Protein AF-0000000072268172 (afdb_homodimer)

Organism: Cereibacter sphaeroides (strain ATCC 17023 / DSM 158 / JCM 6121 / CCUG 31486 / LMG 2827 / NBRC 12203 / NCIMB 8253 / ATH 2.4.1.) (NCBI:txid272943)

Radius of gyration: 27.71 Å; Cα contacts (8 Å, |Δi|>4): 1206; chains: 2; bounding box: 61×82×76 Å

InterPro domains:
  IPR016181 Acyl-CoA N-acyltransferase [SSF55729] (157-308)
  IPR038740 BioF2-like, acetyltransferase domain [PF13480] (163-285)

Nearest PDB structures (foldseek):
  3n7z-assembly1_B  TM=4.521E-01  e=1.105E-06  Bacillus anthracis str. Sterne
  2i00-assembly2_C  TM=3.795E-01  e=8.267E-07  Enterococcus faecalis V583
  6tdf-assembly1_A  TM=6.210E-01  e=2.474E-03  Aspergillus fumigatus Af293
  6tdh-assembly1_A-2  TM=6.020E-01  e=4.170E-03  Aspergillus fumigatus Af293
  6cx8-assembly1_E-2  TM=5.839E-01  e=9.954E-03  Vibrio cholerae O1 biovar El Tor str. N16961

Structure (mmCIF, N/CA/C/O backbone):
data_AF-0000000072268172-model_v1
#
loop_
_entity.id
_entity.type
_entity.pdbx_description
1 polymer 'BioF2-like acetyltransferase domain-containing protein'
#
loop_
_atom_site.group_PDB
_atom_site.id
_atom_site.type_symbol
_atom_site.label_atom_id
_atom_site.label_alt_id
_atom_site.label_comp_id
_atom_site.label_asym_id
_atom_site.label_entity_id
_atom_site.label_seq_id
_atom_site.pdbx_PDB_ins_code
_atom_site.Cartn_x
_atom_site.Cartn_y
_atom_site.Cartn_z
_atom_site.occupancy
_atom_site.B_iso_or_equiv
_atom_site.auth_seq_id
_atom_site.auth_comp_id
_atom_site.auth_asym_id
_atom_site.auth_atom_id
_atom_site.pdbx_PDB_model_num
ATOM 1 N N . MET A 1 1 ? -6.316 -7.504 -47.844 1 22.06 1 MET A N 1
ATOM 2 C CA . MET A 1 1 ? -5.105 -6.988 -47.219 1 22.06 1 MET A CA 1
ATOM 3 C C . MET A 1 1 ? -4.539 -7.996 -46.219 1 22.06 1 MET A C 1
ATOM 5 O O . MET A 1 1 ? -5.266 -8.5 -45.375 1 22.06 1 MET A O 1
ATOM 9 N N . ASP A 1 2 ? -3.51 -8.766 -46.688 1 24.97 2 ASP A N 1
ATOM 10 C CA . ASP A 1 2 ? -2.795 -9.836 -46 1 24.97 2 ASP A CA 1
ATOM 11 C C . ASP A 1 2 ? -2.262 -9.375 -44.656 1 24.97 2 ASP A C 1
ATOM 13 O O . ASP A 1 2 ? -1.401 -8.5 -44.594 1 24.97 2 ASP A O 1
ATOM 17 N N . LEU A 1 3 ? -3.18 -9.227 -43.625 1 25.5 3 LEU A N 1
ATOM 18 C CA . LEU A 1 3 ? -3.031 -8.82 -42.219 1 25.5 3 LEU A CA 1
ATOM 19 C C . LEU A 1 3 ? -1.96 -9.656 -41.531 1 25.5 3 LEU A C 1
ATOM 21 O O . LEU A 1 3 ? -1.869 -9.656 -40.312 1 25.5 3 LEU A O 1
ATOM 25 N N . SER A 1 4 ? -1.164 -10.594 -42.281 1 28.17 4 SER A N 1
ATOM 26 C CA . SER A 1 4 ? -0.068 -11.438 -41.812 1 28.17 4 SER A CA 1
ATOM 27 C C . SER A 1 4 ? 1.121 -10.609 -41.344 1 28.17 4 SER A C 1
ATOM 29 O O . SER A 1 4 ? 2.148 -11.156 -40.938 1 28.17 4 SER A O 1
ATOM 31 N N . ILE A 1 5 ? 1.187 -9.297 -41.625 1 30.98 5 ILE A N 1
ATOM 32 C CA . ILE A 1 5 ? 2.361 -8.445 -41.469 1 30.98 5 ILE A CA 1
ATOM 33 C C . ILE A 1 5 ? 2.623 -8.195 -40 1 30.98 5 ILE A C 1
ATOM 35 O O . ILE A 1 5 ? 3.66 -7.641 -39.625 1 30.98 5 ILE A O 1
ATOM 39 N N . PHE A 1 6 ? 1.619 -8.227 -39.25 1 28.47 6 PHE A N 1
ATOM 40 C CA . PHE A 1 6 ? 1.86 -7.773 -37.906 1 28.47 6 PHE A CA 1
ATOM 41 C C . PHE A 1 6 ? 2.58 -8.844 -37.094 1 28.47 6 PHE A C 1
ATOM 43 O O . PHE A 1 6 ? 2.037 -9.359 -36.094 1 28.47 6 PHE A O 1
ATOM 50 N N . LYS A 1 7 ? 3.373 -9.656 -37.75 1 30.7 7 LYS A N 1
ATOM 51 C CA . LYS A 1 7 ? 4.227 -10.539 -36.938 1 30.7 7 LYS A CA 1
ATOM 52 C C . LYS A 1 7 ? 5.148 -9.727 -36.031 1 30.7 7 LYS A C 1
ATOM 54 O O . LYS A 1 7 ? 5.777 -8.766 -36.469 1 30.7 7 LYS A O 1
ATOM 59 N N . ASN A 1 8 ? 5.059 -9.789 -34.781 1 30.91 8 ASN A N 1
ATOM 60 C CA . ASN A 1 8 ? 5.824 -9.234 -33.688 1 30.91 8 ASN A CA 1
ATOM 61 C C . ASN A 1 8 ? 7.324 -9.406 -33.875 1 30.91 8 ASN A C 1
ATOM 63 O O . ASN A 1 8 ? 7.828 -10.523 -33.938 1 30.91 8 ASN A O 1
ATOM 67 N N . ALA A 1 9 ? 7.848 -8.523 -34.719 1 33.81 9 ALA A N 1
ATOM 68 C CA . ALA A 1 9 ? 9.305 -8.578 -34.844 1 33.81 9 ALA A CA 1
ATOM 69 C C . ALA A 1 9 ? 9.969 -8.547 -33.469 1 33.81 9 ALA A C 1
ATOM 71 O O . ALA A 1 9 ? 9.859 -7.562 -32.75 1 33.81 9 ALA A O 1
ATOM 72 N N . ARG A 1 10 ? 10.344 -9.609 -33 1 32.44 10 ARG A N 1
ATOM 73 C CA . ARG A 1 10 ? 11.094 -9.812 -31.766 1 32.44 10 ARG A CA 1
ATOM 74 C C . ARG A 1 10 ? 12.422 -9.062 -31.797 1 32.44 10 ARG A C 1
ATOM 76 O O . ARG A 1 10 ? 13.203 -9.219 -32.75 1 32.44 10 ARG A O 1
ATOM 83 N N . ALA A 1 11 ? 12.602 -7.867 -31.266 1 34.75 11 ALA A N 1
ATOM 84 C CA . ALA A 1 11 ? 13.906 -7.23 -31.109 1 34.75 11 ALA A CA 1
ATOM 85 C C . ALA A 1 11 ? 14.969 -8.25 -30.703 1 34.75 11 ALA A C 1
ATOM 87 O O . ALA A 1 11 ? 14.672 -9.211 -29.984 1 34.75 11 ALA A O 1
ATOM 88 N N . LYS A 1 12 ? 16.172 -8.125 -31.328 1 32.34 12 LYS A N 1
ATOM 89 C CA . LYS A 1 12 ? 17.328 -8.984 -31.109 1 32.34 12 LYS A CA 1
ATOM 90 C C . LYS A 1 12 ? 17.672 -9.07 -29.625 1 32.34 12 LYS A C 1
ATOM 92 O O . LYS A 1 12 ? 17.719 -8.047 -28.938 1 32.34 12 LYS A O 1
ATOM 97 N N . PRO A 1 13 ? 17.703 -10.273 -29 1 33.88 13 PRO A N 1
ATOM 98 C CA . PRO A 1 13 ? 18.047 -10.406 -27.578 1 33.88 13 PRO A CA 1
ATOM 99 C C . PRO A 1 13 ? 19.406 -9.805 -27.25 1 33.88 13 PRO A C 1
ATOM 101 O O . PRO A 1 13 ? 20.359 -9.953 -28.016 1 33.88 13 PRO A O 1
ATOM 104 N N . VAL A 1 14 ? 19.547 -8.625 -26.656 1 35.47 14 VAL A N 1
ATOM 105 C CA . VAL A 1 14 ? 20.844 -8.258 -26.078 1 35.47 14 VAL A CA 1
ATOM 106 C C . VAL A 1 14 ? 21.438 -9.453 -25.328 1 35.47 14 VAL A C 1
ATOM 108 O O . VAL A 1 14 ? 20.703 -10.289 -24.797 1 35.47 14 VAL A 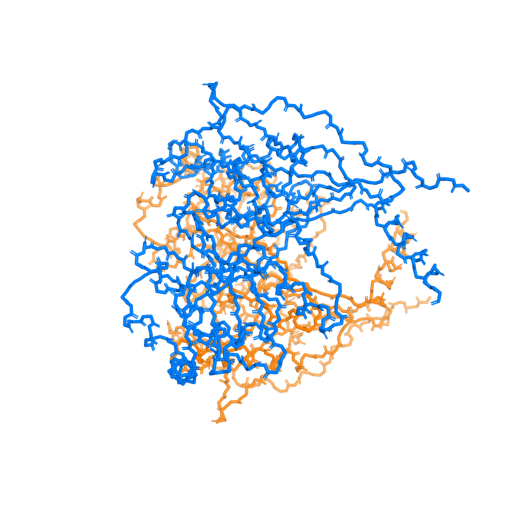O 1
ATOM 111 N N . PRO A 1 15 ? 22.719 -9.711 -25.547 1 33.53 15 PRO A N 1
ATOM 112 C CA . PRO A 1 15 ? 23.359 -10.867 -24.891 1 33.53 15 PRO A CA 1
ATOM 113 C C . PRO A 1 15 ? 23.062 -10.938 -23.406 1 33.53 15 PRO A C 1
ATOM 115 O O . PRO A 1 15 ? 23.062 -9.914 -22.719 1 33.53 15 PRO A O 1
ATOM 118 N N . ARG A 1 16 ? 22.438 -12.008 -22.953 1 39.06 16 ARG A N 1
ATOM 119 C CA . ARG A 1 16 ? 22.062 -12.32 -21.578 1 39.06 16 ARG A CA 1
ATOM 120 C C . ARG A 1 16 ? 23.312 -12.516 -20.719 1 39.06 16 ARG A C 1
ATOM 122 O O . ARG A 1 16 ? 24.219 -13.266 -21.078 1 39.06 16 ARG A O 1
ATOM 129 N N . PRO A 1 17 ? 23.641 -11.625 -19.766 1 36.72 17 PRO A N 1
ATOM 130 C CA . PRO A 1 17 ? 24.766 -12.055 -18.922 1 36.72 17 PRO A CA 1
ATOM 131 C C . PRO A 1 17 ? 24.547 -13.445 -18.328 1 36.72 17 PRO A C 1
ATOM 133 O O . PRO A 1 17 ? 23.422 -13.906 -18.219 1 36.72 17 PRO A O 1
ATOM 136 N N . ALA A 1 18 ? 25.609 -14.32 -18.078 1 32.03 18 ALA A N 1
ATOM 137 C CA . ALA A 1 18 ? 25.609 -15.664 -17.531 1 32.03 18 ALA A CA 1
ATOM 138 C C . ALA A 1 18 ? 24.766 -15.734 -16.25 1 32.03 18 ALA A C 1
ATOM 140 O O . ALA A 1 18 ? 24.812 -14.812 -15.43 1 32.03 18 ALA A O 1
ATOM 141 N N . PRO A 1 19 ? 23.781 -16.625 -16.188 1 33.78 19 PRO A N 1
ATOM 142 C CA . PRO A 1 19 ? 22.938 -16.734 -14.984 1 33.78 19 PRO A CA 1
ATOM 143 C C . PRO A 1 19 ? 23.75 -16.859 -13.703 1 33.78 19 PRO A C 1
ATOM 145 O O . PRO A 1 19 ? 24.797 -17.516 -13.688 1 33.78 19 PRO A O 1
ATOM 148 N N . ALA A 1 20 ? 23.75 -16.016 -12.859 1 36.84 20 ALA A N 1
ATOM 149 C CA . ALA A 1 20 ? 24.391 -16.203 -11.555 1 36.84 20 ALA A CA 1
ATOM 150 C C . ALA A 1 20 ? 24.016 -17.562 -10.953 1 36.84 20 ALA A C 1
ATOM 152 O O . ALA A 1 20 ? 22.906 -18.062 -11.172 1 36.84 20 ALA A O 1
ATOM 153 N N . GLY A 1 21 ? 24.859 -18.469 -10.547 1 31.66 21 GLY A N 1
ATOM 154 C CA . GLY A 1 21 ? 24.781 -19.828 -10.016 1 31.66 21 GLY A CA 1
ATOM 155 C C . GLY A 1 21 ? 23.562 -20.047 -9.133 1 31.66 21 GLY A C 1
ATOM 156 O O . GLY A 1 21 ? 23.219 -19.203 -8.32 1 31.66 21 GLY A O 1
ATOM 157 N N . ALA A 1 22 ? 22.578 -21.062 -9.445 1 37.19 22 ALA A N 1
ATOM 158 C CA . ALA A 1 22 ? 21.297 -21.609 -8.984 1 37.19 22 ALA A CA 1
ATOM 159 C C . ALA A 1 22 ? 21.312 -21.797 -7.469 1 37.19 22 ALA A C 1
ATOM 161 O O . ALA A 1 22 ? 20.281 -21.609 -6.809 1 37.19 22 ALA A O 1
ATOM 162 N N . ALA A 1 23 ? 22.109 -22.734 -6.875 1 34.75 23 ALA A N 1
ATOM 163 C CA . ALA A 1 23 ? 21.875 -23.688 -5.793 1 34.75 23 ALA A CA 1
ATOM 164 C C . ALA A 1 23 ? 21.859 -22.984 -4.438 1 34.75 23 ALA A C 1
ATOM 166 O O . ALA A 1 23 ? 21.641 -23.609 -3.404 1 34.75 23 ALA A O 1
ATOM 167 N N . SER A 1 24 ? 22.609 -21.859 -4.137 1 38.22 24 SER A N 1
ATOM 168 C CA . SER A 1 24 ? 22.828 -21.672 -2.705 1 38.22 24 SER A CA 1
ATOM 169 C C . SER A 1 24 ? 21.641 -20.984 -2.045 1 38.22 24 SER A C 1
ATOM 171 O O . SER A 1 24 ? 20.984 -20.141 -2.664 1 38.22 24 SER A O 1
ATOM 173 N N . GLY A 1 25 ? 20.781 -21.641 -1.108 1 46.78 25 GLY A N 1
ATOM 174 C CA . GLY A 1 25 ? 19.828 -21.234 -0.079 1 46.78 25 GLY A CA 1
ATOM 175 C C . GLY A 1 25 ? 19.906 -19.766 0.254 1 46.78 25 GLY A C 1
ATOM 176 O O . GLY A 1 25 ? 19.172 -19.266 1.104 1 46.78 25 GLY A O 1
ATOM 177 N N . LEU A 1 26 ? 20.906 -19.109 -0.208 1 56.47 26 LEU A N 1
ATOM 178 C CA . LEU A 1 26 ? 21.156 -17.766 0.302 1 56.47 26 LEU A CA 1
ATOM 179 C C . LEU A 1 26 ? 20.391 -16.719 -0.507 1 56.47 26 LEU A C 1
ATOM 181 O O . LEU A 1 26 ? 20.328 -16.812 -1.736 1 56.47 26 LEU A O 1
ATOM 185 N N . HIS A 1 27 ? 19.516 -15.922 0.132 1 75.56 27 HIS A N 1
ATOM 186 C CA . HIS A 1 27 ? 18.797 -14.766 -0.395 1 75.56 27 HIS A CA 1
ATOM 187 C C . HIS A 1 27 ? 19.703 -13.922 -1.29 1 75.56 27 HIS A C 1
ATOM 189 O O . HIS A 1 27 ? 20.766 -13.477 -0.863 1 75.56 27 HIS A O 1
ATOM 195 N N . ASP A 1 28 ? 19.484 -14.031 -2.703 1 87.69 28 ASP A N 1
ATOM 196 C CA . ASP A 1 28 ? 20.125 -13.148 -3.676 1 87.69 28 ASP A CA 1
ATOM 197 C C . ASP A 1 28 ? 19.312 -11.867 -3.867 1 87.69 28 ASP A C 1
ATOM 199 O O . ASP A 1 28 ? 18.219 -11.891 -4.422 1 87.69 28 ASP A O 1
ATOM 203 N N . PRO A 1 29 ? 19.906 -10.742 -3.441 1 90.88 29 PRO A N 1
ATOM 204 C CA . PRO A 1 29 ? 19.156 -9.492 -3.561 1 90.88 29 PRO A CA 1
ATOM 205 C C . PRO A 1 29 ? 18.844 -9.125 -5.012 1 90.88 29 PRO A C 1
ATOM 207 O O . PRO A 1 29 ? 17.938 -8.328 -5.27 1 90.88 29 PRO A O 1
ATOM 210 N N . LEU A 1 30 ? 19.562 -9.688 -5.969 1 95.62 30 LEU A N 1
ATOM 211 C CA . LEU A 1 30 ? 19.359 -9.367 -7.379 1 95.62 30 LEU A CA 1
ATOM 212 C C . LEU A 1 30 ? 18.391 -10.359 -8.016 1 95.62 30 LEU A C 1
ATOM 214 O O . LEU A 1 30 ? 18.078 -10.258 -9.211 1 95.62 30 LEU A O 1
ATOM 218 N N . ALA A 1 31 ? 17.906 -11.297 -7.316 1 95.94 31 ALA A N 1
ATOM 219 C CA . ALA A 1 31 ? 16.797 -12.195 -7.641 1 95.94 31 ALA A CA 1
ATOM 220 C C . ALA A 1 31 ? 15.891 -12.406 -6.434 1 95.94 31 ALA A C 1
ATOM 222 O O . ALA A 1 31 ? 15.773 -13.516 -5.918 1 95.94 31 ALA A O 1
ATOM 223 N N . PRO A 1 32 ? 15.25 -11.336 -6.086 1 96.25 32 PRO A N 1
ATOM 224 C CA . PRO A 1 32 ? 14.492 -11.367 -4.832 1 96.25 32 PRO A CA 1
ATOM 225 C C . PRO A 1 32 ? 13.359 -12.391 -4.848 1 96.25 32 PRO A C 1
ATOM 227 O O . PRO A 1 32 ? 12.898 -12.82 -3.789 1 96.25 32 PRO A O 1
ATOM 230 N N . THR A 1 33 ? 12.883 -12.742 -6.016 1 97.25 33 THR A N 1
ATOM 231 C CA . THR A 1 33 ? 11.836 -13.75 -6.125 1 97.25 33 THR A CA 1
ATOM 232 C C . THR A 1 33 ? 12.164 -14.758 -7.227 1 97.25 33 THR A C 1
ATOM 234 O O . THR A 1 33 ? 13.062 -14.523 -8.039 1 97.25 33 THR A O 1
ATOM 237 N N . ILE A 1 34 ? 11.422 -15.812 -7.199 1 97.44 34 ILE A N 1
ATOM 238 C CA . ILE A 1 34 ? 11.602 -16.844 -8.211 1 97.44 34 ILE A CA 1
ATOM 239 C C . ILE A 1 34 ? 11.344 -16.266 -9.594 1 97.44 34 ILE A C 1
ATOM 241 O O . ILE A 1 34 ? 11.961 -16.688 -10.578 1 97.44 34 ILE A O 1
ATOM 245 N N . PHE A 1 35 ? 10.547 -15.242 -9.695 1 98.06 35 PHE A N 1
ATOM 246 C CA . PHE A 1 35 ? 10.156 -14.656 -10.969 1 98.06 35 PHE A CA 1
ATOM 247 C C . PHE A 1 35 ? 11.312 -13.859 -11.578 1 98.06 35 PHE A C 1
ATOM 249 O O . PHE A 1 35 ? 11.289 -13.531 -12.766 1 98.06 35 PHE A O 1
ATOM 256 N N . HIS A 1 36 ? 12.281 -13.586 -10.742 1 97.81 36 HIS A N 1
ATOM 257 C CA . HIS A 1 36 ? 13.445 -12.844 -11.219 1 97.81 36 HIS A CA 1
ATOM 258 C C . HIS A 1 36 ? 14.523 -13.789 -11.758 1 97.81 36 HIS A C 1
ATOM 260 O O . HIS A 1 36 ? 15.484 -13.344 -12.383 1 97.81 36 HIS A O 1
ATOM 266 N N . GLU A 1 37 ? 14.344 -15.008 -11.453 1 97 37 GLU A N 1
ATOM 267 C CA . GLU A 1 37 ? 15.375 -15.961 -11.867 1 97 37 GLU A CA 1
ATOM 268 C C . GLU A 1 37 ? 15.328 -16.203 -13.375 1 97 37 GLU A C 1
ATOM 270 O O . GLU A 1 37 ? 14.25 -16.312 -13.961 1 97 37 GLU A O 1
ATOM 275 N N . ALA A 1 38 ? 16.5 -16.359 -13.945 1 95.94 38 ALA A N 1
ATOM 276 C CA . ALA A 1 38 ? 16.625 -16.438 -15.406 1 95.94 38 ALA A CA 1
ATOM 277 C C . ALA A 1 38 ? 15.828 -17.625 -15.961 1 95.94 38 ALA A C 1
ATOM 279 O O . ALA A 1 38 ? 15.164 -17.5 -16.984 1 95.94 38 ALA A O 1
ATOM 280 N N . TRP A 1 39 ? 15.93 -18.766 -15.328 1 97.06 39 TRP A N 1
ATOM 281 C CA . TRP A 1 39 ? 15.258 -19.938 -15.852 1 97.06 39 TRP A CA 1
ATOM 282 C C . TRP A 1 39 ? 13.742 -19.75 -15.867 1 97.06 39 TRP A C 1
ATOM 284 O O . TRP A 1 39 ? 13.062 -20.234 -16.781 1 97.06 39 TRP A O 1
ATOM 294 N N . TRP A 1 40 ? 13.188 -19.109 -14.859 1 98.25 40 TRP A N 1
ATOM 295 C CA . TRP A 1 40 ? 11.75 -18.859 -14.852 1 98.25 40 TRP A CA 1
ATOM 296 C C . TRP A 1 40 ? 11.359 -17.875 -15.953 1 98.25 40 TRP A C 1
ATOM 298 O O . TRP A 1 40 ? 10.367 -18.078 -16.641 1 98.25 40 TRP A O 1
ATOM 308 N N . LEU A 1 41 ? 12.141 -16.797 -16.031 1 97.75 41 LEU A N 1
ATOM 309 C CA . LEU A 1 41 ? 11.883 -15.812 -17.078 1 97.75 41 LEU A CA 1
ATOM 310 C C . LEU A 1 41 ? 11.945 -16.453 -18.453 1 97.75 41 LEU A C 1
ATOM 312 O O . LEU A 1 41 ? 11.102 -16.188 -19.312 1 97.75 41 LEU A O 1
ATOM 316 N N . ASP A 1 42 ? 12.891 -17.328 -18.656 1 97.31 42 ASP A N 1
ATOM 317 C CA . ASP A 1 42 ? 13.023 -18.047 -19.922 1 97.31 42 ASP A CA 1
ATOM 318 C C . ASP A 1 42 ? 11.812 -18.938 -20.172 1 97.31 42 ASP A C 1
ATOM 320 O O . ASP A 1 42 ? 11.32 -19.031 -21.297 1 97.31 42 ASP A O 1
ATOM 324 N N . ALA A 1 43 ? 11.391 -19.594 -19.156 1 97.25 43 ALA A N 1
ATOM 325 C CA . ALA A 1 43 ? 10.25 -20.5 -19.281 1 97.25 43 ALA A CA 1
ATOM 326 C C . ALA A 1 43 ? 8.961 -19.703 -19.516 1 97.25 43 ALA A C 1
ATOM 328 O O . ALA A 1 43 ? 8.094 -20.141 -20.281 1 97.25 43 ALA A O 1
ATOM 329 N N . SER A 1 44 ? 8.828 -18.578 -18.875 1 96.25 44 SER A N 1
ATOM 330 C CA . SER A 1 44 ? 7.613 -17.766 -18.922 1 96.25 44 SER A CA 1
ATOM 331 C C . SER A 1 44 ? 7.527 -16.984 -20.234 1 96.25 44 SER A C 1
ATOM 333 O O . SER A 1 44 ? 6.434 -16.703 -20.719 1 96.25 44 SER A O 1
ATOM 335 N N . ALA A 1 45 ? 8.617 -16.531 -20.672 1 94.62 45 ALA A N 1
ATOM 336 C CA . ALA A 1 45 ? 8.695 -15.75 -21.906 1 94.62 45 ALA A CA 1
ATOM 337 C C . ALA A 1 45 ? 9.93 -16.125 -22.719 1 94.62 45 ALA A C 1
ATOM 339 O O . ALA A 1 45 ? 10.867 -15.336 -22.844 1 94.62 45 ALA A O 1
ATOM 340 N N . PRO A 1 46 ? 9.812 -17.203 -23.391 1 93.12 46 PRO A N 1
ATOM 341 C CA . PRO A 1 46 ? 10.969 -17.641 -24.188 1 93.12 46 PRO A CA 1
ATOM 342 C C . PRO A 1 46 ? 11.383 -16.594 -25.234 1 93.12 46 PRO A C 1
ATOM 344 O O . PRO A 1 46 ? 10.594 -16.266 -26.109 1 93.12 46 PRO A O 1
ATOM 347 N N . ASP A 1 47 ? 12.602 -16.141 -25.078 1 88.31 47 ASP A N 1
ATOM 348 C CA . ASP A 1 47 ? 13.211 -15.141 -25.953 1 88.31 47 ASP A CA 1
ATOM 349 C C . ASP A 1 47 ? 12.375 -13.867 -25.984 1 88.31 47 ASP A C 1
ATOM 351 O O . ASP A 1 47 ? 12.367 -13.148 -26.984 1 88.31 47 ASP A O 1
ATOM 355 N N . GLY A 1 48 ? 11.672 -13.633 -24.938 1 93.69 48 GLY A N 1
ATOM 356 C CA . GLY A 1 48 ? 10.719 -12.539 -24.984 1 93.69 48 GLY A CA 1
ATOM 357 C C . GLY A 1 48 ? 10.938 -11.5 -23.906 1 93.69 48 GLY A C 1
ATOM 358 O O . GLY A 1 48 ? 10.211 -10.508 -23.828 1 93.69 48 GLY A O 1
ATOM 359 N N . TRP A 1 49 ? 11.906 -11.781 -23.062 1 96.75 49 TRP A N 1
ATOM 360 C CA . TRP A 1 49 ? 12.141 -10.812 -21.984 1 96.75 49 TRP A CA 1
ATOM 361 C C . TRP A 1 49 ? 13.523 -10.18 -22.125 1 96.75 49 TRP A C 1
ATOM 363 O O . TRP A 1 49 ? 14.398 -10.727 -22.797 1 96.75 49 TRP A O 1
ATOM 373 N N . SER A 1 50 ? 13.672 -9 -21.609 1 97.44 50 SER A N 1
ATOM 374 C CA . SER A 1 50 ? 14.914 -8.25 -21.484 1 97.44 50 SER A CA 1
ATOM 375 C C . SER A 1 50 ? 15.07 -7.66 -20.094 1 97.44 50 SER A C 1
ATOM 377 O O . SER A 1 50 ? 14.289 -7.973 -19.188 1 97.44 50 SER A O 1
ATOM 379 N N . GLU A 1 51 ? 16.203 -6.98 -19.828 1 97.81 51 GLU A N 1
ATOM 380 C CA . GLU A 1 51 ? 16.359 -6.355 -18.531 1 97.81 51 GLU A CA 1
ATOM 381 C C . GLU A 1 51 ? 17.234 -5.102 -18.625 1 97.81 51 GLU A C 1
ATOM 383 O O . GLU A 1 51 ? 18.031 -4.969 -19.547 1 97.81 51 GLU A O 1
ATOM 388 N N . THR A 1 52 ? 16.953 -4.18 -17.766 1 98.25 52 THR A N 1
ATOM 389 C CA . THR A 1 52 ? 17.875 -3.068 -17.531 1 98.25 52 THR A CA 1
ATOM 390 C C . THR A 1 52 ? 18.812 -3.381 -16.359 1 98.25 52 THR A C 1
ATOM 392 O O . THR A 1 52 ? 18.438 -4.113 -15.438 1 98.25 52 THR A O 1
ATOM 395 N N . LEU A 1 53 ? 20.031 -2.871 -16.438 1 98.12 53 LEU A N 1
ATOM 396 C CA . LEU A 1 53 ? 21.047 -3.148 -15.422 1 98.12 53 LEU A CA 1
ATOM 397 C C . LEU A 1 53 ? 21.719 -1.859 -14.953 1 98.12 53 LEU A C 1
ATOM 399 O O . LEU A 1 53 ? 21.922 -0.937 -15.75 1 98.12 53 LEU A O 1
ATOM 403 N N . VAL A 1 54 ? 21.953 -1.816 -13.711 1 98.06 54 VAL A N 1
ATOM 404 C CA . VAL A 1 54 ? 22.797 -0.772 -13.133 1 98.06 54 VAL A CA 1
ATOM 405 C C . VAL A 1 54 ? 24.031 -1.398 -12.484 1 98.06 54 VAL A C 1
ATOM 407 O O . VAL A 1 54 ? 23.922 -2.406 -11.781 1 98.06 54 VAL A O 1
ATOM 410 N N . ARG A 1 55 ? 25.188 -0.818 -12.742 1 97.06 55 ARG A N 1
ATOM 411 C CA . ARG A 1 55 ? 26.438 -1.328 -12.203 1 97.06 55 ARG A CA 1
ATOM 412 C C . ARG A 1 55 ? 27.125 -0.286 -11.328 1 97.06 55 ARG A C 1
ATOM 414 O O . ARG A 1 55 ? 26.984 0.917 -11.555 1 97.06 55 ARG A O 1
ATOM 421 N N . ALA A 1 56 ? 27.656 -0.742 -10.258 1 93.38 56 ALA A N 1
ATOM 422 C CA . ALA A 1 56 ? 28.578 0.022 -9.406 1 93.38 56 ALA A CA 1
ATOM 423 C C . ALA A 1 56 ? 29.875 -0.737 -9.18 1 93.38 56 ALA A C 1
ATOM 425 O O . ALA A 1 56 ? 29.859 -1.879 -8.711 1 93.38 56 ALA A O 1
ATOM 426 N N . ASP A 1 57 ? 31.031 -0.102 -9.43 1 90.75 57 ASP A N 1
ATOM 427 C CA . ASP A 1 57 ? 32.344 -0.719 -9.305 1 90.75 57 ASP A CA 1
ATOM 428 C C . ASP A 1 57 ? 32.375 -2.072 -10.008 1 90.75 57 ASP A C 1
ATOM 430 O O . ASP A 1 57 ? 32.812 -3.072 -9.422 1 90.75 57 ASP A O 1
ATOM 434 N N . ASN A 1 58 ? 31.797 -2.209 -11.148 1 90.12 58 ASN A N 1
ATOM 435 C CA . ASN A 1 58 ? 31.797 -3.35 -12.055 1 90.12 58 ASN A CA 1
ATOM 436 C C . ASN A 1 58 ? 30.938 -4.488 -11.531 1 90.12 58 ASN A C 1
ATOM 438 O O . ASN A 1 58 ? 31.078 -5.637 -11.961 1 90.12 58 ASN A O 1
ATOM 442 N N . ARG A 1 59 ? 30.219 -4.203 -10.625 1 94.31 59 ARG A N 1
ATOM 443 C CA . ARG A 1 59 ? 29.266 -5.18 -10.125 1 94.31 59 ARG A CA 1
ATOM 444 C C . ARG A 1 59 ? 27.828 -4.727 -10.391 1 94.31 59 ARG A C 1
ATOM 446 O O . ARG A 1 59 ? 27.516 -3.535 -10.305 1 94.31 59 ARG A O 1
ATOM 453 N N . ILE A 1 60 ? 27.016 -5.699 -10.734 1 96.62 60 ILE A N 1
ATOM 454 C CA . ILE A 1 60 ? 25.609 -5.387 -10.914 1 96.62 60 ILE A CA 1
ATOM 455 C C . ILE A 1 60 ? 24.969 -5.094 -9.562 1 96.62 60 ILE A C 1
ATOM 457 O O . ILE A 1 60 ? 25.078 -5.887 -8.625 1 96.62 60 ILE A O 1
ATOM 461 N N . VAL A 1 61 ? 24.328 -3.941 -9.445 1 97.38 61 VAL A N 1
ATOM 462 C CA . VAL A 1 61 ? 23.719 -3.572 -8.172 1 97.38 61 VAL A CA 1
ATOM 463 C C . VAL A 1 61 ? 22.203 -3.379 -8.367 1 97.38 61 VAL A C 1
ATOM 465 O O . VAL A 1 61 ? 21.469 -3.186 -7.398 1 97.38 61 VAL A O 1
ATOM 468 N N . GLY A 1 62 ? 21.766 -3.381 -9.555 1 98.06 62 GLY A N 1
ATOM 469 C CA . GLY A 1 62 ? 20.344 -3.27 -9.867 1 98.06 62 GLY A CA 1
ATOM 470 C C . GLY A 1 62 ? 19.953 -4 -11.141 1 98.06 62 GLY A C 1
ATOM 471 O O . GLY A 1 62 ? 20.719 -4.008 -12.109 1 98.06 62 GLY A O 1
ATOM 472 N N . ARG A 1 63 ? 18.844 -4.621 -11.125 1 98 63 ARG A N 1
ATOM 473 C CA . ARG A 1 63 ? 18.281 -5.352 -12.266 1 98 63 ARG A CA 1
ATOM 474 C C . ARG A 1 63 ? 16.766 -5.164 -12.344 1 98 63 ARG A C 1
ATOM 476 O O . ARG A 1 63 ? 16.078 -5.164 -11.32 1 98 63 ARG A O 1
ATOM 483 N N . LEU A 1 64 ? 16.25 -4.98 -13.523 1 98.31 64 LEU A N 1
ATOM 484 C CA . LEU A 1 64 ? 14.82 -4.895 -13.742 1 98.31 64 LEU A CA 1
ATOM 485 C C . LEU A 1 64 ? 14.414 -5.648 -15.008 1 98.31 64 LEU A C 1
ATOM 487 O O . LEU A 1 64 ? 14.555 -5.125 -16.125 1 98.31 64 LEU A O 1
ATOM 491 N N . PRO A 1 65 ? 13.953 -6.891 -14.875 1 98.25 65 PRO A N 1
ATOM 492 C CA . PRO A 1 65 ? 13.43 -7.617 -16.031 1 98.25 65 PRO A CA 1
ATOM 493 C C . PRO A 1 65 ? 12.102 -7.047 -16.531 1 98.25 65 PRO A C 1
ATOM 495 O O . PRO A 1 65 ? 11.297 -6.551 -15.742 1 98.25 65 PRO A O 1
ATOM 498 N N . TYR A 1 66 ? 11.953 -7.074 -17.812 1 98 66 TYR A N 1
ATOM 499 C CA . TYR A 1 66 ? 10.727 -6.59 -18.438 1 98 66 TYR A CA 1
ATOM 500 C C . TYR A 1 66 ? 10.469 -7.293 -19.766 1 98 66 TYR A C 1
ATOM 502 O O . TYR A 1 66 ? 11.336 -8.008 -20.266 1 98 66 TYR A O 1
ATOM 510 N N . MET A 1 67 ? 9.258 -7.184 -20.219 1 97.44 67 MET A N 1
ATOM 511 C CA . MET A 1 67 ? 8.859 -7.656 -21.531 1 97.44 67 MET A CA 1
ATOM 512 C C . MET A 1 67 ? 8.164 -6.547 -22.328 1 97.44 67 MET A C 1
ATOM 514 O O . MET A 1 67 ? 7.375 -5.785 -21.766 1 97.44 67 MET A O 1
ATOM 518 N N . ILE A 1 68 ? 8.492 -6.441 -23.578 1 96.94 68 ILE A N 1
ATOM 519 C CA . ILE A 1 68 ? 7.816 -5.5 -24.469 1 96.94 68 ILE A CA 1
ATOM 520 C C . ILE A 1 68 ? 6.816 -6.25 -25.344 1 96.94 68 ILE A C 1
ATOM 522 O O . ILE A 1 68 ? 7.188 -7.184 -26.062 1 96.94 68 ILE A O 1
ATOM 526 N N . LEU A 1 69 ? 5.613 -5.848 -25.25 1 95.12 69 LEU A N 1
AT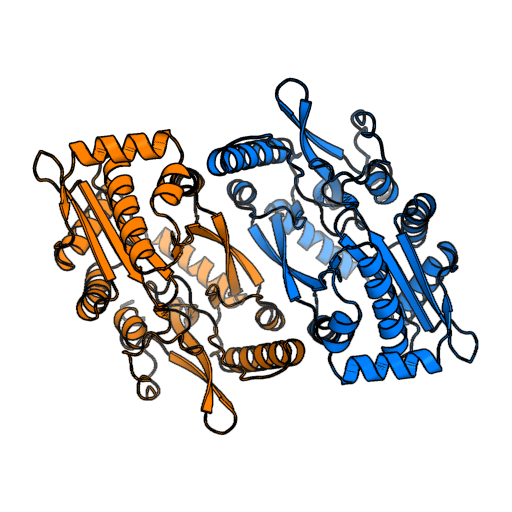OM 527 C CA . LEU A 1 69 ? 4.574 -6.414 -26.109 1 95.12 69 LEU A CA 1
ATOM 528 C C . LEU A 1 69 ? 4.199 -5.449 -27.219 1 95.12 69 LEU A C 1
ATOM 530 O O . LEU A 1 69 ? 4.109 -4.238 -27 1 95.12 69 LEU A O 1
ATOM 534 N N . ARG A 1 70 ? 4.035 -6.023 -28.375 1 93.44 70 ARG A N 1
ATOM 535 C CA . ARG A 1 70 ? 3.535 -5.23 -29.484 1 93.44 70 ARG A CA 1
ATOM 536 C C . ARG A 1 70 ? 2.012 -5.223 -29.516 1 93.44 70 ARG A C 1
ATOM 538 O O . ARG A 1 70 ? 1.376 -6.254 -29.281 1 93.44 70 ARG A O 1
ATOM 545 N N . LYS A 1 71 ? 1.5 -4.07 -29.688 1 91.19 71 LYS A N 1
ATOM 546 C CA . LYS A 1 71 ? 0.055 -3.865 -29.734 1 91.19 71 LYS A CA 1
ATOM 547 C C . LYS A 1 71 ? -0.388 -3.324 -31.094 1 91.19 71 LYS A C 1
ATOM 549 O O . LYS A 1 71 ? 0.447 -2.988 -31.938 1 91.19 71 LYS A O 1
ATOM 554 N N . PRO A 1 72 ? -1.71 -3.383 -31.281 1 87.62 72 PRO A N 1
ATOM 555 C CA . PRO A 1 72 ? -2.184 -2.855 -32.562 1 87.62 72 PRO A CA 1
ATOM 556 C C . PRO A 1 72 ? -1.722 -1.423 -32.812 1 87.62 72 PRO A C 1
ATOM 558 O O . PRO A 1 72 ? -1.45 -0.68 -31.875 1 87.62 72 PRO A O 1
ATOM 561 N N . PHE A 1 73 ? -1.635 -1.063 -34.094 1 91.5 73 PHE A N 1
ATOM 562 C CA . PHE A 1 73 ? -1.325 0.275 -34.594 1 91.5 73 PHE A CA 1
ATOM 563 C C . PHE A 1 73 ? 0.078 0.694 -34.156 1 91.5 73 PHE A C 1
ATOM 565 O O . PHE A 1 73 ? 0.31 1.857 -33.844 1 91.5 73 PHE A O 1
ATOM 572 N N . GLY A 1 74 ? 0.957 -0.257 -34 1 89.88 74 GLY A N 1
ATOM 573 C CA . GLY A 1 74 ? 2.363 0.012 -33.75 1 89.88 74 GLY A CA 1
ATOM 574 C C . GLY A 1 74 ? 2.658 0.384 -32.312 1 89.88 74 GLY A C 1
ATOM 575 O O . GLY A 1 74 ? 3.771 0.805 -31.969 1 89.88 74 GLY A O 1
ATOM 576 N N . GLN A 1 75 ? 1.706 0.242 -31.469 1 93.06 75 GLN A N 1
ATOM 577 C CA . GLN A 1 75 ? 1.908 0.567 -30.062 1 93.06 75 GLN A CA 1
ATOM 578 C C . GLN A 1 75 ? 2.646 -0.556 -29.328 1 93.06 75 GLN A C 1
ATOM 580 O O . GLN A 1 75 ? 2.66 -1.697 -29.797 1 93.06 75 GLN A O 1
ATOM 585 N N . THR A 1 76 ? 3.383 -0.109 -28.344 1 96.06 76 THR A N 1
ATOM 586 C CA . THR A 1 76 ? 4.098 -1.08 -27.516 1 96.06 76 THR A CA 1
ATOM 587 C C . THR A 1 76 ? 3.729 -0.917 -26.047 1 96.06 76 THR A C 1
ATOM 589 O O . THR A 1 76 ? 3.303 0.16 -25.625 1 96.06 76 THR A O 1
ATOM 592 N N . SER A 1 77 ? 3.814 -2.008 -25.344 1 96.62 77 SER A N 1
ATOM 593 C CA . SER A 1 77 ? 3.553 -2.025 -23.906 1 96.62 77 SER A CA 1
ATOM 594 C C . SER A 1 77 ? 4.684 -2.713 -23.141 1 96.62 77 SER A C 1
ATOM 596 O O . SER A 1 77 ? 5.152 -3.777 -23.547 1 96.62 77 SER A O 1
ATOM 598 N N . CYS A 1 78 ? 5.203 -2.047 -22.125 1 97.56 78 CYS A N 1
ATOM 599 C CA . CYS A 1 78 ? 6.176 -2.643 -21.219 1 97.56 78 CYS A CA 1
ATOM 600 C C . CYS A 1 78 ? 5.477 -3.354 -20.062 1 97.56 78 CYS A C 1
ATOM 602 O O . CYS A 1 78 ? 4.809 -2.715 -19.25 1 97.56 78 CYS A O 1
ATOM 604 N N . GLU A 1 79 ? 5.641 -4.664 -19.969 1 96.69 79 GLU A N 1
ATOM 605 C CA . GLU A 1 79 ? 4.906 -5.469 -19 1 96.69 79 GLU A CA 1
ATOM 606 C C . GLU A 1 79 ? 5.777 -6.59 -18.438 1 96.69 79 GLU A C 1
ATOM 608 O O . GLU A 1 79 ? 6.992 -6.609 -18.656 1 96.69 79 GLU A O 1
ATOM 613 N N . MET A 1 80 ? 5.188 -7.363 -17.609 1 96.75 80 MET A N 1
ATOM 614 C CA . MET A 1 80 ? 5.805 -8.578 -17.078 1 96.75 80 MET A CA 1
ATOM 615 C C . MET A 1 80 ? 5.328 -9.805 -17.859 1 96.75 80 MET A C 1
ATOM 617 O O . MET A 1 80 ? 4.246 -9.789 -18.453 1 96.75 80 MET A O 1
ATOM 621 N N . PRO A 1 81 ? 6.207 -10.844 -17.859 1 95.56 81 PRO A N 1
ATOM 622 C CA . PRO A 1 81 ? 5.668 -12.086 -18.406 1 95.56 81 PRO A CA 1
ATOM 623 C C . PRO A 1 81 ? 4.414 -12.57 -17.672 1 95.56 81 PRO A C 1
ATOM 625 O O . PRO A 1 81 ? 4.27 -12.328 -16.469 1 95.56 81 PRO A O 1
ATOM 628 N N . LYS A 1 82 ? 3.564 -13.289 -18.359 1 92.62 82 LYS A N 1
ATOM 629 C CA . LYS A 1 82 ? 2.27 -13.719 -17.844 1 92.62 82 LYS A CA 1
ATOM 630 C C . LYS A 1 82 ? 2.436 -14.531 -16.562 1 92.62 82 LYS A C 1
ATOM 632 O O . LYS A 1 82 ? 1.647 -14.383 -15.617 1 92.62 82 LYS A O 1
ATOM 637 N N . PHE A 1 83 ? 3.463 -15.359 -16.5 1 95.81 83 PHE A N 1
ATOM 638 C CA . PHE A 1 83 ? 3.635 -16.25 -15.367 1 95.81 83 PHE A CA 1
ATOM 639 C C . PHE A 1 83 ? 4.547 -15.625 -14.32 1 95.81 83 PHE A C 1
ATOM 641 O O . PHE A 1 83 ? 4.977 -16.297 -13.375 1 95.81 83 PHE A O 1
ATOM 648 N N . ALA A 1 84 ? 4.871 -14.367 -14.477 1 96.12 84 ALA A N 1
ATOM 649 C CA . ALA A 1 84 ? 5.5 -13.555 -13.438 1 96.12 84 ALA A CA 1
ATOM 650 C C . ALA A 1 84 ? 4.508 -12.562 -12.836 1 96.12 84 ALA A C 1
ATOM 652 O O . ALA A 1 84 ? 4.469 -11.398 -13.234 1 96.12 84 ALA A O 1
ATOM 653 N N . HIS A 1 85 ? 3.758 -13.109 -11.906 1 96.06 85 HIS A N 1
ATOM 654 C CA . HIS A 1 85 ? 2.609 -12.367 -11.391 1 96.06 85 HIS A CA 1
ATOM 655 C C . HIS A 1 85 ? 3.041 -11.055 -10.75 1 96.06 85 HIS A C 1
ATOM 657 O O . HIS A 1 85 ? 2.219 -10.156 -10.555 1 96.06 85 HIS A O 1
ATOM 663 N N . PHE A 1 86 ? 4.289 -10.938 -10.352 1 97.44 86 PHE A N 1
ATOM 664 C CA . PHE A 1 86 ? 4.938 -9.703 -9.938 1 97.44 86 PHE A CA 1
ATOM 665 C C . PHE A 1 86 ? 6.426 -9.734 -10.266 1 97.44 86 PHE A C 1
ATOM 667 O O . PHE A 1 86 ? 6.988 -10.805 -10.516 1 97.44 86 PHE A O 1
ATOM 674 N N . LEU A 1 87 ? 6.996 -8.688 -10.305 1 97.88 87 LEU A N 1
ATOM 675 C CA . LEU A 1 87 ? 8.414 -8.516 -10.609 1 97.88 87 LEU A CA 1
ATOM 676 C C . LEU A 1 87 ? 8.969 -7.281 -9.914 1 97.88 87 LEU A C 1
ATOM 678 O O . LEU A 1 87 ? 9.141 -7.273 -8.688 1 97.88 87 LEU A O 1
ATOM 682 N N . GLY A 1 88 ? 9.297 -6.238 -10.703 1 97.75 88 GLY A N 1
ATOM 683 C CA . GLY A 1 88 ? 9.836 -5.016 -10.117 1 97.75 88 GLY A CA 1
ATOM 684 C C . GLY A 1 88 ? 11.344 -5.02 -10.016 1 97.75 88 GLY A C 1
ATOM 685 O O . GLY A 1 88 ? 11.992 -6.023 -10.312 1 97.75 88 GLY A O 1
ATOM 686 N N . PRO A 1 89 ? 11.875 -3.91 -9.578 1 98.19 89 PRO A N 1
ATOM 687 C CA . PRO A 1 89 ? 13.336 -3.791 -9.484 1 98.19 89 PRO A CA 1
ATOM 688 C C . PRO A 1 89 ? 13.93 -4.652 -8.367 1 98.19 89 PRO A C 1
ATOM 690 O O . PRO A 1 89 ? 13.328 -4.781 -7.301 1 98.19 89 PRO A O 1
ATOM 693 N N . ALA A 1 90 ? 14.977 -5.324 -8.68 1 97.88 90 ALA A N 1
ATOM 694 C CA . ALA A 1 90 ? 15.852 -5.973 -7.711 1 97.88 90 ALA A CA 1
ATOM 695 C C . ALA A 1 90 ? 17.094 -5.129 -7.438 1 97.88 90 ALA A C 1
ATOM 697 O O . ALA A 1 90 ? 17.812 -4.762 -8.367 1 97.88 90 ALA A O 1
ATOM 698 N N . VAL A 1 91 ? 17.312 -4.797 -6.184 1 97.06 91 VAL A N 1
ATOM 699 C CA . VAL A 1 91 ? 18.375 -3.84 -5.863 1 97.06 91 VAL A CA 1
ATOM 700 C C . VAL A 1 91 ? 19.266 -4.406 -4.766 1 97.06 91 VAL A C 1
ATOM 702 O O . VAL A 1 91 ? 18.781 -4.992 -3.797 1 97.06 91 VAL A O 1
ATOM 705 N N . ALA A 1 92 ? 20.516 -4.316 -4.938 1 94 92 ALA A N 1
ATOM 706 C CA . ALA A 1 92 ? 21.531 -4.594 -3.928 1 94 92 ALA A CA 1
ATOM 707 C C . ALA A 1 92 ? 22.328 -3.338 -3.598 1 94 92 ALA A C 1
ATOM 709 O O . ALA A 1 92 ? 23.438 -3.141 -4.113 1 94 92 ALA A O 1
ATOM 710 N N . PRO A 1 93 ? 21.812 -2.514 -2.727 1 84.5 93 PRO A N 1
ATOM 711 C CA . PRO A 1 93 ? 22.438 -1.214 -2.498 1 84.5 93 PRO A CA 1
ATOM 712 C C . PRO A 1 93 ? 23.75 -1.324 -1.727 1 84.5 93 PRO A C 1
ATOM 714 O O . PRO A 1 93 ? 24.547 -0.377 -1.706 1 84.5 93 PRO A O 1
ATOM 717 N N . GLY A 1 94 ? 24.062 -2.512 -1.157 1 85.31 94 GLY A N 1
ATOM 718 C CA . GLY A 1 94 ? 25.281 -2.646 -0.382 1 85.31 94 GLY A CA 1
ATOM 719 C C . GLY A 1 94 ? 25.125 -2.219 1.064 1 85.31 94 GLY A C 1
ATOM 720 O O . GLY A 1 94 ? 24 -1.97 1.523 1 85.31 94 GLY A O 1
ATOM 721 N N . PRO A 1 95 ? 26.172 -2.262 1.8 1 86.69 95 PRO A N 1
ATOM 722 C CA . PRO A 1 95 ? 26.125 -1.903 3.219 1 86.69 95 PRO A CA 1
ATOM 723 C C . PRO A 1 95 ? 26.031 -0.395 3.441 1 86.69 95 PRO A C 1
ATOM 725 O O . PRO A 1 95 ? 26.219 0.384 2.506 1 86.69 95 PRO A O 1
ATOM 728 N N . GLY A 1 96 ? 25.641 -0.02 4.625 1 85.38 96 GLY A N 1
ATOM 729 C CA . GLY A 1 96 ? 25.547 1.382 4.996 1 85.38 96 GLY A CA 1
ATOM 730 C C . GLY A 1 96 ? 24.375 1.675 5.922 1 85.38 96 GLY A C 1
ATOM 731 O O . GLY A 1 96 ? 23.547 0.795 6.188 1 85.38 96 GLY A O 1
ATOM 732 N N . ALA A 1 97 ? 24.453 2.967 6.344 1 87.69 97 ALA A N 1
ATOM 733 C CA . ALA A 1 97 ? 23.344 3.408 7.199 1 87.69 97 ALA A CA 1
ATOM 734 C C . ALA A 1 97 ? 22.016 3.365 6.449 1 87.69 97 ALA A C 1
ATOM 736 O O . ALA A 1 97 ? 21.984 3.537 5.227 1 87.69 97 ALA A O 1
ATOM 737 N N . ARG A 1 98 ? 21.016 3.121 7.145 1 87.19 98 ARG A N 1
ATOM 738 C CA . ARG A 1 98 ? 19.688 2.92 6.582 1 87.19 98 ARG A CA 1
ATOM 739 C C . ARG A 1 98 ? 19.297 4.074 5.664 1 87.19 98 ARG A C 1
ATOM 741 O O . ARG A 1 98 ? 18.812 3.855 4.555 1 87.19 98 ARG A O 1
ATOM 748 N N . ALA A 1 99 ? 19.5 5.25 6.117 1 88.69 99 ALA A N 1
ATOM 749 C CA . ALA A 1 99 ? 19.109 6.426 5.352 1 88.69 99 ALA A CA 1
ATOM 750 C C . ALA A 1 99 ? 19.875 6.508 4.031 1 88.69 99 ALA A C 1
ATOM 752 O O . ALA A 1 99 ? 19.281 6.789 2.982 1 88.69 99 ALA A O 1
ATOM 753 N N . ASN A 1 100 ? 21.109 6.301 4.051 1 90 100 ASN A N 1
ATOM 754 C CA . ASN A 1 100 ? 21.938 6.332 2.85 1 90 100 ASN A CA 1
ATOM 755 C C . ASN A 1 100 ? 21.562 5.203 1.891 1 90 100 ASN A C 1
ATOM 757 O O . ASN A 1 100 ? 21.547 5.398 0.675 1 90 100 ASN A O 1
ATOM 761 N N . ARG A 1 101 ? 21.344 4.105 2.494 1 90.88 101 ARG A N 1
ATOM 762 C CA . ARG A 1 101 ? 20.938 2.963 1.682 1 90.88 101 ARG A CA 1
ATOM 763 C C . ARG A 1 101 ? 19.641 3.24 0.951 1 90.88 101 ARG A C 1
ATOM 765 O O . ARG A 1 101 ? 19.484 2.877 -0.217 1 90.88 101 ARG A O 1
ATOM 772 N N . ALA A 1 102 ? 18.734 3.861 1.637 1 90.62 102 ALA A N 1
ATOM 773 C CA . ALA A 1 102 ? 17.453 4.195 1.031 1 90.62 102 ALA A CA 1
ATOM 774 C C . ALA A 1 102 ? 17.625 5.129 -0.163 1 90.62 102 ALA A C 1
ATOM 776 O O . ALA A 1 102 ? 16.984 4.953 -1.201 1 90.62 102 ALA A O 1
ATOM 777 N N . LEU A 1 103 ? 18.406 6.141 -0.028 1 91 103 LEU A N 1
ATOM 778 C CA . LEU A 1 103 ? 18.672 7.086 -1.108 1 91 103 LEU A CA 1
ATOM 779 C C . LEU A 1 103 ? 19.391 6.398 -2.27 1 91 103 LEU A C 1
ATOM 781 O O . LEU A 1 103 ? 19.078 6.664 -3.436 1 91 103 LEU A O 1
ATOM 785 N N . LYS A 1 104 ? 20.297 5.551 -1.934 1 93.5 104 LYS A N 1
ATOM 786 C CA . LYS A 1 104 ? 21.016 4.801 -2.961 1 93.5 104 LYS A CA 1
ATOM 787 C C . LYS A 1 104 ? 20.078 3.877 -3.725 1 93.5 104 LYS A C 1
ATOM 789 O O . LYS A 1 104 ? 20.141 3.785 -4.953 1 93.5 104 LYS A O 1
ATOM 794 N N . GLU A 1 105 ? 19.266 3.184 -3.002 1 94.88 105 GLU A N 1
ATOM 795 C CA . GLU A 1 105 ? 18.266 2.318 -3.631 1 94.88 105 GLU A CA 1
ATOM 796 C C . GLU A 1 105 ? 17.391 3.104 -4.594 1 94.88 105 GLU A C 1
ATOM 798 O O . GLU A 1 105 ? 17.125 2.654 -5.715 1 94.88 105 GLU A O 1
ATOM 803 N N . ALA A 1 106 ? 16.938 4.254 -4.152 1 93.88 106 ALA A N 1
ATOM 804 C CA . ALA A 1 106 ? 16.094 5.094 -5.008 1 93.88 106 ALA A CA 1
ATOM 805 C C . ALA A 1 106 ? 16.844 5.492 -6.281 1 93.88 106 ALA A C 1
ATOM 807 O O . ALA A 1 106 ? 16.25 5.512 -7.367 1 93.88 106 ALA A O 1
ATOM 808 N N . GLN A 1 107 ? 18.047 5.832 -6.109 1 95.31 107 GLN A N 1
ATOM 809 C CA . GLN A 1 107 ? 18.844 6.227 -7.258 1 95.31 107 GLN A CA 1
ATOM 810 C C . GLN A 1 107 ? 19.016 5.066 -8.234 1 95.31 107 GLN A C 1
ATOM 812 O O . GLN A 1 107 ? 18.938 5.254 -9.453 1 95.31 107 GLN A O 1
ATOM 817 N N . ILE A 1 108 ? 19.312 3.881 -7.734 1 97.25 108 ILE A N 1
ATOM 818 C CA . ILE A 1 108 ? 19.453 2.693 -8.57 1 97.25 108 ILE A CA 1
ATOM 819 C C . ILE A 1 108 ? 18.141 2.432 -9.32 1 97.25 108 ILE A C 1
ATOM 821 O O . ILE A 1 108 ? 18.156 2.186 -10.531 1 97.25 108 ILE A O 1
ATOM 825 N N . VAL A 1 109 ? 17.031 2.514 -8.633 1 97.38 109 VAL A N 1
ATOM 826 C CA . VAL A 1 109 ? 15.734 2.283 -9.25 1 97.38 109 VAL A CA 1
ATOM 827 C C . VAL A 1 109 ? 15.484 3.328 -10.336 1 97.38 109 VAL A C 1
ATOM 829 O O . VAL A 1 109 ? 14.961 3.008 -11.398 1 97.38 109 VAL A O 1
ATOM 832 N N . ARG A 1 110 ? 15.82 4.547 -10.078 1 96.56 110 ARG A N 1
ATOM 833 C CA . ARG A 1 110 ? 15.672 5.621 -11.055 1 96.56 110 ARG A CA 1
ATOM 834 C C . ARG A 1 110 ? 16.453 5.309 -12.336 1 96.56 110 ARG A C 1
ATOM 836 O O . ARG A 1 110 ? 15.922 5.453 -13.438 1 96.56 110 ARG A O 1
ATOM 843 N N . GLU A 1 111 ? 17.641 4.898 -12.133 1 97.62 111 GLU A N 1
ATOM 844 C CA . GLU A 1 111 ? 18.484 4.57 -13.273 1 97.62 111 GLU A CA 1
ATOM 845 C C . GLU A 1 111 ? 17.938 3.385 -14.055 1 97.62 111 GLU A C 1
ATOM 847 O O . GLU A 1 111 ? 17.969 3.371 -15.289 1 97.62 111 GLU A O 1
ATOM 852 N N . LEU A 1 112 ? 17.469 2.377 -13.359 1 98.19 112 LEU A N 1
ATOM 853 C CA . LEU A 1 112 ? 16.828 1.241 -14.023 1 98.19 112 LEU A CA 1
ATOM 854 C C . LEU A 1 112 ? 15.648 1.695 -14.867 1 98.19 112 LEU A C 1
ATOM 856 O O . LEU A 1 112 ? 15.508 1.288 -16.016 1 98.19 112 LEU A O 1
ATOM 860 N N . HIS A 1 113 ? 14.844 2.527 -14.281 1 97.38 113 HIS A N 1
ATOM 861 C CA . HIS A 1 113 ? 13.641 3.006 -14.953 1 97.38 113 HIS A CA 1
ATOM 862 C C . HIS A 1 113 ? 13.984 3.795 -16.203 1 97.38 113 HIS A C 1
ATOM 864 O O . HIS A 1 113 ? 13.336 3.631 -17.25 1 97.38 113 HIS A O 1
ATOM 870 N N . GLU A 1 114 ? 14.938 4.617 -16.109 1 96.88 114 GLU A N 1
ATOM 871 C CA . GLU A 1 114 ? 15.328 5.496 -17.219 1 96.88 114 GLU A CA 1
ATOM 872 C C . GLU A 1 114 ? 15.828 4.695 -18.406 1 96.88 114 GLU A C 1
ATOM 874 O O . GLU A 1 114 ? 15.812 5.184 -19.547 1 96.88 114 GLU A O 1
ATOM 879 N N . GLN A 1 115 ? 16.281 3.49 -18.156 1 97.75 115 GLN A N 1
ATOM 880 C CA . GLN A 1 115 ? 16.828 2.646 -19.203 1 97.75 115 GLN A CA 1
ATOM 881 C C . GLN A 1 115 ? 15.727 1.874 -19.922 1 97.75 115 GLN A C 1
ATOM 883 O O . GLN A 1 115 ? 15.969 1.244 -20.953 1 97.75 115 GLN A O 1
ATOM 888 N N . LEU A 1 116 ? 14.492 1.877 -19.359 1 97.19 116 LEU A N 1
ATOM 889 C CA . LEU A 1 116 ? 13.398 1.178 -20.016 1 97.19 116 LEU A CA 1
ATOM 890 C C . LEU A 1 116 ? 13.109 1.799 -21.391 1 97.19 116 LEU A C 1
ATOM 892 O O . LEU A 1 116 ? 13.141 3.023 -21.531 1 97.19 116 LEU A O 1
ATOM 896 N N . PRO A 1 117 ? 12.852 0.975 -22.359 1 95.38 117 PRO A N 1
ATOM 897 C CA . PRO A 1 117 ? 12.461 1.554 -23.641 1 95.38 117 PRO A CA 1
ATOM 898 C C . PRO A 1 117 ? 11.164 2.357 -23.562 1 95.38 117 PRO A C 1
ATOM 900 O O . PRO A 1 117 ? 10.273 2.027 -22.766 1 95.38 117 PRO A O 1
ATOM 903 N N . PRO A 1 118 ? 11.086 3.391 -24.344 1 92.69 118 PRO A N 1
ATOM 904 C CA . PRO A 1 118 ? 9.828 4.137 -24.359 1 92.69 118 PRO A CA 1
ATOM 905 C C . PRO A 1 118 ? 8.664 3.314 -24.906 1 92.69 118 PRO A C 1
ATOM 907 O O . PRO A 1 118 ? 8.797 2.654 -25.938 1 92.69 118 PRO A O 1
ATOM 910 N N . THR A 1 119 ? 7.637 3.215 -24.219 1 95.69 119 THR A N 1
ATOM 911 C CA . THR A 1 119 ? 6.441 2.488 -24.625 1 95.69 119 THR A CA 1
ATOM 912 C C . THR A 1 119 ? 5.191 3.33 -24.375 1 95.69 119 THR A C 1
ATOM 914 O O . THR A 1 119 ? 5.227 4.305 -23.625 1 95.69 119 THR A O 1
ATOM 917 N N . GLY A 1 120 ? 4.125 3.029 -25.109 1 95.31 120 GLY A N 1
ATOM 918 C CA . GLY A 1 120 ? 2.861 3.727 -24.922 1 95.31 120 GLY A CA 1
ATOM 919 C C . GLY A 1 120 ? 2.154 3.348 -23.641 1 95.31 120 GLY A C 1
ATOM 920 O O . GLY A 1 120 ? 1.271 4.07 -23.172 1 95.31 120 GLY A O 1
ATOM 921 N N . ASN A 1 121 ? 2.527 2.217 -23.172 1 96.81 121 ASN A N 1
ATOM 922 C CA . ASN A 1 121 ? 1.93 1.713 -21.938 1 96.81 121 ASN A CA 1
ATOM 923 C C . ASN A 1 121 ? 2.959 1.003 -21.062 1 96.81 121 ASN A C 1
ATOM 925 O O . ASN A 1 121 ? 3.869 0.348 -21.578 1 96.81 121 ASN A O 1
ATOM 929 N N . LEU A 1 122 ? 2.869 1.23 -19.781 1 97.69 122 LEU A N 1
ATOM 930 C CA . LEU A 1 122 ? 3.686 0.516 -18.797 1 97.69 122 LEU A CA 1
ATOM 931 C C . LEU A 1 122 ? 2.824 -0.03 -17.672 1 97.69 122 LEU A C 1
ATOM 933 O O . LEU A 1 122 ? 1.957 0.675 -17.141 1 97.69 122 LEU A O 1
ATOM 937 N N . TYR A 1 123 ? 2.977 -1.265 -17.391 1 97.75 123 TYR A N 1
ATOM 938 C CA . TYR A 1 123 ? 2.303 -1.925 -16.281 1 97.75 123 TYR A CA 1
ATOM 939 C C . TYR A 1 123 ? 3.248 -2.885 -15.57 1 97.75 123 TYR A C 1
ATOM 941 O O . TYR A 1 123 ? 3.777 -3.814 -16.172 1 97.75 123 TYR A O 1
ATOM 949 N N . MET A 1 124 ? 3.449 -2.695 -14.266 1 97.69 124 MET A N 1
ATOM 950 C CA . MET A 1 124 ? 4.34 -3.568 -13.5 1 97.69 124 MET A CA 1
ATOM 951 C C . MET A 1 124 ? 3.844 -3.73 -12.07 1 97.69 124 MET A C 1
ATOM 953 O O . MET A 1 124 ? 3.592 -2.74 -11.375 1 97.69 124 MET A O 1
ATOM 957 N N . ARG A 1 125 ? 3.67 -4.914 -11.648 1 98.12 125 ARG A N 1
ATOM 958 C CA . ARG A 1 125 ? 3.371 -5.25 -10.266 1 98.12 125 ARG A CA 1
ATOM 959 C C . ARG A 1 125 ? 4.648 -5.574 -9.492 1 98.12 125 ARG A C 1
ATOM 961 O O . ARG A 1 125 ? 5.453 -6.395 -9.938 1 98.12 125 ARG A O 1
ATOM 968 N N . MET A 1 126 ? 4.801 -4.98 -8.328 1 98.25 126 MET A N 1
ATOM 969 C CA . MET A 1 126 ? 6.074 -5.035 -7.621 1 98.25 126 MET A CA 1
ATOM 970 C C . MET A 1 126 ? 6.117 -6.227 -6.668 1 98.25 126 MET A C 1
ATOM 972 O O . MET A 1 126 ? 5.102 -6.574 -6.059 1 98.25 126 MET A O 1
ATOM 976 N N . HIS A 1 127 ? 7.297 -6.793 -6.559 1 97.19 127 HIS A N 1
ATOM 977 C CA . HIS A 1 127 ? 7.496 -7.809 -5.535 1 97.19 127 HIS A CA 1
ATOM 978 C C . HIS A 1 127 ? 7.48 -7.195 -4.137 1 97.19 127 HIS A C 1
ATOM 980 O O . HIS A 1 127 ? 7.578 -5.977 -3.992 1 97.19 127 HIS A O 1
ATOM 986 N N . ARG A 1 128 ? 7.395 -8 -3.135 1 93.94 128 ARG A N 1
ATOM 987 C CA . ARG A 1 128 ? 7.148 -7.586 -1.757 1 93.94 128 ARG A CA 1
ATOM 988 C C . ARG A 1 128 ? 8.312 -6.77 -1.213 1 93.94 128 ARG A C 1
ATOM 990 O O . ARG A 1 128 ? 8.156 -6.008 -0.256 1 93.94 128 ARG A O 1
ATOM 997 N N . GLY A 1 129 ? 9.438 -6.945 -1.784 1 93.69 129 GLY A N 1
ATOM 998 C CA . GLY A 1 129 ? 10.609 -6.227 -1.307 1 93.69 129 GLY A CA 1
ATOM 999 C C . GLY A 1 129 ? 10.602 -4.754 -1.674 1 93.69 129 GLY A C 1
ATOM 1000 O O . GLY A 1 129 ? 11.367 -3.967 -1.123 1 93.69 129 GLY A O 1
ATOM 1001 N N . VAL A 1 130 ? 9.75 -4.379 -2.613 1 95.44 130 VAL A N 1
ATOM 1002 C CA . VAL A 1 130 ? 9.609 -2.975 -2.986 1 95.44 130 VAL A CA 1
ATOM 1003 C C . VAL A 1 130 ? 8.672 -2.271 -2.002 1 95.44 130 VAL A C 1
ATOM 1005 O O . VAL A 1 130 ? 7.469 -2.531 -1.986 1 95.44 130 VAL A O 1
ATOM 1008 N N . THR A 1 131 ? 9.258 -1.323 -1.318 1 89.38 131 THR A N 1
ATOM 1009 C CA . THR A 1 131 ? 8.523 -0.762 -0.192 1 89.38 131 THR A CA 1
ATOM 1010 C C . THR A 1 131 ? 7.816 0.529 -0.597 1 89.38 131 THR A C 1
ATOM 1012 O O . THR A 1 131 ? 6.945 1.02 0.126 1 89.38 131 THR A O 1
ATOM 1015 N N . ASP A 1 132 ? 8.148 1.048 -1.683 1 93.25 132 ASP A N 1
ATOM 1016 C CA . ASP A 1 132 ? 7.43 2.195 -2.227 1 93.25 132 ASP A CA 1
ATOM 1017 C C . ASP A 1 132 ? 7.664 2.328 -3.73 1 93.25 132 ASP A C 1
ATOM 1019 O O . ASP A 1 132 ? 8.562 1.685 -4.285 1 93.25 132 ASP A O 1
ATOM 1023 N N . THR A 1 133 ? 6.832 3.156 -4.367 1 96.38 133 THR A N 1
ATOM 1024 C CA . THR A 1 133 ? 6.922 3.287 -5.82 1 96.38 133 THR A CA 1
ATOM 1025 C C . THR A 1 133 ? 7.094 4.75 -6.219 1 96.38 133 THR A C 1
ATOM 1027 O O . THR A 1 133 ? 6.746 5.137 -7.336 1 96.38 133 THR A O 1
ATOM 1030 N N . MET A 1 134 ? 7.613 5.523 -5.324 1 93.62 134 MET A N 1
ATOM 1031 C CA . MET A 1 134 ? 7.664 6.969 -5.512 1 93.62 134 MET A CA 1
ATOM 1032 C C . MET A 1 134 ? 8.578 7.336 -6.676 1 93.62 134 MET A C 1
ATOM 1034 O O . MET A 1 134 ? 8.328 8.305 -7.391 1 93.62 134 MET A O 1
ATOM 1038 N N . VAL A 1 135 ? 9.633 6.605 -6.855 1 93.38 135 VAL A N 1
ATOM 1039 C CA . VAL A 1 135 ? 10.562 6.879 -7.945 1 93.38 135 VAL A CA 1
ATOM 1040 C C . VAL A 1 135 ? 9.836 6.766 -9.281 1 93.38 135 VAL A C 1
ATOM 1042 O O . VAL A 1 135 ? 10.055 7.582 -10.188 1 93.38 135 VAL A O 1
ATOM 1045 N N . HIS A 1 136 ? 9 5.746 -9.398 1 92.94 136 HIS A N 1
ATOM 1046 C CA . HIS A 1 136 ? 8.227 5.566 -10.625 1 92.94 136 HIS A CA 1
ATOM 1047 C C . HIS A 1 136 ? 7.223 6.699 -10.82 1 92.94 136 HIS A C 1
ATOM 1049 O O . HIS A 1 136 ? 6.945 7.102 -11.953 1 92.94 136 HIS A O 1
ATOM 1055 N N . ALA A 1 137 ? 6.738 7.141 -9.766 1 90.69 137 ALA A N 1
ATOM 1056 C CA . ALA A 1 137 ? 5.785 8.242 -9.82 1 90.69 137 ALA A CA 1
ATOM 1057 C C . ALA A 1 137 ? 6.441 9.508 -10.375 1 90.69 137 ALA A C 1
ATOM 1059 O O . ALA A 1 137 ? 5.789 10.312 -11.047 1 90.69 137 ALA A O 1
ATOM 1060 N N . GLU A 1 138 ? 7.66 9.727 -10.062 1 89.69 138 GLU A N 1
ATOM 1061 C CA . GLU A 1 138 ? 8.414 10.852 -10.594 1 89.69 138 GLU A CA 1
ATOM 1062 C C . GLU A 1 138 ? 8.383 10.867 -12.125 1 89.69 138 GLU A C 1
ATOM 1064 O O . GLU A 1 138 ? 8.523 11.922 -12.742 1 89.69 138 GLU A O 1
ATOM 1069 N N . ALA A 1 139 ? 8.195 9.742 -12.688 1 88.5 139 ALA A N 1
ATOM 1070 C CA . ALA A 1 139 ? 8.172 9.602 -14.141 1 88.5 139 ALA A CA 1
ATOM 1071 C C . ALA A 1 139 ? 6.75 9.727 -14.68 1 88.5 139 ALA A C 1
ATOM 1073 O O . ALA A 1 139 ? 6.496 9.438 -15.852 1 88.5 139 ALA A O 1
ATOM 1074 N N . GLY A 1 140 ? 5.848 10.086 -13.859 1 90.31 140 GLY A N 1
ATOM 1075 C CA . GLY A 1 140 ? 4.484 10.344 -14.289 1 90.31 140 GLY A CA 1
ATOM 1076 C C . GLY A 1 140 ? 3.598 9.117 -14.227 1 90.31 140 GLY A C 1
ATOM 1077 O O . GLY A 1 140 ? 2.477 9.125 -14.742 1 90.31 140 GLY A O 1
ATOM 1078 N N . LEU A 1 141 ? 4.055 8.078 -13.664 1 95.19 141 LEU A N 1
ATOM 1079 C CA . LEU A 1 141 ? 3.262 6.863 -13.555 1 95.19 141 LEU A CA 1
ATOM 1080 C C . LEU A 1 141 ? 2.34 6.922 -12.344 1 95.19 141 LEU A C 1
ATOM 1082 O O . LEU A 1 141 ? 2.623 7.633 -11.375 1 95.19 141 LEU A O 1
ATOM 1086 N N . HIS A 1 142 ? 1.252 6.184 -12.438 1 95.88 142 HIS A N 1
ATOM 1087 C CA . HIS A 1 142 ? 0.321 6.055 -11.32 1 95.88 142 HIS A CA 1
ATOM 1088 C C . HIS A 1 142 ? 0.779 4.98 -10.336 1 95.88 142 HIS A C 1
ATOM 1090 O O . HIS A 1 142 ? 1.325 3.953 -10.742 1 95.88 142 HIS A O 1
ATOM 1096 N N . MET A 1 143 ? 0.569 5.285 -9.125 1 97.25 143 MET A N 1
ATOM 1097 C CA . MET A 1 143 ? 0.875 4.336 -8.062 1 97.25 143 MET A CA 1
ATOM 1098 C C . MET A 1 143 ? -0.394 3.662 -7.551 1 97.25 143 MET A C 1
ATOM 1100 O O . MET A 1 143 ? -1.19 4.285 -6.844 1 97.25 143 MET A O 1
ATOM 1104 N N . LEU A 1 144 ? -0.575 2.457 -7.895 1 97.88 144 LEU A N 1
ATOM 1105 C CA . LEU A 1 144 ? -1.729 1.667 -7.477 1 97.88 144 LEU A CA 1
ATOM 1106 C C . LEU A 1 144 ? -1.325 0.613 -6.453 1 97.88 144 LEU A C 1
ATOM 1108 O O . LEU A 1 144 ? -0.135 0.417 -6.195 1 97.88 144 LEU A O 1
ATOM 1112 N N . VAL A 1 145 ? -2.34 -0.001 -5.863 1 97.19 145 VAL A N 1
ATOM 1113 C CA . VAL A 1 145 ? -2.066 -1.07 -4.91 1 97.19 145 VAL A CA 1
ATOM 1114 C C . VAL A 1 145 ? -3.064 -2.209 -5.109 1 97.19 145 VAL A C 1
ATOM 1116 O O . VAL A 1 145 ? -4.25 -1.969 -5.34 1 97.19 145 VAL A O 1
ATOM 1119 N N . ASN A 1 146 ? -2.557 -3.373 -5.203 1 96.06 146 ASN A N 1
ATOM 1120 C CA . ASN A 1 146 ? -3.291 -4.621 -5.012 1 96.06 146 ASN A CA 1
ATOM 1121 C C . ASN A 1 146 ? -2.951 -5.27 -3.674 1 96.06 146 ASN A C 1
ATOM 1123 O O . ASN A 1 146 ? -2.146 -4.738 -2.906 1 96.06 146 ASN A O 1
ATOM 1127 N N . PHE A 1 147 ? -3.637 -6.324 -3.41 1 96.19 147 PHE A N 1
ATOM 1128 C CA . PHE A 1 147 ? -3.375 -6.996 -2.145 1 96.19 147 PHE A CA 1
ATOM 1129 C C . PHE A 1 147 ? -3.258 -8.5 -2.346 1 96.19 147 PHE A C 1
ATOM 1131 O O . PHE A 1 147 ? -3.768 -9.047 -3.33 1 96.19 147 PHE A O 1
ATOM 1138 N N . THR A 1 148 ? -2.541 -9.117 -1.45 1 96.31 148 THR A N 1
ATOM 1139 C CA . THR A 1 148 ? -2.467 -10.578 -1.368 1 96.31 148 THR A CA 1
ATOM 1140 C C . THR A 1 148 ? -2.676 -11.047 0.067 1 96.31 148 THR A C 1
ATOM 1142 O O . THR A 1 148 ? -2.832 -10.234 0.979 1 96.31 148 THR A O 1
ATOM 1145 N N . PHE A 1 149 ? -2.855 -12.312 0.199 1 96.06 149 PHE A N 1
ATOM 1146 C CA . PHE A 1 149 ? -3.059 -12.969 1.485 1 96.06 149 PHE A CA 1
ATOM 1147 C C . PHE A 1 149 ? -1.918 -13.93 1.79 1 96.06 149 PHE A C 1
ATOM 1149 O O . PHE A 1 149 ? -1.504 -14.703 0.925 1 96.06 149 PHE A O 1
ATOM 1156 N N . GLU A 1 150 ? -1.362 -13.836 3.033 1 97.44 150 GLU A N 1
ATOM 1157 C CA . GLU A 1 150 ? -0.188 -14.641 3.352 1 97.44 150 GLU A CA 1
ATOM 1158 C C . GLU A 1 150 ? -0.351 -15.344 4.695 1 97.44 150 GLU A C 1
ATOM 1160 O O . GLU A 1 150 ? -1.028 -14.836 5.594 1 97.44 150 GLU A O 1
ATOM 1165 N N . ILE A 1 151 ? 0.234 -16.453 4.793 1 98.06 151 ILE A N 1
ATOM 1166 C CA . ILE A 1 151 ? 0.383 -17.172 6.051 1 98.06 151 ILE A CA 1
ATOM 1167 C C . ILE A 1 151 ? 1.863 -17.312 6.402 1 98.06 151 ILE A C 1
ATOM 1169 O O . ILE A 1 151 ? 2.637 -17.906 5.645 1 98.06 151 ILE A O 1
ATOM 1173 N N . ALA A 1 152 ? 2.252 -16.734 7.523 1 97.75 152 ALA A N 1
ATOM 1174 C CA . ALA A 1 152 ? 3.629 -16.844 7.996 1 97.75 152 ALA A CA 1
ATOM 1175 C C . ALA A 1 152 ? 3.93 -18.234 8.516 1 97.75 152 ALA A C 1
ATOM 1177 O O . ALA A 1 152 ? 3.047 -18.906 9.055 1 97.75 152 ALA A O 1
ATOM 1178 N N . PRO A 1 153 ? 5.176 -18.641 8.344 1 98.06 153 PRO A N 1
ATOM 1179 C CA . PRO A 1 153 ? 5.527 -19.938 8.906 1 98.06 153 PRO A CA 1
ATOM 1180 C C . PRO A 1 153 ? 5.508 -19.953 10.43 1 98.06 153 PRO A C 1
ATOM 1182 O O . PRO A 1 153 ? 5.645 -18.891 11.062 1 98.06 153 PRO A O 1
ATOM 1185 N N . GLY A 1 154 ? 5.312 -21.094 11 1 97.31 154 GLY A N 1
ATOM 1186 C CA . GLY A 1 154 ? 5.246 -21.25 12.438 1 97.31 154 GLY A CA 1
ATOM 1187 C C . GLY A 1 154 ? 4.832 -22.641 12.867 1 97.31 154 GLY A C 1
ATOM 1188 O O . GLY A 1 154 ? 5.102 -23.625 12.164 1 97.31 154 GLY A O 1
ATOM 1189 N N . CYS A 1 155 ? 4.273 -22.656 14.039 1 97.69 155 CYS A N 1
ATOM 1190 C CA . CYS A 1 155 ? 3.756 -23.922 14.531 1 97.69 155 CYS A CA 1
ATOM 1191 C C . CYS A 1 155 ? 2.553 -24.391 13.719 1 97.69 155 CYS A C 1
ATOM 1193 O O . CYS A 1 155 ? 1.556 -23.672 13.617 1 97.69 155 CYS A O 1
ATOM 1195 N N . GLU A 1 156 ? 2.686 -25.594 13.18 1 97.62 156 GLU A N 1
ATOM 1196 C CA . GLU A 1 156 ? 1.627 -26.094 12.312 1 97.62 156 GLU A CA 1
ATOM 1197 C C . GLU A 1 156 ? 0.28 -26.094 13.031 1 97.62 156 GLU A C 1
ATOM 1199 O O . GLU A 1 156 ? -0.746 -25.75 12.438 1 97.62 156 GLU A O 1
ATOM 1204 N N . GLN A 1 157 ? 0.271 -26.484 14.305 1 97.5 157 GLN A N 1
ATOM 1205 C CA . GLN A 1 157 ? -0.958 -26.516 15.086 1 97.5 157 GLN A CA 1
ATOM 1206 C C . GLN A 1 157 ? -1.563 -25.125 15.234 1 97.5 157 GLN A C 1
ATOM 1208 O O . GLN A 1 157 ? -2.787 -24.969 15.234 1 97.5 157 GLN A O 1
ATOM 1213 N N . ALA A 1 158 ? -0.673 -24.234 15.359 1 96.5 158 ALA A N 1
ATOM 1214 C CA . ALA A 1 158 ? -1.14 -22.844 15.5 1 96.5 158 ALA A CA 1
ATOM 1215 C C . ALA A 1 158 ? -1.755 -22.344 14.195 1 96.5 158 ALA A C 1
ATOM 1217 O O . ALA A 1 158 ? -2.75 -21.625 14.219 1 96.5 158 ALA A O 1
ATOM 1218 N N . ILE A 1 159 ? -1.126 -22.734 13.109 1 97.62 159 ILE A N 1
ATOM 1219 C CA . ILE A 1 159 ? -1.675 -22.359 11.805 1 97.62 159 ILE A CA 1
ATOM 1220 C C . ILE A 1 159 ? -3.051 -23 11.625 1 97.62 159 ILE A C 1
ATOM 1222 O O . ILE A 1 159 ? -4 -22.328 11.211 1 97.62 159 ILE A O 1
ATOM 1226 N N . TRP A 1 160 ? -3.164 -24.25 11.953 1 97.62 160 TRP A N 1
ATOM 1227 C CA . TRP A 1 160 ? -4.434 -24.969 11.867 1 97.62 160 TRP A CA 1
ATOM 1228 C C . TRP A 1 160 ? -5.488 -24.312 12.75 1 97.62 160 TRP A C 1
ATOM 1230 O O . TRP A 1 160 ? -6.602 -24.031 12.297 1 97.62 160 TRP A O 1
ATOM 1240 N N . ALA A 1 161 ? -5.125 -23.984 13.977 1 96 161 ALA A N 1
ATOM 1241 C CA . ALA A 1 161 ? -6.051 -23.406 14.945 1 96 161 ALA A CA 1
ATOM 1242 C C . ALA A 1 161 ? -6.461 -22 14.531 1 96 161 ALA A C 1
ATOM 1244 O O . ALA A 1 161 ? -7.504 -21.5 14.961 1 96 161 ALA A O 1
ATOM 1245 N N . GLY A 1 162 ? -5.594 -21.406 13.773 1 94.69 162 GLY A N 1
ATOM 1246 C CA . GLY A 1 162 ? -5.855 -20.047 13.344 1 94.69 162 GLY A CA 1
ATOM 1247 C C . GLY A 1 162 ? -6.867 -19.953 12.211 1 94.69 162 GLY A C 1
ATOM 1248 O O . GLY A 1 162 ? -7.371 -18.875 11.898 1 94.69 162 GLY A O 1
ATOM 1249 N N . MET A 1 163 ? -7.23 -21.078 11.609 1 96.44 163 MET A N 1
ATOM 1250 C CA . MET A 1 163 ? -8.25 -21.109 10.57 1 96.44 163 MET A CA 1
ATOM 1251 C C . MET A 1 163 ? -9.648 -21 11.164 1 96.44 163 MET A C 1
ATOM 1253 O O . MET A 1 163 ? -9.844 -21.266 12.352 1 96.44 163 MET A O 1
ATOM 1257 N N . ARG A 1 164 ? -10.492 -20.578 10.328 1 95.62 164 ARG A N 1
ATOM 1258 C CA . ARG A 1 164 ? -11.898 -20.609 10.734 1 95.62 164 ARG A CA 1
ATOM 1259 C C . ARG A 1 164 ? -12.375 -22.031 10.945 1 95.62 164 ARG A C 1
ATOM 1261 O O . ARG A 1 164 ? -11.961 -22.953 10.227 1 95.62 164 ARG A O 1
ATOM 1268 N N . ASP A 1 165 ? -13.359 -22.172 11.852 1 95.38 165 ASP A N 1
ATOM 1269 C CA . ASP A 1 165 ? -13.93 -23.484 12.141 1 95.38 165 ASP A CA 1
ATOM 1270 C C . ASP A 1 165 ? -14.508 -24.125 10.883 1 95.38 165 ASP A C 1
ATOM 1272 O O . ASP A 1 165 ? -14.273 -25.297 10.609 1 95.38 165 ASP A O 1
ATOM 1276 N N . LYS A 1 166 ? -15.211 -23.422 10.18 1 94.69 166 LYS A N 1
ATOM 1277 C CA . LYS A 1 166 ? -15.836 -23.906 8.953 1 94.69 166 LYS A CA 1
ATOM 1278 C C . LYS A 1 166 ? -14.789 -24.422 7.973 1 94.69 166 LYS A C 1
ATOM 1280 O O . LYS A 1 166 ? -14.984 -25.469 7.344 1 94.69 166 LYS A O 1
ATOM 1285 N N . THR A 1 167 ? -13.695 -23.734 7.84 1 96.38 167 THR A N 1
ATOM 1286 C CA . THR A 1 167 ? -12.617 -24.141 6.938 1 96.38 167 THR A CA 1
ATOM 1287 C C . THR A 1 167 ? -11.992 -25.453 7.391 1 96.38 167 THR A C 1
ATOM 1289 O O . THR A 1 167 ? -11.766 -26.359 6.582 1 96.38 167 THR A O 1
ATOM 1292 N N . ARG A 1 168 ? -11.727 -25.562 8.648 1 97.44 168 ARG A N 1
ATOM 1293 C CA . ARG A 1 168 ? -11.164 -26.797 9.18 1 97.44 168 ARG A CA 1
ATOM 1294 C C . ARG A 1 168 ? -12.086 -27.984 8.922 1 97.44 168 ARG A C 1
ATOM 1296 O O . ARG A 1 168 ? -11.633 -29.047 8.523 1 97.44 168 ARG A O 1
ATOM 1303 N N . ASN A 1 169 ? -13.367 -27.703 9.148 1 97.62 169 ASN A N 1
ATOM 1304 C CA . ASN A 1 169 ? -14.344 -28.781 8.93 1 97.62 169 ASN A CA 1
ATOM 1305 C C . ASN A 1 169 ? -14.398 -29.203 7.469 1 97.62 169 ASN A C 1
ATOM 1307 O O . ASN A 1 169 ? -14.477 -30.391 7.168 1 97.62 169 ASN A O 1
ATOM 1311 N N . ILE A 1 170 ? -14.344 -28.25 6.613 1 96.88 170 ILE A N 1
ATOM 1312 C CA . ILE A 1 170 ? -14.352 -28.531 5.18 1 96.88 170 ILE A CA 1
ATOM 1313 C C . ILE A 1 170 ? -13.141 -29.375 4.809 1 96.88 170 ILE A C 1
ATOM 1315 O O . ILE A 1 170 ? -13.25 -30.344 4.055 1 96.88 170 ILE A O 1
ATOM 1319 N N . ILE A 1 171 ? -11.992 -29.062 5.316 1 97.88 171 ILE A N 1
ATOM 1320 C CA . ILE A 1 171 ? -10.758 -29.766 5.023 1 97.88 171 ILE A CA 1
ATOM 1321 C C . ILE A 1 171 ? -10.852 -31.203 5.555 1 97.88 171 ILE A C 1
ATOM 1323 O O . ILE A 1 171 ? -10.492 -32.156 4.859 1 97.88 171 ILE A O 1
ATOM 1327 N N . ARG A 1 172 ? -11.344 -31.391 6.758 1 97.69 172 ARG A N 1
ATOM 1328 C CA . ARG A 1 172 ? -11.484 -32.719 7.355 1 97.69 172 ARG A CA 1
ATOM 1329 C C . ARG A 1 172 ? -12.398 -33.594 6.512 1 97.69 172 ARG A C 1
ATOM 1331 O O . ARG A 1 172 ? -12.07 -34.75 6.238 1 97.69 172 ARG A O 1
ATOM 1338 N N . ARG A 1 173 ? -13.492 -33.062 6.148 1 96.5 173 ARG A N 1
ATOM 1339 C CA . ARG A 1 173 ? -14.43 -33.812 5.328 1 96.5 173 ARG A CA 1
ATOM 1340 C C . ARG A 1 173 ? -13.82 -34.156 3.979 1 96.5 173 ARG A C 1
ATOM 1342 O O . ARG A 1 173 ? -14.031 -35.25 3.465 1 96.5 173 ARG A O 1
ATOM 1349 N N . ALA A 1 174 ? -13.125 -33.219 3.391 1 96.69 174 ALA A N 1
ATOM 1350 C CA . ALA A 1 174 ? -12.477 -33.438 2.102 1 96.69 174 ALA A CA 1
ATOM 1351 C C . ALA A 1 174 ? -11.414 -34.531 2.207 1 96.69 174 ALA A C 1
ATOM 1353 O O . ALA A 1 174 ? -11.211 -35.281 1.264 1 96.69 174 ALA A O 1
ATOM 1354 N N . GLN A 1 175 ? -10.75 -34.594 3.314 1 96.31 175 GLN A N 1
ATOM 1355 C CA . GLN A 1 175 ? -9.719 -35.594 3.549 1 96.31 175 GLN A CA 1
ATOM 1356 C C . GLN A 1 175 ? -10.305 -37 3.514 1 96.31 175 GLN A C 1
ATOM 1358 O O . GLN A 1 175 ? -9.633 -37.969 3.115 1 96.31 175 GLN A O 1
ATOM 1363 N N . GLU A 1 176 ? -11.492 -37.094 3.912 1 95.38 176 GLU A N 1
ATOM 1364 C CA . GLU A 1 176 ? -12.172 -38.375 3.926 1 95.38 176 GLU A CA 1
ATOM 1365 C C . GLU A 1 176 ? -12.617 -38.781 2.523 1 95.38 176 GLU A C 1
ATOM 1367 O O . GLU A 1 176 ? -12.703 -39.969 2.217 1 95.38 176 GLU A O 1
ATOM 1372 N N . LYS A 1 177 ? -12.82 -37.844 1.723 1 93.5 177 LYS A N 1
ATOM 1373 C CA . LYS A 1 177 ? -13.477 -38.094 0.439 1 93.5 177 LYS A CA 1
ATOM 1374 C C . LYS A 1 177 ? -12.461 -38.125 -0.698 1 93.5 177 LYS A C 1
ATOM 1376 O O . LYS A 1 177 ? -12.734 -38.688 -1.768 1 93.5 177 LYS A O 1
ATOM 1381 N N . HIS A 1 178 ? -11.297 -37.5 -0.529 1 95.81 178 HIS A N 1
ATOM 1382 C CA . HIS A 1 178 ? -10.367 -37.312 -1.638 1 95.81 178 HIS A CA 1
ATOM 1383 C C . HIS A 1 178 ? -8.992 -37.875 -1.308 1 95.81 178 HIS A C 1
ATOM 1385 O O . HIS A 1 178 ? -8.586 -37.906 -0.145 1 95.81 178 HIS A O 1
ATOM 1391 N N . CYS A 1 179 ? -8.328 -38.312 -2.33 1 96 179 CYS A N 1
ATOM 1392 C CA . CYS A 1 179 ? -6.93 -38.719 -2.229 1 96 179 CYS A CA 1
ATOM 1393 C C . CYS A 1 179 ? -6.012 -37.656 -2.824 1 96 179 CYS A C 1
ATOM 1395 O O . CYS A 1 179 ? -6.195 -37.25 -3.969 1 96 179 CYS A O 1
ATOM 1397 N N . VAL A 1 180 ? -5.031 -37.281 -2.008 1 97.38 180 VAL A N 1
ATOM 1398 C CA . VAL A 1 180 ? -4.102 -36.219 -2.445 1 97.38 180 VAL A CA 1
ATOM 1399 C C . VAL A 1 180 ? -2.852 -36.875 -3.039 1 97.38 180 VAL A C 1
ATOM 1401 O O . VAL A 1 180 ? -2.334 -37.844 -2.498 1 97.38 180 VAL A O 1
ATOM 1404 N N . SER A 1 181 ? -2.43 -36.344 -4.188 1 97.06 181 SER A N 1
ATOM 1405 C CA . SER A 1 181 ? -1.215 -36.812 -4.836 1 97.06 181 SER A CA 1
ATOM 1406 C C . SER A 1 181 ? -0.366 -35.656 -5.344 1 97.06 181 SER A C 1
ATOM 1408 O O . SER A 1 181 ? -0.887 -34.562 -5.621 1 97.06 181 SER A O 1
ATOM 1410 N N . ASP A 1 182 ? 0.919 -35.844 -5.434 1 96.75 182 ASP A N 1
ATOM 1411 C CA . ASP A 1 182 ? 1.83 -34.844 -5.996 1 96.75 182 ASP A CA 1
ATOM 1412 C C . ASP A 1 182 ? 2.523 -35.406 -7.246 1 96.75 182 ASP A C 1
ATOM 1414 O O . ASP A 1 182 ? 3.615 -34.938 -7.598 1 96.75 182 ASP A O 1
ATOM 1418 N N . THR A 1 183 ? 1.897 -36.344 -7.973 1 94.12 183 THR A N 1
ATOM 1419 C CA . THR A 1 183 ? 2.545 -37.031 -9.086 1 94.12 183 THR A CA 1
ATOM 1420 C C . THR A 1 183 ? 1.893 -36.656 -10.414 1 94.12 183 THR A C 1
ATOM 1422 O O . THR A 1 183 ? 2.23 -37.188 -11.461 1 94.12 183 THR A O 1
ATOM 1425 N N . LEU A 1 184 ? 0.94 -35.781 -10.352 1 95.94 184 LEU A N 1
ATOM 1426 C CA . LEU A 1 184 ? 0.272 -35.375 -11.586 1 95.94 184 LEU A CA 1
ATOM 1427 C C . LEU A 1 184 ? 1.261 -34.75 -12.562 1 95.94 184 LEU A C 1
ATOM 1429 O O . LEU A 1 184 ? 1.992 -33.812 -12.188 1 95.94 184 LEU A O 1
ATOM 1433 N N . ASP A 1 185 ? 1.207 -35.188 -13.789 1 96.44 185 ASP A N 1
ATOM 1434 C CA . ASP A 1 185 ? 2.092 -34.688 -14.836 1 96.44 185 ASP A CA 1
ATOM 1435 C C . ASP A 1 185 ? 1.67 -33.281 -15.289 1 96.44 185 ASP A C 1
ATOM 1437 O O . ASP A 1 185 ? 0.476 -33 -15.398 1 96.44 185 ASP A O 1
ATOM 1441 N N . PRO A 1 186 ? 2.709 -32.5 -15.625 1 98.31 186 PRO A N 1
ATOM 1442 C CA . PRO A 1 186 ? 2.4 -31.141 -16.094 1 98.31 186 PRO A CA 1
ATOM 1443 C C . PRO A 1 186 ? 1.434 -31.125 -17.281 1 98.31 186 PRO A C 1
ATOM 1445 O O . PRO A 1 186 ? 0.57 -30.25 -17.359 1 98.31 186 PRO A O 1
ATOM 1448 N N . ARG A 1 187 ? 1.55 -32.031 -18.156 1 98.12 187 ARG A N 1
ATOM 1449 C CA . ARG A 1 187 ? 0.668 -32.094 -19.328 1 98.12 187 ARG A CA 1
ATOM 1450 C C . ARG A 1 187 ? -0.769 -32.375 -18.906 1 98.12 187 ARG A C 1
ATOM 1452 O O . ARG A 1 187 ? -1.709 -31.781 -19.438 1 98.12 187 ARG A O 1
ATOM 1459 N N . ASP A 1 188 ? -0.896 -33.281 -17.984 1 96.94 188 ASP A N 1
ATOM 1460 C CA . ASP A 1 188 ? -2.229 -33.594 -17.484 1 96.94 188 ASP A CA 1
ATOM 1461 C C . ASP A 1 188 ? -2.832 -32.438 -16.734 1 96.94 188 ASP A C 1
ATOM 1463 O O . ASP A 1 188 ? -4.023 -32.125 -16.875 1 96.94 188 ASP A O 1
ATOM 1467 N N . PHE A 1 189 ? -2.053 -31.828 -15.984 1 97.94 189 PHE A N 1
ATOM 1468 C CA . PHE A 1 189 ? -2.5 -30.625 -15.281 1 97.94 189 PHE A CA 1
ATOM 1469 C C . PHE A 1 189 ? -2.996 -29.578 -16.266 1 97.94 189 PHE A C 1
ATOM 1471 O O . PHE A 1 189 ? -4.098 -29.047 -16.109 1 97.94 189 PHE A O 1
ATOM 1478 N N . ALA A 1 190 ? -2.16 -29.297 -17.266 1 98 190 ALA A N 1
ATOM 1479 C CA . ALA A 1 190 ? -2.5 -28.281 -18.266 1 98 190 ALA A CA 1
ATOM 1480 C C . ALA A 1 190 ? -3.785 -28.656 -19 1 98 190 ALA A C 1
ATOM 1482 O O . ALA A 1 190 ? -4.617 -27.781 -19.266 1 98 190 ALA A O 1
ATOM 1483 N N . ALA A 1 191 ? -3.908 -29.891 -19.281 1 95.69 191 ALA A N 1
ATOM 1484 C CA . ALA A 1 191 ? -5.105 -30.375 -19.969 1 95.69 191 ALA A CA 1
ATOM 1485 C C . ALA A 1 191 ? -6.348 -30.172 -19.109 1 95.69 191 ALA A C 1
ATOM 1487 O O . ALA A 1 191 ? -7.387 -29.719 -19.609 1 95.69 191 ALA A O 1
ATOM 1488 N N . CYS A 1 192 ? -6.219 -30.531 -17.891 1 94.5 192 CYS A N 1
ATOM 1489 C CA . CYS A 1 192 ? -7.32 -30.328 -16.953 1 94.5 192 CYS A CA 1
ATOM 1490 C C . CYS A 1 192 ? -7.668 -28.859 -16.812 1 94.5 192 CYS A C 1
ATOM 1492 O O . CYS A 1 192 ? -8.844 -28.484 -16.812 1 94.5 192 CYS A O 1
ATOM 1494 N N . TYR A 1 193 ? -6.66 -28.062 -16.672 1 95.81 193 TYR A N 1
ATOM 1495 C CA . TYR A 1 193 ? -6.84 -26.625 -16.578 1 95.81 193 TYR A CA 1
ATOM 1496 C C . TYR A 1 193 ? -7.621 -26.078 -17.766 1 95.81 193 TYR A C 1
ATOM 1498 O O . TYR A 1 193 ? -8.625 -25.375 -17.609 1 95.81 193 TYR A O 1
ATOM 1506 N N . ARG A 1 194 ? -7.219 -26.453 -18.922 1 95.06 194 ARG A N 1
ATOM 1507 C CA . ARG A 1 194 ? -7.852 -25.984 -20.141 1 95.06 194 ARG A CA 1
ATOM 1508 C C . ARG A 1 194 ? -9.297 -26.469 -20.234 1 95.06 194 ARG A C 1
ATOM 1510 O O . ARG A 1 194 ? -10.188 -25.703 -20.594 1 95.06 194 ARG A O 1
ATOM 1517 N N . ARG A 1 195 ? -9.484 -27.625 -19.984 1 93.25 195 ARG A N 1
ATOM 1518 C CA . ARG A 1 195 ? -10.82 -28.219 -20.031 1 93.25 195 ARG A CA 1
ATOM 1519 C C . ARG A 1 195 ? -11.781 -27.484 -19.109 1 93.25 195 ARG A C 1
ATOM 1521 O O . ARG A 1 195 ? -12.898 -27.141 -19.516 1 93.25 195 ARG A O 1
ATOM 1528 N N . ASN A 1 196 ? -11.305 -27.25 -17.938 1 91.69 196 ASN A N 1
ATOM 1529 C CA . ASN A 1 196 ? -12.164 -26.609 -16.953 1 91.69 196 ASN A CA 1
ATOM 1530 C C . ASN A 1 196 ? -12.469 -25.156 -17.344 1 91.69 196 ASN A C 1
ATOM 1532 O O . ASN A 1 196 ? -13.578 -24.672 -17.125 1 91.69 196 ASN A O 1
ATOM 1536 N N . VAL A 1 197 ? -11.531 -24.484 -17.891 1 91.69 197 VAL A N 1
ATOM 1537 C CA . VAL A 1 197 ? -11.742 -23.109 -18.375 1 91.69 197 VAL A CA 1
ATOM 1538 C C . VAL A 1 197 ? -12.758 -23.109 -19.516 1 91.69 197 VAL A C 1
ATOM 1540 O O . VAL A 1 197 ? -13.68 -22.297 -19.531 1 91.69 197 VAL A O 1
ATOM 1543 N N . ASP A 1 198 ? -12.625 -24.031 -20.375 1 91.19 198 ASP A N 1
ATOM 1544 C CA . ASP A 1 198 ? -13.539 -24.172 -21.5 1 91.19 198 ASP A CA 1
ATOM 1545 C C . ASP A 1 198 ? -14.961 -24.453 -21.031 1 91.19 198 ASP A C 1
ATOM 1547 O O . ASP A 1 198 ? -15.922 -23.859 -21.516 1 91.19 198 ASP A O 1
ATOM 1551 N N . GLU A 1 199 ? -15.031 -25.328 -20.156 1 89.94 199 GLU A N 1
ATOM 1552 C CA . GLU A 1 199 ? -16.344 -25.703 -19.625 1 89.94 199 GLU A CA 1
ATOM 1553 C C . GLU A 1 199 ? -17.016 -24.547 -18.906 1 89.94 199 GLU A C 1
ATOM 1555 O O . GLU A 1 199 ? -18.234 -24.453 -18.891 1 89.94 199 GLU A O 1
ATOM 1560 N N . ALA A 1 200 ? -16.25 -23.734 -18.344 1 86.88 200 ALA A N 1
ATOM 1561 C CA . ALA A 1 200 ? -16.781 -22.562 -17.656 1 86.88 200 ALA A CA 1
ATOM 1562 C C . ALA A 1 200 ? -17.156 -21.469 -18.656 1 86.88 200 ALA A C 1
ATOM 1564 O O . ALA A 1 200 ? -17.719 -20.438 -18.281 1 86.88 200 ALA A O 1
ATOM 1565 N N . GLY A 1 201 ? -16.859 -21.641 -19.922 1 85.44 201 GLY A N 1
ATOM 1566 C CA . GLY A 1 201 ? -17.234 -20.719 -20.969 1 85.44 201 GLY A CA 1
ATOM 1567 C C . GLY A 1 201 ? -16.297 -19.531 -21.062 1 85.44 201 GLY A C 1
ATOM 1568 O O . GLY A 1 201 ? -16.703 -18.453 -21.531 1 85.44 201 GLY A O 1
ATOM 1569 N N . HIS A 1 202 ? -15.148 -19.688 -20.531 1 84.69 202 HIS A N 1
ATOM 1570 C CA . HIS A 1 202 ? -14.188 -18.578 -20.562 1 84.69 202 HIS A CA 1
ATOM 1571 C C . HIS A 1 202 ? -13.047 -18.875 -21.531 1 84.69 202 HIS A C 1
ATOM 1573 O O . HIS A 1 202 ? -12.844 -20.031 -21.938 1 84.69 202 HIS A O 1
ATOM 1579 N N . GLU A 1 203 ? -12.43 -17.75 -22 1 83.19 203 GLU A N 1
ATOM 1580 C CA . GLU A 1 203 ? -11.164 -17.906 -22.719 1 83.19 203 GLU A CA 1
ATOM 1581 C C . GLU A 1 203 ? -9.992 -18.016 -21.75 1 83.19 203 GLU A C 1
ATOM 1583 O O . GLU A 1 203 ? -9.906 -17.25 -20.781 1 83.19 203 GLU A O 1
ATOM 1588 N N . SER A 1 204 ? -9.172 -19 -22.109 1 83 204 SER A N 1
ATOM 1589 C CA . SER A 1 204 ? -8.039 -19.203 -21.219 1 83 204 SER A CA 1
ATOM 1590 C C . SER A 1 204 ? -7.02 -18.078 -21.359 1 83 204 SER A C 1
ATOM 1592 O O . SER A 1 204 ? -6.641 -17.703 -22.469 1 83 204 SER A O 1
ATOM 1594 N N . TYR A 1 205 ? -6.633 -17.594 -20.266 1 83.75 205 TYR A N 1
ATOM 1595 C CA . TYR A 1 205 ? -5.574 -16.594 -20.203 1 83.75 205 TYR A CA 1
ATOM 1596 C C . TYR A 1 205 ? -4.219 -17.219 -20.5 1 83.75 205 TYR A C 1
ATOM 1598 O O . TYR A 1 205 ? -3.391 -16.625 -21.203 1 83.75 205 TYR A O 1
ATOM 1606 N N . TYR A 1 206 ? -4.062 -18.438 -20.078 1 91.06 206 TYR A N 1
ATOM 1607 C CA . TYR A 1 206 ? -2.809 -19.156 -20.266 1 91.06 206 TYR A CA 1
ATOM 1608 C C . TYR A 1 206 ? -2.951 -20.234 -21.344 1 91.06 206 TYR A C 1
ATOM 1610 O O . TYR A 1 206 ? -3.957 -20.938 -21.391 1 91.06 206 TYR A O 1
ATOM 1618 N N . GLU A 1 207 ? -1.898 -20.328 -22.125 1 92 207 GLU A N 1
ATOM 1619 C CA . GLU A 1 207 ? -1.861 -21.391 -23.109 1 92 207 GLU A CA 1
ATOM 1620 C C . GLU A 1 207 ? -1.326 -22.688 -22.5 1 92 207 GLU A C 1
ATOM 1622 O O . GLU A 1 207 ? -0.448 -22.656 -21.641 1 92 207 GLU A O 1
ATOM 1627 N N . THR A 1 208 ? -1.876 -23.75 -23.078 1 95.31 208 THR A N 1
ATOM 1628 C CA . THR A 1 208 ? -1.519 -25.062 -22.562 1 95.31 208 THR A CA 1
ATOM 1629 C C . THR A 1 208 ? -0.006 -25.266 -22.578 1 95.31 208 THR A C 1
ATOM 1631 O O . THR A 1 208 ? 0.58 -25.703 -21.594 1 95.31 208 THR A O 1
ATOM 1634 N N . ASP A 1 209 ? 0.558 -24.922 -23.656 1 96 209 ASP A N 1
ATOM 1635 C CA . ASP A 1 209 ? 1.996 -25.125 -23.812 1 96 209 ASP A CA 1
ATOM 1636 C C . ASP A 1 209 ? 2.777 -24.281 -22.812 1 96 209 ASP A C 1
ATOM 1638 O O . ASP A 1 209 ? 3.838 -24.688 -22.328 1 96 209 ASP A O 1
ATOM 1642 N N . GLU A 1 210 ? 2.307 -23.109 -22.516 1 96.06 210 GLU A N 1
ATOM 1643 C CA . GLU A 1 210 ? 2.951 -22.25 -21.531 1 96.06 210 GLU A CA 1
ATOM 1644 C C . GLU A 1 210 ? 2.889 -22.844 -20.141 1 96.06 210 GLU A C 1
ATOM 1646 O O . GLU A 1 210 ? 3.873 -22.812 -19.391 1 96.06 210 GLU A O 1
ATOM 1651 N N . ILE A 1 211 ? 1.739 -23.406 -19.844 1 98.06 211 ILE A N 1
ATOM 1652 C CA . ILE A 1 211 ? 1.558 -24.047 -18.531 1 98.06 211 ILE A CA 1
ATOM 1653 C C . ILE A 1 211 ? 2.531 -25.219 -18.391 1 98.06 211 ILE A C 1
ATOM 1655 O O . ILE A 1 211 ? 3.221 -25.328 -17.375 1 98.06 211 ILE A O 1
ATOM 1659 N N . VAL A 1 212 ? 2.568 -26 -19.438 1 98.38 212 VAL A N 1
ATOM 1660 C CA . VAL A 1 212 ? 3.443 -27.172 -19.406 1 98.38 212 VAL A CA 1
ATOM 1661 C C . VAL A 1 212 ? 4.895 -26.719 -19.234 1 98.38 212 VAL A C 1
ATOM 1663 O O . VAL A 1 212 ? 5.633 -27.297 -18.422 1 98.38 212 VAL A O 1
ATOM 1666 N N . ARG A 1 213 ? 5.277 -25.734 -19.891 1 97.94 213 ARG A N 1
ATOM 1667 C CA . ARG A 1 213 ? 6.656 -25.266 -19.875 1 97.94 213 ARG A CA 1
ATOM 1668 C C . ARG A 1 213 ? 7.062 -24.781 -18.484 1 97.94 213 ARG A C 1
ATOM 1670 O O . ARG A 1 213 ? 8.102 -25.188 -17.953 1 97.94 213 ARG A O 1
ATOM 1677 N N . VAL A 1 214 ? 6.258 -23.938 -17.891 1 98.19 214 VAL A N 1
ATOM 1678 C CA . VAL A 1 214 ? 6.641 -23.359 -16.594 1 98.19 214 VAL A CA 1
ATOM 1679 C C . VAL A 1 214 ? 6.555 -24.438 -15.516 1 98.19 214 VAL A C 1
ATOM 1681 O O . VAL A 1 214 ? 7.395 -24.484 -14.609 1 98.19 214 VAL A O 1
ATOM 1684 N N . CYS A 1 215 ? 5.566 -25.328 -15.578 1 98.62 215 CYS A N 1
ATOM 1685 C CA . CYS A 1 215 ? 5.449 -26.406 -14.602 1 98.62 215 CYS A CA 1
ATOM 1686 C C . CYS A 1 215 ? 6.645 -27.344 -14.68 1 98.62 215 CYS A C 1
ATOM 1688 O O . CYS A 1 215 ? 7.238 -27.688 -13.656 1 98.62 215 CYS A O 1
ATOM 1690 N N . THR A 1 216 ? 6.934 -27.688 -15.867 1 98.5 216 THR A N 1
ATOM 1691 C CA . THR A 1 216 ? 8.047 -28.625 -16.078 1 98.5 216 THR A CA 1
ATOM 1692 C C . THR A 1 216 ? 9.352 -28.016 -15.57 1 98.5 216 THR A C 1
ATOM 1694 O O . THR A 1 216 ? 10.109 -28.672 -14.859 1 98.5 216 THR A O 1
ATOM 1697 N N . ALA A 1 217 ? 9.602 -26.797 -15.906 1 98.38 217 ALA A N 1
ATOM 1698 C CA . ALA A 1 217 ? 10.828 -26.125 -15.492 1 98.38 217 ALA A CA 1
ATOM 1699 C C . ALA A 1 217 ? 10.938 -26.078 -13.969 1 98.38 217 ALA A C 1
ATOM 1701 O O . ALA A 1 217 ? 12.008 -26.312 -13.406 1 98.38 217 ALA A O 1
ATOM 1702 N N . ALA A 1 218 ? 9.883 -25.781 -13.297 1 98.38 218 ALA A N 1
ATOM 1703 C CA . ALA A 1 218 ? 9.867 -25.688 -11.844 1 98.38 218 ALA A CA 1
ATOM 1704 C C . ALA A 1 218 ? 10.062 -27.047 -11.188 1 98.38 218 ALA A C 1
ATOM 1706 O O . ALA A 1 218 ? 10.828 -27.188 -10.234 1 98.38 218 ALA A O 1
ATOM 1707 N N . LEU A 1 219 ? 9.367 -28.078 -11.695 1 98.06 219 LEU A N 1
ATOM 1708 C CA . LEU A 1 219 ? 9.438 -29.406 -11.133 1 98.06 219 LEU A CA 1
ATOM 1709 C C . LEU A 1 219 ? 10.836 -30 -11.289 1 98.06 219 LEU A C 1
ATOM 1711 O O . LEU A 1 219 ? 11.367 -30.609 -10.359 1 98.06 219 LEU A O 1
ATOM 1715 N N . GLU A 1 220 ? 11.398 -29.781 -12.422 1 97.31 220 GLU A N 1
ATOM 1716 C CA . GLU A 1 220 ? 12.734 -30.297 -12.703 1 97.31 220 GLU A CA 1
ATOM 1717 C C . GLU A 1 220 ? 13.766 -29.719 -11.75 1 97.31 220 GLU A C 1
ATOM 1719 O O . GLU A 1 220 ? 14.773 -30.359 -11.438 1 97.31 220 GLU A O 1
ATOM 1724 N N . ARG A 1 221 ? 13.5 -28.594 -11.219 1 97.12 221 ARG A N 1
ATOM 1725 C CA . ARG A 1 221 ? 14.453 -27.891 -10.367 1 97.12 221 ARG A CA 1
ATOM 1726 C C . ARG A 1 221 ? 14.086 -28.031 -8.898 1 97.12 221 ARG A C 1
ATOM 1728 O O . ARG A 1 221 ? 14.734 -27.438 -8.031 1 97.12 221 ARG A O 1
ATOM 1735 N N . GLY A 1 222 ? 13.047 -28.719 -8.648 1 96.69 222 GLY A N 1
ATOM 1736 C CA . GLY A 1 222 ? 12.586 -28.891 -7.281 1 96.69 222 GLY A CA 1
ATOM 1737 C C . GLY A 1 222 ? 12.07 -27.609 -6.664 1 96.69 222 GLY A C 1
ATOM 1738 O O . GLY A 1 222 ? 12.227 -27.391 -5.461 1 96.69 222 GLY A O 1
ATOM 1739 N N . ARG A 1 223 ? 11.578 -26.719 -7.5 1 97.69 223 ARG A N 1
ATOM 1740 C CA . ARG A 1 223 ? 11.117 -25.422 -7.047 1 97.69 223 ARG A CA 1
ATOM 1741 C C . ARG A 1 223 ? 9.609 -25.281 -7.227 1 97.69 223 ARG A C 1
ATOM 1743 O O . ARG A 1 223 ? 9.07 -24.172 -7.125 1 97.69 223 ARG A O 1
ATOM 1750 N N . GLY A 1 224 ? 8.953 -26.328 -7.562 1 98.19 224 GLY A N 1
ATOM 1751 C CA . GLY A 1 224 ? 7.516 -26.328 -7.746 1 98.19 224 GLY A CA 1
ATOM 1752 C C . GLY A 1 224 ? 6.887 -27.688 -7.5 1 98.19 224 GLY A C 1
ATOM 1753 O O . GLY A 1 224 ? 7.594 -28.703 -7.387 1 98.19 224 GLY A O 1
ATOM 1754 N N . ARG A 1 225 ? 5.613 -27.609 -7.363 1 97.62 225 ARG A N 1
ATOM 1755 C CA . ARG A 1 225 ? 4.863 -28.828 -7.082 1 97.62 225 ARG A CA 1
ATOM 1756 C C . ARG A 1 225 ? 3.438 -28.719 -7.617 1 97.62 225 ARG A C 1
ATOM 1758 O O . ARG A 1 225 ? 2.807 -27.672 -7.527 1 97.62 225 ARG A O 1
ATOM 1765 N N . ILE A 1 226 ? 3.006 -29.859 -8.219 1 98.69 226 ILE A N 1
ATOM 1766 C CA . ILE A 1 226 ? 1.6 -29.984 -8.578 1 98.69 226 ILE A CA 1
ATOM 1767 C C . ILE A 1 226 ? 0.906 -30.938 -7.605 1 98.69 226 ILE A C 1
ATOM 1769 O O . ILE A 1 226 ? 1.314 -32.094 -7.457 1 98.69 226 ILE A O 1
ATOM 1773 N N . LEU A 1 227 ? -0.105 -30.406 -6.898 1 98.44 227 LEU A N 1
ATOM 1774 C CA . LEU A 1 227 ? -0.94 -31.234 -6.031 1 98.44 227 LEU A CA 1
ATOM 1775 C C . LEU A 1 227 ? -2.303 -31.484 -6.668 1 98.44 227 LEU A C 1
ATOM 1777 O O . LEU A 1 227 ? -2.891 -30.578 -7.266 1 98.44 227 LEU A O 1
ATOM 1781 N N . SER A 1 228 ? -2.738 -32.719 -6.559 1 97.88 228 SER A N 1
ATOM 1782 C CA . SER A 1 228 ? -4.047 -33.062 -7.105 1 97.88 228 SER A CA 1
ATOM 1783 C C . SER A 1 228 ? -4.887 -33.812 -6.086 1 97.88 228 SER A C 1
ATOM 1785 O O . SER A 1 228 ? -4.34 -34.5 -5.203 1 97.88 228 SER A O 1
ATOM 1787 N N . ALA A 1 229 ? -6.129 -33.625 -6.16 1 97.38 229 ALA A N 1
ATOM 1788 C CA . ALA A 1 229 ? -7.105 -34.344 -5.367 1 97.38 229 ALA A CA 1
ATOM 1789 C C . ALA A 1 229 ? -8.039 -35.156 -6.262 1 97.38 229 ALA A C 1
ATOM 1791 O O . ALA A 1 229 ? -8.68 -34.594 -7.156 1 97.38 229 ALA A O 1
ATOM 1792 N N . THR A 1 230 ? -8.117 -36.438 -5.969 1 95.62 230 THR A N 1
ATOM 1793 C CA . THR A 1 230 ? -9 -37.312 -6.719 1 95.62 230 THR A CA 1
ATOM 1794 C C . THR A 1 230 ? -10.164 -37.781 -5.848 1 95.62 230 THR A C 1
ATOM 1796 O O . THR A 1 230 ? -9.984 -38.094 -4.668 1 95.62 230 THR A O 1
ATOM 1799 N N . GLY A 1 231 ? -11.32 -37.844 -6.484 1 92.62 231 GLY A N 1
ATOM 1800 C CA . GLY A 1 231 ? -12.516 -38.281 -5.773 1 92.62 231 GLY A CA 1
ATOM 1801 C C . GLY A 1 231 ? -12.68 -39.781 -5.723 1 92.62 231 GLY A C 1
ATOM 1802 O O . GLY A 1 231 ? -11.812 -40.531 -6.207 1 92.62 231 GLY A O 1
ATOM 1803 N N . PRO A 1 232 ? -13.828 -40.156 -5.059 1 88.62 232 PRO A N 1
ATOM 1804 C CA . PRO A 1 232 ? -14.109 -41.594 -4.93 1 88.62 232 PRO A CA 1
ATOM 1805 C C . PRO A 1 232 ? -14.289 -42.281 -6.277 1 88.62 232 PRO A C 1
ATOM 1807 O O . PRO A 1 232 ? -13.992 -43.469 -6.414 1 88.62 232 PRO A O 1
ATOM 1810 N N . ASP A 1 233 ? -14.719 -41.562 -7.27 1 89.38 233 ASP A N 1
ATOM 1811 C CA . ASP A 1 233 ? -14.93 -42.125 -8.594 1 89.38 233 ASP A CA 1
ATOM 1812 C C . ASP A 1 233 ? -13.633 -42.188 -9.391 1 89.38 233 ASP A C 1
ATOM 1814 O O . ASP A 1 233 ? -13.617 -42.625 -10.547 1 89.38 233 ASP A O 1
ATOM 1818 N N . GLY A 1 234 ? -12.578 -41.688 -8.781 1 88.44 234 GLY A N 1
ATOM 1819 C CA . GLY A 1 234 ? -11.281 -41.688 -9.445 1 88.44 234 GLY A CA 1
ATOM 1820 C C . GLY A 1 234 ? -11.055 -40.469 -10.305 1 88.44 234 GLY A C 1
ATOM 1821 O O . GLY A 1 234 ? -9.961 -40.281 -10.844 1 88.44 234 GLY A O 1
ATOM 1822 N N . GLY A 1 235 ? -12.047 -39.656 -10.438 1 91.88 235 GLY A N 1
ATOM 1823 C CA . GLY A 1 235 ? -11.922 -38.438 -11.242 1 91.88 235 GLY A CA 1
ATOM 1824 C C . GLY A 1 235 ? -11.156 -37.344 -10.531 1 91.88 235 GLY A C 1
ATOM 1825 O O . GLY A 1 235 ? -11.195 -37.25 -9.305 1 91.88 235 GLY A O 1
ATOM 1826 N N . LEU A 1 236 ? -10.43 -36.562 -11.32 1 94.25 236 LEU A N 1
ATOM 1827 C CA . LEU A 1 236 ? -9.703 -35.406 -10.781 1 94.25 236 LEU A CA 1
ATOM 1828 C C . LEU A 1 236 ? -10.664 -34.312 -10.336 1 94.25 236 LEU A C 1
ATOM 1830 O O . LEU A 1 236 ? -11.367 -33.75 -11.164 1 94.25 236 LEU A O 1
ATOM 1834 N N . ALA A 1 237 ? -10.695 -34.062 -9.078 1 95.38 237 ALA A N 1
ATOM 1835 C CA . ALA A 1 237 ? -11.594 -33.031 -8.523 1 95.38 237 ALA A CA 1
ATOM 1836 C C . ALA A 1 237 ? -10.969 -31.656 -8.602 1 95.38 237 ALA A C 1
ATOM 1838 O O . ALA A 1 237 ? -11.641 -30.688 -8.977 1 95.38 237 ALA A O 1
ATOM 1839 N N . ALA A 1 238 ? -9.711 -31.578 -8.258 1 97.06 238 ALA A N 1
ATOM 1840 C CA . ALA A 1 238 ? -8.992 -30.312 -8.273 1 97.06 238 ALA A CA 1
ATOM 1841 C C . ALA A 1 238 ? -7.488 -30.531 -8.375 1 97.06 238 ALA A C 1
ATOM 1843 O O . ALA A 1 238 ? -6.988 -31.609 -8.055 1 97.06 238 ALA A O 1
ATOM 1844 N N . ALA A 1 239 ? -6.809 -29.547 -8.812 1 98 239 ALA A N 1
ATOM 1845 C CA . ALA A 1 239 ? -5.352 -29.547 -8.844 1 98 239 ALA A CA 1
ATOM 1846 C C . ALA A 1 239 ? -4.812 -28.125 -8.695 1 98 239 ALA A C 1
ATOM 1848 O O . ALA A 1 239 ? -5.434 -27.156 -9.164 1 98 239 ALA A O 1
ATOM 1849 N N . ILE A 1 240 ? -3.656 -27.969 -7.988 1 98.38 240 ILE A N 1
ATOM 1850 C CA . ILE A 1 240 ? -3.033 -26.656 -7.828 1 98.38 240 ILE A CA 1
ATOM 1851 C C . ILE A 1 240 ? -1.542 -26.75 -8.141 1 98.38 240 ILE A C 1
ATOM 1853 O O . ILE A 1 240 ? -0.941 -27.828 -8.008 1 98.38 240 ILE A O 1
ATOM 1857 N N . PHE A 1 241 ? -1.017 -25.703 -8.664 1 98.75 241 PHE A N 1
ATOM 1858 C CA . PHE A 1 241 ? 0.407 -25.547 -8.938 1 98.75 241 PHE A CA 1
ATOM 1859 C C . PHE A 1 241 ? 1.016 -24.453 -8.055 1 98.75 241 PHE A C 1
ATOM 1861 O O . PHE A 1 241 ? 0.531 -23.328 -8.031 1 98.75 241 PHE A O 1
ATOM 1868 N N . THR A 1 242 ? 2.043 -24.844 -7.191 1 98.75 242 THR A N 1
ATOM 1869 C CA . THR A 1 242 ? 2.764 -23.906 -6.34 1 98.75 242 THR A CA 1
ATOM 1870 C C . THR A 1 242 ? 4.246 -23.875 -6.699 1 98.75 242 THR A C 1
ATOM 1872 O O . THR A 1 242 ? 4.797 -24.875 -7.16 1 98.75 242 THR A O 1
ATOM 1875 N N . ILE A 1 243 ? 4.836 -22.719 -6.559 1 98.69 243 ILE A N 1
ATOM 1876 C CA . ILE A 1 243 ? 6.27 -22.516 -6.742 1 98.69 243 ILE A CA 1
ATOM 1877 C C . ILE A 1 243 ? 6.84 -21.75 -5.547 1 98.69 243 ILE A C 1
ATOM 1879 O O . ILE A 1 243 ? 6.094 -21.125 -4.789 1 98.69 243 ILE A O 1
ATOM 1883 N N . TRP A 1 244 ? 8.141 -21.875 -5.316 1 98.06 244 TRP A N 1
ATOM 1884 C CA . TRP A 1 244 ? 8.672 -21.172 -4.152 1 98.06 244 TRP A CA 1
ATOM 1885 C C . TRP A 1 244 ? 10.102 -20.703 -4.41 1 98.06 244 TRP A C 1
ATOM 1887 O O . TRP A 1 244 ? 10.781 -21.219 -5.297 1 98.06 244 TRP A O 1
ATOM 1897 N N . ASP A 1 245 ? 10.445 -19.656 -3.801 1 96.94 245 ASP A N 1
ATOM 1898 C CA . ASP A 1 245 ? 11.812 -19.156 -3.709 1 96.94 245 ASP A CA 1
ATOM 1899 C C . ASP A 1 245 ? 12.344 -19.266 -2.283 1 96.94 245 ASP A C 1
ATOM 1901 O O . ASP A 1 245 ? 11.906 -20.125 -1.515 1 96.94 245 ASP A O 1
ATOM 1905 N N . ALA A 1 246 ? 13.312 -18.484 -1.928 1 94.88 246 ALA A N 1
ATOM 1906 C CA . ALA A 1 246 ? 13.984 -18.641 -0.639 1 94.88 246 ALA A CA 1
ATOM 1907 C C . ALA A 1 246 ? 13.102 -18.125 0.499 1 94.88 246 ALA A C 1
ATOM 1909 O O . ALA A 1 246 ? 13.336 -18.453 1.666 1 94.88 246 ALA A O 1
ATOM 1910 N N . THR A 1 247 ? 12.039 -17.422 0.175 1 95.75 247 THR A N 1
ATOM 1911 C CA . THR A 1 247 ? 11.312 -16.75 1.25 1 95.75 247 THR A CA 1
ATOM 1912 C C . THR A 1 247 ? 9.844 -17.156 1.245 1 95.75 247 THR A C 1
ATOM 1914 O O . THR A 1 247 ? 9.188 -17.141 2.289 1 95.75 247 THR A O 1
ATOM 1917 N N . SER A 1 248 ? 9.398 -17.547 0.07 1 97.75 248 SER A N 1
ATOM 1918 C CA . SER A 1 248 ? 7.945 -17.688 -0.026 1 97.75 248 SER A CA 1
ATOM 1919 C C . SER A 1 248 ? 7.57 -18.812 -0.983 1 97.75 248 SER A C 1
ATOM 1921 O O . SER A 1 248 ? 8.32 -19.141 -1.904 1 97.75 248 SER A O 1
ATOM 1923 N N . CYS A 1 249 ? 6.445 -19.422 -0.742 1 98.56 249 CYS A N 1
ATOM 1924 C CA . CYS A 1 249 ? 5.738 -20.344 -1.636 1 98.56 249 CYS A CA 1
ATOM 1925 C C . CYS A 1 249 ? 4.484 -19.688 -2.199 1 98.56 249 CYS A C 1
ATOM 1927 O O . CYS A 1 249 ? 3.672 -19.141 -1.449 1 98.56 249 CYS A O 1
ATOM 1929 N N . TYR A 1 250 ? 4.348 -19.734 -3.5 1 98.56 250 TYR A N 1
ATOM 1930 C CA . TYR A 1 250 ? 3.264 -19.016 -4.148 1 98.56 250 TYR A CA 1
ATOM 1931 C C . TYR A 1 250 ? 2.23 -19.969 -4.73 1 98.56 250 TYR A C 1
ATOM 1933 O O . TYR A 1 250 ? 2.584 -20.938 -5.414 1 98.56 250 TYR A O 1
ATOM 1941 N N . TYR A 1 251 ? 0.912 -19.703 -4.438 1 97.94 251 TYR A N 1
ATOM 1942 C CA . TYR A 1 251 ? -0.243 -20.375 -5.023 1 97.94 251 TYR A CA 1
ATOM 1943 C C . TYR A 1 251 ? -0.526 -19.859 -6.426 1 97.94 251 TYR A C 1
ATOM 1945 O O . TYR A 1 251 ? -1.353 -18.953 -6.605 1 97.94 251 TYR A O 1
ATOM 1953 N N . LEU A 1 252 ? 0.041 -20.438 -7.449 1 96.88 252 LEU A N 1
ATOM 1954 C CA . LEU A 1 252 ? 0.168 -19.797 -8.75 1 96.88 252 LEU A CA 1
ATOM 1955 C C . LEU A 1 252 ? -1.014 -20.141 -9.648 1 96.88 252 LEU A C 1
ATOM 1957 O O . LEU A 1 252 ? -1.598 -19.266 -10.281 1 96.88 252 LEU A O 1
ATOM 1961 N N . LEU A 1 253 ? -1.321 -21.391 -9.797 1 95.81 253 LEU A N 1
ATOM 1962 C CA . LEU A 1 253 ? -2.424 -21.859 -10.633 1 95.81 253 LEU A CA 1
ATOM 1963 C C . LEU A 1 253 ? -3.311 -22.828 -9.875 1 95.81 253 LEU A C 1
ATOM 1965 O O . LEU A 1 253 ? -2.836 -23.547 -8.992 1 95.81 253 LEU A O 1
ATOM 1969 N N . ALA A 1 254 ? -4.516 -22.812 -10.266 1 95.12 254 ALA A N 1
ATOM 1970 C CA . ALA A 1 254 ? -5.48 -23.75 -9.695 1 95.12 254 ALA A CA 1
ATOM 1971 C C . ALA A 1 254 ? -6.57 -24.094 -10.711 1 95.12 254 ALA A C 1
ATOM 1973 O O . ALA A 1 254 ? -6.906 -23.281 -11.578 1 95.12 254 ALA A O 1
ATOM 1974 N N . THR A 1 255 ? -7.008 -25.234 -10.633 1 93.88 255 THR A N 1
ATOM 1975 C CA . THR A 1 255 ? -8.133 -25.688 -11.445 1 93.88 255 THR A CA 1
ATOM 1976 C C . THR A 1 255 ? -9.016 -26.641 -10.656 1 93.88 255 THR A C 1
ATOM 1978 O O . THR A 1 255 ? -8.523 -27.391 -9.805 1 93.88 255 THR A O 1
ATOM 1981 N N . ARG A 1 256 ? -10.234 -26.562 -10.922 1 92.94 256 ARG A N 1
ATOM 1982 C CA . ARG A 1 256 ? -11.219 -27.406 -10.258 1 92.94 256 ARG A CA 1
ATOM 1983 C C . ARG A 1 256 ? -12.305 -27.844 -11.234 1 92.94 256 ARG A C 1
ATOM 1985 O O . ARG A 1 256 ? -12.75 -27.047 -12.07 1 92.94 256 ARG A O 1
ATOM 1992 N N . SER A 1 257 ? -12.68 -29.109 -11.062 1 90.62 257 SER A N 1
ATOM 1993 C CA . SER A 1 257 ? -13.719 -29.656 -11.938 1 90.62 257 SER A CA 1
ATOM 1994 C C . SER A 1 257 ? -15.078 -29.031 -11.617 1 90.62 257 SER A C 1
ATOM 1996 O O . SER A 1 257 ? -15.359 -28.703 -10.469 1 90.62 257 SER A O 1
ATOM 1998 N N . ARG A 1 258 ? -15.852 -28.969 -12.648 1 83.62 258 ARG A N 1
ATOM 1999 C CA . ARG A 1 258 ? -17.203 -28.422 -12.492 1 83.62 258 ARG A CA 1
ATOM 2000 C C . ARG A 1 258 ? -18.016 -29.25 -11.508 1 83.62 258 ARG A C 1
ATOM 2002 O O . ARG A 1 258 ? -17.953 -30.484 -11.516 1 83.62 258 ARG A O 1
ATOM 2009 N N . GLY A 1 259 ? -18.719 -28.656 -10.711 1 78.81 259 GLY A N 1
ATOM 2010 C CA . GLY A 1 259 ? -19.609 -29.344 -9.773 1 78.81 259 GLY A CA 1
ATOM 2011 C C . GLY A 1 259 ? -18.938 -29.672 -8.453 1 78.81 259 GLY A C 1
ATOM 2012 O O . GLY A 1 259 ? -19.609 -30.062 -7.496 1 78.81 259 GLY A O 1
ATOM 2013 N N . GLU A 1 260 ? -17.656 -29.609 -8.508 1 77.25 260 GLU A N 1
ATOM 2014 C CA . GLU A 1 260 ? -16.953 -29.875 -7.262 1 77.25 260 GLU A CA 1
ATOM 2015 C C . GLU A 1 260 ? -16.984 -28.656 -6.34 1 77.25 260 GLU A C 1
ATOM 2017 O O . GLU A 1 260 ? -16.984 -27.516 -6.809 1 77.25 260 GLU A O 1
ATOM 2022 N N . ASP A 1 261 ? -17.219 -28.969 -5.098 1 74.94 261 ASP A N 1
ATOM 2023 C CA . ASP A 1 261 ? -17.188 -27.875 -4.129 1 74.94 261 ASP A CA 1
ATOM 2024 C C . ASP A 1 261 ? -15.75 -27.469 -3.801 1 74.94 261 ASP A C 1
ATOM 2026 O O . ASP A 1 261 ? -14.805 -27.953 -4.426 1 74.94 261 ASP A O 1
ATOM 2030 N N . HIS A 1 262 ? -15.633 -26.484 -2.863 1 84.94 262 HIS A N 1
ATOM 2031 C CA . HIS A 1 262 ? -14.328 -25.906 -2.553 1 84.94 262 HIS A CA 1
ATOM 2032 C C . HIS A 1 262 ? -13.547 -26.797 -1.595 1 84.94 262 HIS A C 1
ATOM 2034 O O . HIS A 1 262 ? -12.422 -26.484 -1.213 1 84.94 262 HIS A O 1
ATOM 2040 N N . GLY A 1 263 ? -14.125 -27.953 -1.328 1 93.44 263 GLY A N 1
ATOM 2041 C CA . GLY A 1 263 ? -13.461 -28.828 -0.375 1 93.44 263 GLY A CA 1
ATOM 2042 C C . GLY A 1 263 ? -12.141 -29.375 -0.883 1 93.44 263 GLY A C 1
ATOM 2043 O O . GLY A 1 263 ? -11.133 -29.328 -0.173 1 93.44 263 GLY A O 1
ATOM 2044 N N . ALA A 1 264 ? -12.172 -29.891 -2.086 1 95.69 264 ALA A N 1
ATOM 2045 C CA . ALA A 1 264 ? -10.953 -30.438 -2.672 1 95.69 264 ALA A CA 1
ATOM 2046 C C . ALA A 1 264 ? -9.852 -29.391 -2.736 1 95.69 264 ALA A C 1
ATOM 2048 O O . ALA A 1 264 ? -8.703 -29.656 -2.367 1 95.69 264 ALA A O 1
ATOM 2049 N N . THR A 1 265 ? -10.211 -28.234 -3.186 1 96.56 265 THR A N 1
ATOM 2050 C CA . THR A 1 265 ? -9.242 -27.141 -3.273 1 96.56 265 THR A CA 1
ATOM 2051 C C . THR A 1 265 ? -8.734 -26.766 -1.887 1 96.56 265 THR A C 1
ATOM 2053 O O . THR A 1 265 ? -7.535 -26.531 -1.701 1 96.56 265 THR A O 1
ATOM 2056 N N . SER A 1 266 ? -9.609 -26.719 -0.917 1 97.75 266 SER A N 1
ATOM 2057 C CA . SER A 1 266 ? -9.211 -26.406 0.452 1 97.75 266 SER A CA 1
ATOM 2058 C C . SER A 1 266 ? -8.211 -27.422 0.993 1 97.75 266 SER A C 1
ATOM 2060 O O . SER A 1 266 ? -7.25 -27.047 1.67 1 97.75 266 SER A O 1
ATOM 2062 N N . LEU A 1 267 ? -8.508 -28.625 0.723 1 98 267 LEU A N 1
ATOM 2063 C CA . LEU A 1 267 ? -7.613 -29.688 1.142 1 98 267 LEU A CA 1
ATOM 2064 C C . LEU A 1 267 ? -6.23 -29.531 0.516 1 98 267 LEU A C 1
ATOM 2066 O O . LEU A 1 267 ? -5.215 -29.641 1.205 1 98 267 LEU A O 1
ATOM 2070 N N . LEU A 1 268 ? -6.199 -29.25 -0.771 1 98.38 268 LEU A N 1
ATOM 2071 C CA . LEU A 1 268 ? -4.93 -29.078 -1.473 1 98.38 268 LEU A CA 1
ATOM 2072 C C . LEU A 1 268 ? -4.176 -27.859 -0.931 1 98.38 268 LEU A C 1
ATOM 2074 O O . LEU A 1 268 ? -2.953 -27.906 -0.779 1 98.38 268 LEU A O 1
ATOM 2078 N N . LEU A 1 269 ? -4.879 -26.812 -0.669 1 98.38 269 LEU A N 1
ATOM 2079 C CA . LEU A 1 269 ? -4.266 -25.625 -0.11 1 98.38 269 LEU A CA 1
ATOM 2080 C C . LEU A 1 269 ? -3.66 -25.906 1.259 1 98.38 269 LEU A C 1
ATOM 2082 O O . LEU A 1 269 ? -2.553 -25.453 1.558 1 98.38 269 LEU A O 1
ATOM 2086 N N . TRP A 1 270 ? -4.379 -26.609 2.053 1 98.56 270 TRP A N 1
ATOM 2087 C CA . TRP A 1 270 ? -3.846 -26.969 3.365 1 98.56 270 TRP A CA 1
ATOM 2088 C C . TRP A 1 270 ? -2.559 -27.766 3.23 1 98.56 270 TRP A C 1
ATOM 2090 O O . TRP A 1 270 ? -1.583 -27.516 3.943 1 98.56 270 TRP A O 1
ATOM 2100 N N . GLU A 1 271 ? -2.555 -28.703 2.338 1 98.38 271 GLU A N 1
ATOM 2101 C CA . GLU A 1 271 ? -1.346 -29.484 2.08 1 98.38 271 GLU A CA 1
ATOM 2102 C C . GLU A 1 271 ? -0.198 -28.578 1.627 1 98.38 271 GLU A C 1
ATOM 2104 O O . GLU A 1 271 ? 0.945 -28.766 2.051 1 98.38 271 GLU A O 1
ATOM 2109 N N . ALA A 1 272 ? -0.516 -27.672 0.766 1 98.69 272 ALA A N 1
ATOM 2110 C CA . ALA A 1 272 ? 0.496 -26.75 0.261 1 98.69 272 ALA A CA 1
ATOM 2111 C C . ALA A 1 272 ? 1.029 -25.859 1.379 1 98.69 272 ALA A C 1
ATOM 2113 O O . ALA A 1 272 ? 2.23 -25.594 1.448 1 98.69 272 ALA A O 1
ATOM 2114 N N . ILE A 1 273 ? 0.162 -25.375 2.238 1 98.69 273 ILE A N 1
ATOM 2115 C CA . ILE A 1 273 ? 0.537 -24.531 3.377 1 98.69 273 ILE A CA 1
ATOM 2116 C C . ILE A 1 273 ? 1.464 -25.312 4.305 1 98.69 273 ILE A C 1
ATOM 2118 O O . ILE A 1 273 ? 2.488 -24.797 4.754 1 98.69 273 ILE A O 1
ATOM 2122 N N . ARG A 1 274 ? 1.103 -26.562 4.559 1 98.44 274 ARG A N 1
ATOM 2123 C CA . ARG A 1 274 ? 1.932 -27.422 5.402 1 98.44 274 ARG A CA 1
ATOM 2124 C C . ARG A 1 274 ? 3.318 -27.609 4.801 1 98.44 274 ARG A C 1
ATOM 2126 O O . ARG A 1 274 ? 4.324 -27.562 5.512 1 98.44 274 ARG A O 1
ATOM 2133 N N . HIS A 1 275 ? 3.309 -27.875 3.545 1 98 275 HIS A N 1
ATOM 2134 C CA . HIS A 1 275 ? 4.578 -28.047 2.844 1 98 275 HIS A CA 1
ATOM 2135 C C . HIS A 1 275 ? 5.445 -26.797 2.955 1 98 275 HIS A C 1
ATOM 2137 O O . HIS A 1 275 ? 6.625 -26.875 3.303 1 98 275 HIS A O 1
ATOM 2143 N N . ALA A 1 276 ? 4.906 -25.609 2.633 1 98.44 276 ALA A N 1
ATOM 2144 C CA . ALA A 1 276 ? 5.617 -24.344 2.75 1 98.44 276 ALA A CA 1
ATOM 2145 C C . ALA A 1 276 ? 6.125 -24.125 4.172 1 98.44 276 ALA A C 1
ATOM 2147 O O . ALA A 1 276 ? 7.262 -23.703 4.371 1 98.44 276 ALA A O 1
ATOM 2148 N N . ASN A 1 277 ? 5.277 -24.469 5.098 1 98.44 277 ASN A N 1
ATOM 2149 C CA . ASN A 1 277 ? 5.609 -24.312 6.508 1 98.44 277 ASN A CA 1
ATOM 2150 C C . ASN A 1 277 ? 6.809 -25.156 6.902 1 98.44 277 ASN A C 1
ATOM 2152 O O . ASN A 1 277 ? 7.691 -24.703 7.629 1 98.44 277 ASN A O 1
ATOM 2156 N N . ARG A 1 278 ? 6.852 -26.359 6.465 1 97.5 278 ARG A N 1
ATOM 2157 C CA . ARG A 1 278 ? 7.961 -27.25 6.773 1 97.5 278 ARG A CA 1
ATOM 2158 C C . ARG A 1 278 ? 9.281 -26.703 6.234 1 97.5 278 ARG A C 1
ATOM 2160 O O . ARG A 1 278 ? 10.344 -26.953 6.809 1 97.5 278 ARG A O 1
ATOM 2167 N N . MET A 1 279 ? 9.18 -25.938 5.191 1 97 279 MET A N 1
ATOM 2168 C CA . MET A 1 279 ? 10.375 -25.344 4.598 1 97 279 MET A CA 1
ATOM 2169 C C . MET A 1 279 ? 10.656 -23.984 5.219 1 97 279 MET A C 1
ATOM 2171 O O . MET A 1 279 ? 11.609 -23.297 4.824 1 97 279 MET A O 1
ATOM 2175 N N . GLY A 1 280 ? 9.812 -23.531 6.141 1 97.62 280 GLY A N 1
ATOM 2176 C CA . GLY A 1 280 ? 9.992 -22.25 6.797 1 97.62 280 GLY A CA 1
ATOM 2177 C C . GLY A 1 280 ? 9.625 -21.078 5.914 1 97.62 280 GLY A C 1
ATOM 2178 O O . GLY A 1 280 ? 10.164 -19.984 6.082 1 97.62 280 GLY A O 1
ATOM 2179 N N . LEU A 1 281 ? 8.75 -21.312 4.926 1 98.06 281 LEU A N 1
ATOM 2180 C CA . LEU A 1 281 ? 8.43 -20.281 3.938 1 98.06 281 LEU A CA 1
ATOM 2181 C C . LEU A 1 281 ? 7.082 -19.641 4.234 1 98.06 281 LEU A C 1
ATOM 2183 O O . LEU A 1 281 ? 6.188 -20.297 4.777 1 98.06 281 LEU A O 1
ATOM 2187 N N . ILE A 1 282 ? 6.941 -18.391 3.879 1 98.38 282 ILE A N 1
ATOM 2188 C CA . ILE A 1 282 ? 5.641 -17.734 3.83 1 98.38 282 ILE A CA 1
ATOM 2189 C C . ILE A 1 282 ? 4.785 -18.359 2.732 1 98.38 282 ILE A C 1
ATOM 2191 O O . ILE A 1 282 ? 5.266 -18.609 1.625 1 98.38 282 ILE A O 1
ATOM 2195 N N . PHE A 1 283 ? 3.592 -18.766 3.033 1 98.62 283 PHE A N 1
ATOM 2196 C CA . PHE A 1 283 ? 2.66 -19.156 1.984 1 98.62 283 PHE A CA 1
ATOM 2197 C C . PHE A 1 283 ? 1.878 -17.953 1.474 1 98.62 283 PHE A C 1
ATOM 2199 O O . PHE A 1 283 ? 1.097 -17.359 2.215 1 98.62 283 PHE A O 1
ATOM 2206 N N . ASP A 1 284 ? 2.064 -17.578 0.267 1 98.44 284 ASP A N 1
ATOM 2207 C CA . ASP A 1 284 ? 1.419 -16.453 -0.391 1 98.44 284 ASP A CA 1
ATOM 2208 C C . ASP A 1 284 ? 0.331 -16.922 -1.354 1 98.44 284 ASP A C 1
ATOM 2210 O O . ASP A 1 284 ? 0.617 -17.625 -2.326 1 98.44 284 ASP A O 1
ATOM 2214 N N . PHE A 1 285 ? -0.882 -16.469 -1.196 1 97.75 285 PHE A N 1
ATOM 2215 C CA . PHE A 1 285 ? -2.014 -16.891 -2.012 1 97.75 285 PHE A CA 1
ATOM 2216 C C . PHE A 1 285 ? -1.988 -16.203 -3.373 1 97.75 285 PHE A C 1
ATOM 2218 O O . PHE A 1 285 ? -2.795 -16.516 -4.25 1 97.75 285 PHE A O 1
ATOM 2225 N N . ASP A 1 286 ? -1.135 -15.273 -3.572 1 95.19 286 ASP A N 1
ATOM 2226 C CA . ASP A 1 286 ? -0.775 -14.656 -4.848 1 95.19 286 ASP A CA 1
ATOM 2227 C C . ASP A 1 286 ? -1.938 -13.844 -5.414 1 95.19 286 ASP A C 1
ATOM 2229 O O . ASP A 1 286 ? -2.316 -14.023 -6.574 1 95.19 286 ASP A O 1
ATOM 2233 N N . GLY A 1 287 ? -2.549 -13.023 -4.559 1 91.25 287 GLY A N 1
ATOM 2234 C CA . GLY A 1 287 ? -3.494 -12.023 -5.031 1 91.25 287 GLY A CA 1
ATOM 2235 C C . GLY A 1 287 ? -4.891 -12.203 -4.461 1 91.25 287 GLY A C 1
ATOM 2236 O O . GLY A 1 287 ? -5.34 -13.328 -4.258 1 91.25 287 GLY A O 1
ATOM 2237 N N . LEU A 1 288 ? -5.535 -11.133 -4.156 1 88.19 288 LEU A N 1
ATOM 2238 C CA . LEU A 1 288 ? -6.941 -11 -3.791 1 88.19 288 LEU A CA 1
ATOM 2239 C C . LEU A 1 288 ? -7.695 -10.172 -4.828 1 88.19 288 LEU A C 1
ATOM 2241 O O . LEU A 1 288 ? -7.441 -8.969 -4.973 1 88.19 288 LEU A O 1
ATOM 2245 N N . TYR A 1 289 ? -8.641 -10.758 -5.5 1 79.38 289 TYR A N 1
ATOM 2246 C CA . TYR A 1 289 ? -9.18 -10.07 -6.664 1 79.38 289 TYR A CA 1
ATOM 2247 C C . TYR A 1 289 ? -10.688 -9.891 -6.543 1 79.38 289 TYR A C 1
ATOM 2249 O O . TYR A 1 289 ? -11.266 -8.969 -7.125 1 79.38 289 TYR A O 1
ATOM 2257 N N . THR A 1 290 ? -11.297 -10.781 -5.824 1 84.31 290 THR A N 1
ATOM 2258 C CA . THR A 1 290 ? -12.75 -10.727 -5.684 1 84.31 290 THR A CA 1
ATOM 2259 C C . THR A 1 290 ? -13.156 -10.898 -4.223 1 84.31 290 THR A C 1
ATOM 2261 O O . THR A 1 290 ? -12.352 -11.336 -3.396 1 84.31 290 THR A O 1
ATOM 2264 N N . ARG A 1 291 ? -14.367 -10.461 -3.961 1 86.5 291 ARG A N 1
ATOM 2265 C CA . ARG A 1 291 ? -14.906 -10.688 -2.623 1 86.5 291 ARG A CA 1
ATOM 2266 C C . ARG A 1 291 ? -14.875 -12.164 -2.26 1 86.5 291 ARG A C 1
ATOM 2268 O O . ARG A 1 291 ? -14.523 -12.531 -1.136 1 86.5 291 ARG A O 1
ATOM 2275 N N . GLY A 1 292 ? -15.211 -12.969 -3.209 1 86 292 GLY A N 1
ATOM 2276 C CA . GLY A 1 292 ? -15.211 -14.406 -2.98 1 86 292 GLY A CA 1
ATOM 2277 C C . GLY A 1 292 ? -13.844 -14.953 -2.615 1 86 292 GLY A C 1
ATOM 2278 O O . GLY A 1 292 ? -13.703 -15.711 -1.654 1 86 292 GLY A O 1
ATOM 2279 N N . ASN A 1 293 ? -12.859 -14.586 -3.379 1 88.19 293 ASN A N 1
ATOM 2280 C CA . ASN A 1 293 ? -11.492 -15.008 -3.088 1 88.19 293 ASN A CA 1
ATOM 2281 C C . ASN A 1 293 ? -11.039 -14.531 -1.711 1 88.19 293 ASN A C 1
ATOM 2283 O O . ASN A 1 293 ? -10.359 -15.266 -0.987 1 88.19 293 ASN A O 1
ATOM 2287 N N . ARG A 1 294 ? -11.438 -13.359 -1.41 1 88.62 294 ARG A N 1
ATOM 2288 C CA . ARG A 1 294 ? -11.039 -12.797 -0.126 1 88.62 294 ARG A CA 1
ATOM 2289 C C . ARG A 1 294 ? -11.648 -13.578 1.031 1 88.62 294 ARG A C 1
ATOM 2291 O O . ARG A 1 294 ? -10.945 -13.938 1.981 1 88.62 294 ARG A O 1
ATOM 2298 N N . VAL A 1 295 ? -12.938 -13.844 0.951 1 90.44 295 VAL A N 1
ATOM 2299 C CA . VAL A 1 295 ? -13.617 -14.602 1.999 1 90.44 295 VAL A CA 1
ATOM 2300 C C . VAL A 1 295 ? -13 -15.992 2.117 1 90.44 295 VAL A C 1
ATOM 2302 O O . VAL A 1 295 ? -12.727 -16.469 3.223 1 90.44 295 VAL A O 1
ATOM 2305 N N . PHE A 1 296 ? -12.789 -16.594 0.989 1 93.62 296 PHE A N 1
ATOM 2306 C CA . PHE A 1 296 ? -12.227 -17.938 0.942 1 93.62 296 PHE A CA 1
ATOM 2307 C C . PHE A 1 296 ? -10.844 -17.969 1.581 1 93.62 296 PHE A C 1
ATOM 2309 O O . PHE A 1 296 ? -10.586 -18.781 2.473 1 93.62 296 PHE A O 1
ATOM 2316 N N . PHE A 1 297 ? -9.898 -17.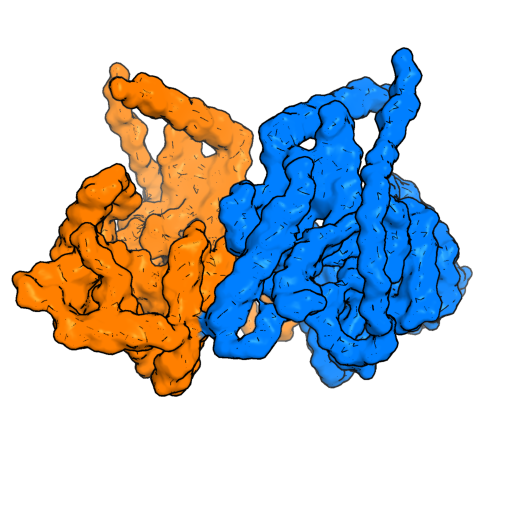062 1.202 1 95.19 297 PHE A N 1
ATOM 2317 C CA . PHE A 1 297 ? -8.523 -17.062 1.689 1 95.19 297 PHE A CA 1
ATOM 2318 C C . PHE A 1 297 ? -8.469 -16.672 3.158 1 95.19 297 PHE A C 1
ATOM 2320 O O . PHE A 1 297 ? -7.645 -17.188 3.916 1 95.19 297 PHE A O 1
ATOM 2327 N N . THR A 1 298 ? -9.367 -15.781 3.551 1 92.81 298 THR A N 1
ATOM 2328 C CA . THR A 1 298 ? -9.406 -15.352 4.941 1 92.81 298 THR A CA 1
ATOM 2329 C C . THR A 1 298 ? -9.695 -16.531 5.867 1 92.81 298 THR A C 1
ATOM 2331 O O . THR A 1 298 ? -9.25 -16.547 7.016 1 92.81 298 THR A O 1
ATOM 2334 N N . GLY A 1 299 ? -10.414 -17.5 5.352 1 95.19 299 GLY A N 1
ATOM 2335 C CA . GLY A 1 299 ? -10.75 -18.688 6.125 1 95.19 299 GLY A CA 1
ATOM 2336 C C . GLY A 1 299 ? -9.539 -19.469 6.574 1 95.19 299 GLY A C 1
ATOM 2337 O O . GLY A 1 299 ? -9.602 -20.234 7.543 1 95.19 299 GLY A O 1
ATOM 2338 N N . PHE A 1 300 ? -8.445 -19.266 5.969 1 97.19 300 PHE A N 1
ATOM 2339 C CA . PHE A 1 300 ? -7.238 -20.031 6.277 1 97.19 300 PHE A CA 1
ATOM 2340 C C . PHE A 1 300 ? -6.41 -19.328 7.348 1 97.19 300 PHE A C 1
ATOM 2342 O O . PHE A 1 300 ? -5.383 -19.859 7.785 1 97.19 300 PHE A O 1
ATOM 2349 N N . GLY A 1 301 ? -6.723 -18.109 7.875 1 92.94 301 GLY A N 1
ATOM 2350 C CA . GLY A 1 301 ? -6.137 -17.484 9.047 1 92.94 301 GLY A CA 1
ATOM 2351 C C . GLY A 1 301 ? -4.914 -16.641 8.727 1 92.94 301 GLY A C 1
ATOM 2352 O O . GLY A 1 301 ? -4.094 -16.375 9.602 1 92.94 301 GLY A O 1
ATOM 2353 N N . GLY A 1 302 ? -4.645 -16.172 7.691 1 93.56 302 GLY A N 1
ATOM 2354 C CA . GLY A 1 302 ? -3.492 -15.383 7.289 1 93.56 302 GLY A CA 1
ATOM 2355 C C . GLY A 1 302 ? -3.729 -13.891 7.395 1 93.56 302 GLY A C 1
ATOM 2356 O O . GLY A 1 302 ? -4.555 -13.438 8.195 1 93.56 302 GLY A O 1
ATOM 2357 N N . THR A 1 303 ? -2.818 -13.102 6.828 1 94 303 THR A N 1
ATOM 2358 C CA . THR A 1 303 ? -2.881 -11.648 6.887 1 94 303 THR A CA 1
ATOM 2359 C C . THR A 1 303 ? -2.779 -11.047 5.488 1 94 303 THR A C 1
ATOM 2361 O O . THR A 1 303 ? -2.184 -11.648 4.59 1 94 303 THR A O 1
ATOM 2364 N N . VAL A 1 304 ? -3.389 -9.906 5.32 1 94.56 304 VAL A N 1
ATOM 2365 C CA . VAL A 1 304 ? -3.393 -9.203 4.043 1 94.56 304 VAL A CA 1
ATOM 2366 C C . VAL A 1 304 ? -2.115 -8.375 3.904 1 94.56 304 VAL A C 1
ATOM 2368 O O . VAL A 1 304 ? -1.676 -7.738 4.863 1 94.56 304 VAL A O 1
ATOM 2371 N N . HIS A 1 305 ? -1.527 -8.375 2.723 1 95.94 305 HIS A N 1
ATOM 2372 C CA . HIS A 1 305 ? -0.333 -7.598 2.422 1 95.94 305 HIS A CA 1
ATOM 2373 C C . HIS A 1 305 ? -0.468 -6.879 1.082 1 95.94 305 HIS A C 1
ATOM 2375 O O . HIS A 1 305 ? -1.095 -7.398 0.156 1 95.94 305 HIS A O 1
ATOM 2381 N N . PRO A 1 306 ? 0.165 -5.742 0.943 1 96.31 306 PRO A N 1
ATOM 2382 C CA . PRO A 1 306 ? 0.053 -4.992 -0.309 1 96.31 306 PRO A CA 1
ATOM 2383 C C . PRO A 1 306 ? 1 -5.504 -1.392 1 96.31 306 PRO A C 1
ATOM 2385 O O . PRO A 1 306 ? 2.051 -6.07 -1.08 1 96.31 306 PRO A O 1
ATOM 2388 N N . ARG A 1 307 ? 0.561 -5.344 -2.604 1 96.62 307 ARG A N 1
ATOM 2389 C CA . ARG A 1 307 ? 1.362 -5.402 -3.822 1 96.62 307 ARG A CA 1
ATOM 2390 C C . ARG A 1 307 ? 1.231 -4.109 -4.625 1 96.62 307 ARG A C 1
ATOM 2392 O O . ARG A 1 307 ? 0.19 -3.854 -5.23 1 96.62 307 ARG A O 1
ATOM 2399 N N . TYR A 1 308 ? 2.342 -3.402 -4.637 1 97.94 308 TYR A N 1
ATOM 2400 C CA . TYR A 1 308 ? 2.268 -2.115 -5.316 1 97.94 308 TYR A CA 1
ATOM 2401 C C . TYR A 1 308 ? 2.352 -2.291 -6.828 1 97.94 308 TYR A C 1
ATOM 2403 O O . TYR A 1 308 ? 3.066 -3.168 -7.32 1 97.94 308 TYR A O 1
ATOM 2411 N N . VAL A 1 309 ? 1.603 -1.479 -7.547 1 97.94 309 VAL A N 1
ATOM 2412 C CA . VAL A 1 309 ? 1.543 -1.521 -9 1 97.94 309 VAL A CA 1
ATOM 2413 C C . VAL A 1 309 ? 1.833 -0.134 -9.57 1 97.94 309 VAL A C 1
ATOM 2415 O O . VAL A 1 309 ? 1.342 0.872 -9.055 1 97.94 309 VAL A O 1
ATOM 2418 N N . VAL A 1 310 ? 2.664 -0.065 -10.523 1 97.88 310 VAL A N 1
ATOM 2419 C CA . VAL A 1 310 ? 2.85 1.181 -11.266 1 97.88 310 VAL A CA 1
ATOM 2420 C C . VAL A 1 310 ? 2.328 1.018 -12.688 1 97.88 310 VAL A C 1
ATOM 2422 O O . VAL A 1 310 ? 2.494 -0.041 -13.305 1 97.88 310 VAL A O 1
ATOM 2425 N N . CYS A 1 311 ? 1.625 2.051 -13.172 1 97.62 311 CYS A N 1
ATOM 2426 C CA . CYS A 1 311 ? 1.107 1.972 -14.539 1 97.62 311 CYS A CA 1
ATOM 2427 C C . CYS A 1 311 ? 0.947 3.361 -15.141 1 97.62 311 CYS A C 1
ATOM 2429 O O . CYS A 1 311 ? 0.916 4.359 -14.414 1 97.62 311 CYS A O 1
ATOM 2431 N N . GLY A 1 312 ? 0.965 3.396 -16.359 1 96 312 GLY A N 1
ATOM 2432 C CA . GLY A 1 312 ? 0.75 4.609 -17.125 1 96 312 GLY A CA 1
ATOM 2433 C C . GLY A 1 312 ? 0.615 4.355 -18.625 1 96 312 GLY A C 1
ATOM 2434 O O . GLY A 1 312 ? 1.16 3.377 -19.141 1 96 312 GLY A O 1
ATOM 2435 N N . SER A 1 313 ? -0.178 5.188 -19.281 1 95.31 313 SER A N 1
ATOM 2436 C CA . SER A 1 313 ? -0.367 5.094 -20.734 1 95.31 313 SER A CA 1
ATOM 2437 C C . SER A 1 313 ? -0.36 6.477 -21.375 1 95.31 313 SER A C 1
ATOM 2439 O O . SER A 1 313 ? -0.879 7.438 -20.812 1 95.31 313 SER A O 1
ATOM 2441 N N . THR A 1 314 ? 0.224 6.508 -22.516 1 93 314 THR A N 1
ATOM 2442 C CA . THR A 1 314 ? 0.156 7.742 -23.281 1 93 314 THR A CA 1
ATOM 2443 C C . THR A 1 314 ? -1.236 7.93 -23.875 1 93 314 THR A C 1
ATOM 2445 O O . THR A 1 314 ? -2.01 6.977 -23.984 1 93 314 THR A O 1
ATOM 2448 N N . ARG A 1 315 ? -1.513 9.141 -24.281 1 89 315 ARG A N 1
ATOM 2449 C CA . ARG A 1 315 ? -2.789 9.438 -24.922 1 89 315 ARG A CA 1
ATOM 2450 C C . ARG A 1 315 ? -2.955 8.641 -26.219 1 89 315 ARG A C 1
ATOM 2452 O O . ARG A 1 315 ? -4.043 8.148 -26.516 1 89 315 ARG A O 1
ATOM 2459 N N . THR A 1 316 ? -1.886 8.547 -26.906 1 90.06 316 THR A N 1
ATOM 2460 C CA . THR A 1 316 ? -1.924 7.836 -28.188 1 90.06 316 THR A CA 1
ATOM 2461 C C . THR A 1 316 ? -2.217 6.352 -27.969 1 90.06 316 THR A C 1
ATOM 2463 O O . THR A 1 316 ? -2.996 5.754 -28.703 1 90.06 316 THR A O 1
ATOM 2466 N N . TYR A 1 317 ? -1.638 5.855 -26.984 1 90.81 317 TYR A N 1
ATOM 2467 C CA . TYR A 1 317 ? -1.884 4.453 -26.672 1 90.81 317 TYR A CA 1
ATOM 2468 C C . TYR A 1 317 ? -3.342 4.227 -26.297 1 90.81 317 TYR A C 1
ATOM 2470 O O . TYR A 1 317 ? -3.969 3.27 -26.766 1 90.81 317 TYR A O 1
ATOM 2478 N N . ARG A 1 318 ? -3.861 5.086 -25.516 1 87.44 318 ARG A N 1
ATOM 2479 C CA . ARG A 1 318 ? -5.246 4.953 -25.078 1 87.44 318 ARG A CA 1
ATOM 2480 C C . ARG A 1 318 ? -6.207 5.055 -26.25 1 87.44 318 ARG A C 1
ATOM 2482 O O . ARG A 1 318 ? -7.184 4.305 -26.328 1 87.44 318 ARG A O 1
ATOM 2489 N N . ALA A 1 319 ? -5.902 5.945 -27.078 1 87.19 319 ALA A N 1
ATOM 2490 C CA . ALA A 1 319 ? -6.746 6.148 -28.25 1 87.19 319 ALA A CA 1
ATOM 2491 C C . ALA A 1 319 ? -6.719 4.93 -29.156 1 87.19 319 ALA A C 1
ATOM 2493 O O . ALA A 1 319 ? -7.766 4.477 -29.641 1 87.19 319 ALA A O 1
ATOM 2494 N N . THR A 1 320 ? -5.555 4.469 -29.359 1 85.75 320 THR A N 1
ATOM 2495 C CA . THR A 1 320 ? -5.414 3.334 -30.25 1 85.75 320 THR A CA 1
ATOM 2496 C C . THR A 1 320 ? -6.012 2.074 -29.641 1 85.75 320 THR A C 1
ATOM 2498 O O . THR A 1 320 ? -6.578 1.237 -30.344 1 85.75 320 THR A O 1
ATOM 2501 N N . ALA A 1 321 ? -5.855 1.971 -28.359 1 82.94 321 ALA A N 1
ATOM 2502 C CA . ALA A 1 321 ? -6.445 0.828 -27.656 1 82.94 321 ALA A CA 1
ATOM 2503 C C . ALA A 1 321 ? -7.969 0.855 -27.75 1 82.94 321 ALA A C 1
ATOM 2505 O O . ALA A 1 321 ? -8.602 -0.184 -27.953 1 82.94 321 ALA A O 1
ATOM 2506 N N . ALA A 1 322 ? -8.523 2.014 -27.594 1 82.25 322 ALA A N 1
ATOM 2507 C CA . ALA A 1 322 ? -9.969 2.178 -27.719 1 82.25 322 ALA A CA 1
ATOM 2508 C C . ALA A 1 322 ? -10.438 1.84 -29.125 1 82.25 322 ALA A C 1
ATOM 2510 O O . ALA A 1 322 ? -11.469 1.188 -29.312 1 82.25 322 ALA A O 1
ATOM 2511 N N . LEU A 1 323 ? -9.688 2.279 -30.062 1 80.19 323 LEU A N 1
ATOM 2512 C CA . LEU A 1 323 ? -10.016 2.02 -31.453 1 80.19 323 LEU A CA 1
ATOM 2513 C C . LEU A 1 323 ? -9.945 0.527 -31.766 1 80.19 323 LEU A C 1
ATOM 2515 O O . LEU A 1 323 ? -10.82 -0.012 -32.438 1 80.19 323 LEU A O 1
ATOM 2519 N N . SER A 1 324 ? -8.938 -0.067 -31.328 1 80.62 324 SER A N 1
ATOM 2520 C CA . SER A 1 324 ? -8.758 -1.498 -31.547 1 80.62 324 SER A CA 1
ATOM 2521 C C . SER A 1 324 ? -9.891 -2.301 -30.922 1 80.62 324 SER A C 1
ATOM 2523 O O . SER A 1 324 ? -10.391 -3.252 -31.531 1 80.62 324 SER A O 1
ATOM 2525 N N . LYS A 1 325 ? -10.312 -1.941 -29.719 1 80 325 LYS A N 1
ATOM 2526 C CA . LYS A 1 325 ? -11.422 -2.607 -29.047 1 80 325 LYS A CA 1
ATOM 2527 C C . LYS A 1 325 ? -12.727 -2.41 -29.812 1 80 325 LYS A C 1
ATOM 2529 O O . LYS A 1 325 ? -13.523 -3.342 -29.938 1 80 325 LYS A O 1
ATOM 2534 N N . ALA A 1 326 ? -12.93 -1.255 -30.328 1 79.88 326 ALA A N 1
ATOM 2535 C CA . ALA A 1 326 ? -14.125 -0.944 -31.109 1 79.88 326 ALA A CA 1
ATOM 2536 C C . ALA A 1 326 ? -14.164 -1.769 -32.406 1 79.88 326 ALA A C 1
ATOM 2538 O O . ALA A 1 326 ? -15.219 -2.289 -32.781 1 79.88 326 ALA A O 1
ATOM 2539 N N . LEU A 1 327 ? -13.086 -1.89 -33.031 1 79.81 327 LEU A N 1
ATOM 2540 C CA . LEU A 1 327 ? -13 -2.625 -34.281 1 79.81 327 LEU A CA 1
ATOM 2541 C C . LEU A 1 327 ? -13.203 -4.121 -34.062 1 79.81 327 LEU A C 1
ATOM 2543 O O . LEU A 1 327 ? -13.805 -4.801 -34.875 1 79.81 327 LEU A O 1
ATOM 2547 N N . SER A 1 328 ? -12.68 -4.559 -32.938 1 75.56 328 SER A N 1
ATOM 2548 C CA . SER A 1 328 ? -12.852 -5.969 -32.594 1 75.56 328 SER A CA 1
ATOM 2549 C C . SER A 1 328 ? -14.305 -6.301 -32.312 1 75.56 328 SER A C 1
ATOM 2551 O O . SER A 1 328 ? -14.766 -7.406 -32.594 1 75.56 328 SER A O 1
ATOM 2553 N N . ARG A 1 329 ? -15.016 -5.414 -31.75 1 71.81 329 ARG A N 1
ATOM 2554 C CA . ARG A 1 329 ? -16.438 -5.594 -31.484 1 71.81 329 ARG A CA 1
ATOM 2555 C C . ARG A 1 329 ? -17.25 -5.613 -32.781 1 71.81 329 ARG A C 1
ATOM 2557 O O . ARG A 1 329 ? -18.266 -6.309 -32.875 1 71.81 329 ARG A O 1
ATOM 2564 N N . LEU A 1 330 ? -16.812 -4.859 -33.688 1 67.81 330 LEU A N 1
ATOM 2565 C CA . LEU A 1 330 ? -17.5 -4.809 -34.969 1 67.81 330 LEU A CA 1
ATOM 2566 C C . LEU A 1 330 ? -17.219 -6.062 -35.781 1 67.81 330 LEU A C 1
ATOM 2568 O O . LEU A 1 330 ? -18.047 -6.484 -36.594 1 67.81 330 LEU A O 1
ATOM 2572 N N . ARG A 1 331 ? -16.109 -6.645 -35.688 1 53.62 331 ARG A N 1
ATOM 2573 C CA . ARG A 1 331 ? -15.727 -7.852 -36.438 1 53.62 331 ARG A CA 1
ATOM 2574 C C . ARG A 1 331 ? -16.391 -9.086 -35.812 1 53.62 331 ARG A C 1
ATOM 2576 O O . ARG A 1 331 ? -16.375 -10.164 -36.406 1 53.62 331 ARG A O 1
ATOM 2583 N N . ARG A 1 332 ? -16.75 -8.953 -34.562 1 53.66 332 ARG A N 1
ATOM 2584 C CA . ARG A 1 332 ? -17.531 -10.078 -34.062 1 53.66 332 ARG A CA 1
ATOM 2585 C C . ARG A 1 332 ? -18.859 -10.188 -34.781 1 53.66 332 ARG A C 1
ATOM 2587 O O . ARG A 1 332 ? -19.656 -9.234 -34.781 1 53.66 332 ARG A O 1
ATOM 2594 N N . PRO A 1 333 ? -18.984 -11.25 -35.594 1 46.94 333 PRO A N 1
ATOM 2595 C CA . PRO A 1 333 ? -20.234 -11.438 -36.312 1 46.94 333 PRO A CA 1
ATOM 2596 C C . PRO A 1 333 ? -21.453 -11.531 -35.406 1 46.94 333 PRO A C 1
ATOM 2598 O O . PRO A 1 333 ? -21.312 -11.93 -34.219 1 46.94 333 PRO A O 1
ATOM 2601 N N . MET B 1 1 ? -25.125 37.75 -15.938 1 21.64 1 MET B N 1
ATOM 2602 C CA . MET B 1 1 ? -25.703 36.656 -15.172 1 21.64 1 MET B CA 1
ATOM 2603 C C . MET B 1 1 ? -25.016 36.5 -13.82 1 21.64 1 MET B C 1
ATOM 2605 O O . MET B 1 1 ? -23.797 36.5 -13.734 1 21.64 1 MET B O 1
ATOM 2609 N N . ASP B 1 2 ? -25.703 37.031 -12.75 1 24.61 2 ASP B N 1
ATOM 2610 C CA . ASP B 1 2 ? -25.312 37.094 -11.344 1 24.61 2 ASP B CA 1
ATOM 2611 C C . ASP B 1 2 ? -24.938 35.719 -10.812 1 24.61 2 ASP B C 1
ATOM 2613 O O . ASP B 1 2 ? -25.797 34.812 -10.727 1 24.61 2 ASP B O 1
ATOM 2617 N N . LEU B 1 3 ? -23.75 35.188 -11.219 1 24.95 3 LEU B N 1
ATOM 2618 C CA . LEU B 1 3 ? -23.094 33.938 -10.906 1 24.95 3 LEU B CA 1
ATOM 2619 C C . LEU B 1 3 ? -22.984 33.719 -9.398 1 24.95 3 LEU B C 1
ATOM 2621 O O . LEU B 1 3 ? -22.219 32.875 -8.938 1 24.95 3 LEU B O 1
ATOM 2625 N N . SER B 1 4 ? -23.609 34.625 -8.5 1 28.28 4 SER B N 1
ATOM 2626 C CA . SER B 1 4 ? -23.688 34.594 -7.043 1 28.28 4 SER B CA 1
ATOM 2627 C C . SER B 1 4 ? -24.453 33.344 -6.57 1 28.28 4 SER B C 1
ATOM 2629 O O . SER B 1 4 ? -24.625 33.156 -5.367 1 28.28 4 SER B O 1
ATOM 2631 N N . ILE B 1 5 ? -25.188 32.625 -7.441 1 31.33 5 ILE B N 1
ATOM 2632 C CA . ILE B 1 5 ? -26.172 31.609 -7.086 1 31.33 5 ILE B CA 1
ATOM 2633 C C . ILE B 1 5 ? -25.438 30.359 -6.574 1 31.33 5 ILE B C 1
ATOM 2635 O O . ILE B 1 5 ? -26.078 29.438 -6.059 1 31.33 5 ILE B O 1
ATOM 2639 N N . PHE B 1 6 ? -24.328 30.156 -7.055 1 28.25 6 PHE B N 1
ATOM 2640 C CA . PHE B 1 6 ? -23.781 28.844 -6.738 1 28.25 6 PHE B CA 1
ATOM 2641 C C . PHE B 1 6 ? -23.25 28.812 -5.309 1 28.25 6 PHE B C 1
ATOM 2643 O O . PHE B 1 6 ? -22.047 28.656 -5.09 1 28.25 6 PHE B O 1
ATOM 2650 N N . LYS B 1 7 ? -23.844 29.578 -4.438 1 31.33 7 LYS B N 1
ATOM 2651 C CA . LYS B 1 7 ? -23.516 29.391 -3.027 1 31.33 7 LYS B CA 1
ATOM 2652 C C . LYS B 1 7 ? -23.812 27.953 -2.582 1 31.33 7 LYS B C 1
ATOM 2654 O O . LYS B 1 7 ? -24.875 27.422 -2.879 1 31.33 7 LYS B O 1
ATOM 2659 N N . ASN B 1 8 ? -22.891 27.188 -2.242 1 31.03 8 ASN B N 1
ATOM 2660 C CA . ASN B 1 8 ? -22.875 25.828 -1.69 1 31.03 8 ASN B CA 1
ATOM 2661 C C . ASN B 1 8 ? -23.922 25.656 -0.591 1 31.03 8 ASN B C 1
ATOM 2663 O O . ASN B 1 8 ? -23.828 26.297 0.458 1 31.03 8 ASN B O 1
ATOM 2667 N N . ALA B 1 9 ? -25.141 25.469 -1.046 1 34.16 9 ALA B N 1
ATOM 2668 C CA . ALA B 1 9 ? -26.156 25.188 -0.037 1 34.16 9 ALA B CA 1
ATOM 2669 C C . ALA B 1 9 ? -25.734 24.031 0.867 1 34.16 9 ALA B C 1
ATOM 2671 O O . ALA B 1 9 ? -25.516 22.906 0.397 1 34.16 9 ALA B O 1
ATOM 2672 N N . ARG B 1 10 ? -25.312 24.297 1.987 1 32.12 10 ARG B N 1
ATOM 2673 C CA . ARG B 1 10 ? -24.938 23.391 3.062 1 32.12 10 ARG B CA 1
ATOM 2674 C C . ARG B 1 10 ? -26.094 22.5 3.461 1 32.12 10 ARG B C 1
ATOM 2676 O O . ARG B 1 10 ? -27.203 22.984 3.746 1 32.12 10 ARG B O 1
ATOM 2683 N N . ALA B 1 11 ? -26.25 21.266 3.033 1 35.78 11 ALA B N 1
ATOM 2684 C CA . ALA B 1 11 ? -27.234 20.328 3.561 1 35.78 11 ALA B CA 1
ATOM 2685 C C . ALA B 1 11 ? -27.344 20.438 5.078 1 35.78 11 ALA B C 1
ATOM 2687 O O . ALA B 1 11 ? -26.344 20.688 5.758 1 35.78 11 ALA B O 1
ATOM 2688 N N . LYS B 1 12 ? -28.625 20.375 5.586 1 32.19 12 LYS B N 1
ATOM 2689 C CA . LYS B 1 12 ? -28.969 20.469 7 1 32.19 12 LYS B CA 1
ATOM 2690 C C . LYS B 1 12 ? -28.188 19.453 7.828 1 32.19 12 LYS B C 1
ATOM 2692 O O . LYS B 1 12 ? -28.109 18.281 7.457 1 32.19 12 LYS B O 1
ATOM 2697 N N . PRO B 1 13 ? -27.453 19.859 8.898 1 33.66 13 PRO B N 1
ATOM 2698 C CA . PRO B 1 13 ? -26.688 18.922 9.727 1 33.66 13 PRO B CA 1
ATOM 2699 C C . PRO B 1 13 ? -27.562 17.844 10.359 1 33.66 13 PRO B C 1
ATOM 2701 O O . PRO B 1 13 ? -28.688 18.141 10.805 1 33.66 13 PRO B O 1
ATOM 2704 N N . VAL B 1 14 ? -27.656 16.609 9.914 1 35.25 14 VAL B N 1
ATOM 2705 C CA . VAL B 1 14 ? -28.219 15.562 10.75 1 35.25 14 VAL B CA 1
ATOM 2706 C C . VAL B 1 14 ? -27.719 15.703 12.188 1 35.25 14 VAL B C 1
ATOM 2708 O O . VAL B 1 14 ? -26.594 16.156 12.406 1 35.25 14 VAL B O 1
ATOM 2711 N N . PRO B 1 15 ? -28.609 15.609 13.172 1 33.34 15 PRO B N 1
ATOM 2712 C CA . PRO B 1 15 ? -28.172 15.766 14.562 1 33.34 15 PRO B CA 1
ATOM 2713 C C . PRO B 1 15 ? -26.953 14.914 14.906 1 33.34 15 PRO B C 1
ATOM 2715 O O . PRO B 1 15 ? -26.875 13.758 14.492 1 33.34 15 PRO B O 1
ATOM 2718 N N . ARG B 1 16 ? -25.875 15.531 15.289 1 38.53 16 ARG B N 1
ATOM 2719 C CA . ARG B 1 16 ? -24.609 14.938 15.664 1 38.53 16 ARG B CA 1
ATOM 2720 C C . ARG B 1 16 ? -24.734 14.125 16.953 1 38.53 16 ARG B C 1
ATOM 2722 O O . ARG B 1 16 ? -25.297 14.602 17.938 1 38.53 16 ARG B O 1
ATOM 2729 N N . PRO B 1 17 ? -24.641 12.781 16.938 1 36.34 17 PRO B N 1
ATOM 2730 C CA . PRO B 1 17 ? -24.609 12.172 18.266 1 36.34 17 PRO B CA 1
ATOM 2731 C C . PRO B 1 17 ? -23.578 12.797 19.188 1 36.34 17 PRO B C 1
ATOM 2733 O O . PRO B 1 17 ? -22.625 13.414 18.719 1 36.34 17 PRO B O 1
ATOM 2736 N N . ALA B 1 18 ? -23.797 12.914 20.578 1 32.09 18 ALA B N 1
ATOM 2737 C CA . ALA B 1 18 ? -22.922 13.477 21.609 1 32.09 18 ALA B CA 1
ATOM 2738 C C . ALA B 1 18 ? -21.5 12.953 21.469 1 32.09 18 ALA B C 1
ATOM 2740 O O . ALA B 1 18 ? -21.297 11.773 21.188 1 32.09 18 ALA B O 1
ATOM 2741 N N . PRO B 1 19 ? -20.516 13.836 21.344 1 33.84 19 PRO B N 1
ATOM 2742 C CA . PRO B 1 19 ? -19.125 13.391 21.203 1 33.84 19 PRO B CA 1
ATOM 2743 C C . PRO B 1 19 ? -18.703 12.406 22.281 1 33.84 19 PRO B C 1
ATOM 2745 O O . PRO B 1 19 ? -19.125 12.531 23.438 1 33.84 19 PRO B O 1
ATOM 2748 N N . ALA B 1 20 ? -18.422 11.266 22.047 1 36.28 20 ALA B N 1
ATOM 2749 C CA . ALA B 1 20 ? -17.859 10.367 23.047 1 36.28 20 ALA B CA 1
ATOM 2750 C C . ALA B 1 20 ? -16.75 11.047 23.844 1 36.28 20 ALA B C 1
ATOM 2752 O O . ALA B 1 20 ? -16.031 11.898 23.312 1 36.28 20 ALA B O 1
ATOM 2753 N N . GLY B 1 21 ? -16.719 11.172 25.156 1 31.97 21 GLY B N 1
ATOM 2754 C CA . GLY B 1 21 ? -15.836 11.805 26.125 1 31.97 21 GLY B CA 1
ATOM 2755 C C . GLY B 1 21 ? -14.375 11.789 25.719 1 31.97 21 GLY B C 1
ATOM 2756 O O . GLY B 1 21 ? -13.867 10.766 25.25 1 31.97 21 GLY B O 1
ATOM 2757 N N . ALA B 1 22 ? -13.633 12.992 25.469 1 37.03 22 ALA B N 1
ATOM 2758 C CA . ALA B 1 22 ? -12.312 13.469 25.062 1 37.03 22 ALA B CA 1
ATOM 2759 C C . ALA B 1 22 ? -11.211 12.711 25.797 1 37.03 22 ALA B C 1
ATOM 2761 O O . ALA B 1 22 ? -10.117 12.531 25.25 1 37.03 22 ALA B O 1
ATOM 2762 N N . ALA B 1 23 ? -11.094 12.742 27.141 1 34.53 23 ALA B N 1
ATOM 2763 C CA . ALA B 1 23 ? -9.898 12.836 27.969 1 34.53 23 ALA B CA 1
ATOM 2764 C C . ALA B 1 23 ? -9.109 11.523 27.953 1 34.53 23 ALA B C 1
ATOM 2766 O O . ALA B 1 23 ? -8.039 11.43 28.547 1 34.53 23 ALA B O 1
ATOM 2767 N N . SER B 1 24 ? -9.711 10.258 27.875 1 38 24 SER B N 1
ATOM 2768 C CA . SER B 1 24 ? -8.898 9.172 28.406 1 38 24 SER B CA 1
ATOM 2769 C C . SER B 1 24 ? -7.895 8.672 27.375 1 38 24 SER B C 1
ATOM 2771 O O . SER B 1 24 ? -8.18 8.688 26.172 1 38 24 SER B O 1
ATOM 2773 N N . GLY B 1 25 ? -6.469 8.836 27.5 1 46.97 25 GLY B N 1
ATOM 2774 C CA . GLY B 1 25 ? -5.273 8.211 26.953 1 46.97 25 GLY B CA 1
ATOM 2775 C C . GLY B 1 25 ? -5.566 6.93 26.203 1 46.97 25 GLY B C 1
ATOM 2776 O O . GLY B 1 25 ? -4.652 6.285 25.688 1 46.97 25 GLY B O 1
ATOM 2777 N N . LEU B 1 26 ? -6.75 6.434 26.297 1 57 26 LEU B N 1
ATOM 2778 C CA . LEU B 1 26 ? -6.984 5.078 25.797 1 57 26 LEU B CA 1
ATOM 2779 C C . LEU B 1 26 ? -7.402 5.098 24.328 1 57 26 LEU B C 1
ATOM 2781 O O . LEU B 1 26 ? -8.195 5.945 23.922 1 57 26 LEU B O 1
ATOM 2785 N N . HIS B 1 27 ? -6.668 4.406 23.453 1 75.62 27 HIS B N 1
ATOM 2786 C CA . HIS B 1 27 ? -6.961 4.152 22.047 1 75.62 27 HIS B CA 1
ATOM 2787 C C . HIS B 1 27 ? -8.438 3.828 21.844 1 75.62 27 HIS B C 1
ATOM 2789 O O . HIS B 1 27 ? -8.969 2.91 22.469 1 75.62 27 HIS B O 1
ATOM 2795 N N . ASP B 1 28 ? -9.242 4.863 21.266 1 87.56 28 ASP B N 1
ATOM 2796 C CA . ASP B 1 28 ? -10.617 4.648 20.828 1 87.56 28 ASP B CA 1
ATOM 2797 C C . ASP B 1 28 ? -10.664 4.145 19.391 1 87.56 28 ASP B C 1
ATOM 2799 O O . ASP B 1 28 ? -10.344 4.883 18.453 1 87.56 28 ASP B O 1
ATOM 2803 N N . PRO B 1 29 ? -11.117 2.885 19.219 1 90.75 29 PRO B N 1
ATOM 2804 C CA . PRO B 1 29 ? -11.141 2.336 17.875 1 90.75 29 PRO B CA 1
ATOM 2805 C C . PRO B 1 29 ? -12.07 3.109 16.938 1 90.75 29 PRO B C 1
ATOM 2807 O O . PRO B 1 29 ? -11.938 3.02 15.711 1 90.75 29 PRO B O 1
ATOM 2810 N N . LEU B 1 30 ? -13.016 3.867 17.469 1 95.56 30 LEU B N 1
ATOM 2811 C CA . LEU B 1 30 ? -13.969 4.609 16.656 1 95.56 30 LEU B CA 1
ATOM 2812 C C . LEU B 1 30 ? -13.477 6.031 16.406 1 95.56 30 LEU B C 1
ATOM 2814 O O . LEU B 1 30 ? -14.148 6.816 15.727 1 95.56 30 LEU B O 1
ATOM 2818 N N . ALA B 1 31 ? -12.367 6.398 16.891 1 95.81 31 ALA B N 1
ATOM 2819 C CA . ALA B 1 31 ? -11.586 7.598 16.594 1 95.81 31 ALA B CA 1
ATOM 2820 C C . ALA B 1 31 ? -10.102 7.281 16.484 1 95.81 31 ALA B C 1
ATOM 2822 O O . ALA B 1 31 ? -9.297 7.766 17.297 1 95.81 31 ALA B O 1
ATOM 2823 N N . PRO B 1 32 ? -9.805 6.535 15.484 1 96.19 32 PRO B N 1
ATOM 2824 C CA . PRO B 1 32 ? -8.438 6.008 15.398 1 96.19 32 PRO B CA 1
ATOM 2825 C C . PRO B 1 32 ? -7.391 7.113 15.258 1 96.19 32 PRO B C 1
ATOM 2827 O O . PRO B 1 32 ? -6.215 6.891 15.562 1 96.19 32 PRO B O 1
ATOM 2830 N N . THR B 1 33 ? -7.781 8.25 14.758 1 97.25 33 THR B N 1
ATOM 2831 C CA . THR B 1 33 ? -6.852 9.375 14.633 1 97.25 33 THR B CA 1
ATOM 2832 C C . THR B 1 33 ? -7.496 10.664 15.133 1 97.25 33 THR B C 1
ATOM 2834 O O . THR B 1 33 ? -8.711 10.727 15.328 1 97.25 33 THR B O 1
ATOM 2837 N N . ILE B 1 34 ? -6.652 11.625 15.297 1 97.44 34 ILE B N 1
ATOM 2838 C CA . ILE B 1 34 ? -7.125 12.93 15.742 1 97.44 34 ILE B CA 1
ATOM 2839 C C . ILE B 1 34 ? -8.117 13.492 14.727 1 97.44 34 ILE B C 1
ATOM 2841 O O . ILE B 1 34 ? -9.055 14.203 15.094 1 97.44 34 ILE B O 1
ATOM 2845 N N . PHE B 1 35 ? -8.031 13.109 13.484 1 98.06 35 PHE B N 1
ATOM 2846 C CA . PHE B 1 35 ? -8.859 13.641 12.414 1 98.06 35 PHE B CA 1
ATOM 2847 C C . PHE B 1 35 ? -10.281 13.094 12.508 1 98.06 35 PHE B C 1
ATOM 2849 O O . PHE B 1 35 ? -11.203 13.625 11.891 1 98.06 35 PHE B O 1
ATOM 2856 N N . HIS B 1 36 ? -10.406 12.047 13.289 1 97.81 36 HIS B N 1
ATOM 2857 C CA . HIS B 1 36 ? -11.719 11.445 13.469 1 97.81 36 HIS B CA 1
ATOM 2858 C C . HIS B 1 36 ? -12.469 12.086 14.633 1 97.81 36 HIS B C 1
ATOM 2860 O O . HIS B 1 36 ? -13.664 11.859 14.812 1 97.81 36 HIS B O 1
ATOM 2866 N N . GLU B 1 37 ? -11.75 12.797 15.391 1 96.94 37 GLU B N 1
ATOM 2867 C CA . GLU B 1 37 ? -12.375 13.383 16.578 1 96.94 37 GLU B CA 1
ATOM 2868 C C . GLU B 1 37 ? -13.32 14.523 16.188 1 96.94 37 GLU B C 1
ATOM 2870 O O . GLU B 1 37 ? -13 15.336 15.32 1 96.94 37 GLU B O 1
ATOM 2875 N N . ALA B 1 38 ? -14.406 14.609 16.922 1 95.94 38 ALA B N 1
ATOM 2876 C CA . ALA B 1 38 ? -15.469 15.547 16.562 1 95.94 38 ALA B CA 1
ATOM 2877 C C . ALA B 1 38 ? -14.961 16.984 16.578 1 95.94 38 ALA B C 1
ATOM 2879 O O . ALA B 1 38 ? -15.297 17.781 15.695 1 95.94 38 ALA B O 1
ATOM 2880 N N . TRP B 1 39 ? -14.211 17.359 17.578 1 97 39 TRP B N 1
ATOM 2881 C CA . TRP B 1 39 ? -13.758 18.734 17.703 1 97 39 TRP B CA 1
ATOM 2882 C C . TRP B 1 39 ? -12.867 19.109 16.516 1 97 39 TRP B C 1
ATOM 2884 O O . TRP B 1 39 ? -12.906 20.25 16.047 1 97 39 TRP B O 1
ATOM 2894 N N . TRP B 1 40 ? -12.023 18.203 16.062 1 98.19 40 TRP B N 1
ATOM 2895 C CA . TRP B 1 40 ? -11.188 18.5 14.898 1 98.19 40 TRP B CA 1
ATOM 2896 C C . TRP B 1 40 ? -12.031 18.641 13.641 1 98.19 40 TRP B C 1
ATOM 2898 O O . TRP B 1 40 ? -11.812 19.562 12.836 1 98.19 40 TRP B O 1
ATOM 2908 N N . LEU B 1 41 ? -12.93 17.688 13.469 1 97.69 41 LEU B N 1
ATOM 2909 C CA . LEU B 1 41 ? -13.82 17.75 12.312 1 97.69 41 LEU B CA 1
ATOM 2910 C C . LEU B 1 41 ? -14.609 19.047 12.305 1 97.69 41 LEU B C 1
ATOM 2912 O O . LEU B 1 41 ? -14.758 19.688 11.258 1 97.69 41 LEU B O 1
ATOM 2916 N N . ASP B 1 42 ? -15.07 19.484 13.438 1 97.31 42 ASP B N 1
ATOM 2917 C CA . ASP B 1 42 ? -15.797 20.75 13.57 1 97.31 42 ASP B CA 1
ATOM 2918 C C . ASP B 1 42 ? -14.898 21.922 13.219 1 97.31 42 ASP B C 1
ATOM 2920 O O . ASP B 1 42 ? -15.344 22.875 12.555 1 97.31 42 ASP B O 1
ATOM 2924 N N . ALA B 1 43 ? -13.703 21.875 13.688 1 97.25 43 ALA B N 1
ATOM 2925 C CA . ALA B 1 43 ? -12.766 22.969 13.414 1 97.25 43 ALA B CA 1
ATOM 2926 C C . ALA B 1 43 ? -12.375 22.984 11.938 1 97.25 43 ALA B C 1
ATOM 2928 O O . ALA B 1 43 ? -12.195 24.062 11.359 1 97.25 43 ALA B O 1
ATOM 2929 N N . SER B 1 44 ? -12.211 21.828 11.344 1 96.25 44 SER B N 1
ATOM 2930 C CA . SER B 1 44 ? -11.742 21.703 9.969 1 96.25 44 SER B CA 1
ATOM 2931 C C . SER B 1 44 ? -12.852 22.016 8.977 1 96.25 44 SER B C 1
ATOM 2933 O O . SER B 1 44 ? -12.586 22.5 7.875 1 96.25 44 SER B O 1
ATOM 2935 N N . ALA B 1 45 ? -14.008 21.625 9.289 1 94.56 45 ALA B N 1
ATOM 2936 C CA . ALA B 1 45 ? -15.172 21.844 8.438 1 94.56 45 ALA B CA 1
ATOM 2937 C C . ALA B 1 45 ? -16.406 22.203 9.266 1 94.56 45 ALA B C 1
ATOM 2939 O O . ALA B 1 45 ? -17.344 21.422 9.367 1 94.56 45 ALA B O 1
ATOM 2940 N N . PRO B 1 46 ? -16.438 23.438 9.648 1 93.06 46 PRO B N 1
ATOM 2941 C CA . PRO B 1 46 ? -17.578 23.859 10.461 1 93.06 46 PRO B CA 1
ATOM 2942 C C . PRO B 1 46 ? -18.906 23.656 9.742 1 93.06 46 PRO B C 1
ATOM 2944 O O . PRO B 1 46 ? -19.141 24.234 8.68 1 93.06 46 PRO B O 1
ATOM 2947 N N . ASP B 1 47 ? -19.734 22.844 10.359 1 88.19 47 ASP B N 1
ATOM 2948 C CA . ASP B 1 47 ? -21.062 22.5 9.859 1 88.19 47 ASP B CA 1
ATOM 2949 C C . ASP B 1 47 ? -20.984 21.906 8.453 1 88.19 47 ASP B C 1
ATOM 2951 O O . ASP B 1 47 ? -21.906 22.047 7.66 1 88.19 47 ASP B O 1
ATOM 2955 N N . GLY B 1 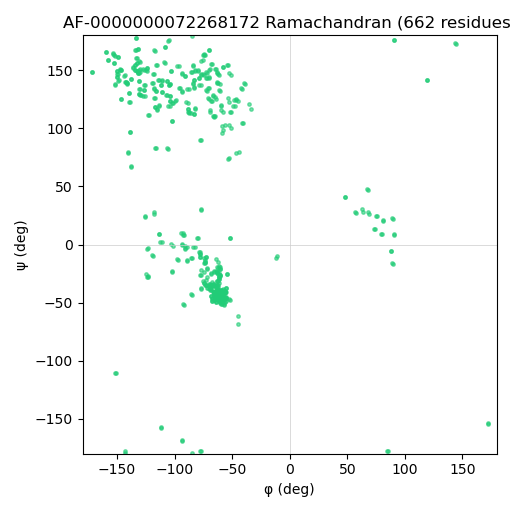48 ? -19.891 21.297 8.164 1 93.56 48 GLY B N 1
ATOM 2956 C CA . GLY B 1 48 ? -19.672 20.891 6.785 1 93.56 48 GLY B CA 1
ATOM 2957 C C . GLY B 1 48 ? -19.406 19.406 6.637 1 93.56 48 GLY B C 1
ATOM 2958 O O . GLY B 1 48 ? -19.234 18.906 5.523 1 93.56 48 GLY B O 1
ATOM 2959 N N . TRP B 1 49 ? -19.344 18.734 7.777 1 96.75 49 TRP B N 1
ATOM 2960 C CA . TRP B 1 49 ? -19.062 17.297 7.68 1 96.75 49 TRP B CA 1
ATOM 2961 C C . TRP B 1 49 ? -20.25 16.484 8.195 1 96.75 49 TRP B C 1
ATOM 2963 O O . TRP B 1 49 ? -21.094 17 8.922 1 96.75 49 TRP B O 1
ATOM 2973 N N . SER B 1 50 ? -20.375 15.297 7.73 1 97.38 50 SER B N 1
ATOM 2974 C CA . SER B 1 50 ? -21.328 14.281 8.148 1 97.38 50 SER B CA 1
ATOM 2975 C C . SER B 1 50 ? -20.656 12.93 8.352 1 97.38 50 SER B C 1
ATOM 2977 O O . SER B 1 50 ? -19.422 12.828 8.305 1 97.38 50 SER B O 1
ATOM 2979 N N . GLU B 1 51 ? -21.422 11.922 8.781 1 97.75 51 GLU B N 1
ATOM 2980 C CA . GLU B 1 51 ? -20.828 10.594 8.938 1 97.75 51 GLU B CA 1
ATOM 2981 C C . GLU B 1 51 ? -21.875 9.5 8.711 1 97.75 51 GLU B C 1
ATOM 2983 O O . GLU B 1 51 ? -23.062 9.727 8.875 1 97.75 51 GLU B O 1
ATOM 2988 N N . THR B 1 52 ? -21.406 8.398 8.219 1 98.19 52 THR B N 1
ATOM 2989 C CA . THR B 1 52 ? -22.188 7.168 8.227 1 98.19 52 THR B CA 1
ATOM 2990 C C . THR B 1 52 ? -21.859 6.332 9.461 1 98.19 52 THR B C 1
ATOM 2992 O O . THR B 1 52 ? -20.75 6.387 9.984 1 98.19 52 THR B O 1
ATOM 2995 N N . LEU B 1 53 ? -22.875 5.621 9.969 1 98.06 53 LEU B N 1
ATOM 2996 C CA . LEU B 1 53 ? -22.719 4.836 11.188 1 98.06 53 LEU B CA 1
ATOM 2997 C C . LEU B 1 53 ? -23.25 3.418 10.992 1 98.06 53 LEU B C 1
ATOM 2999 O O . LEU B 1 53 ? -24.234 3.213 10.289 1 98.06 53 LEU B O 1
ATOM 3003 N N . VAL B 1 54 ? -22.547 2.51 11.539 1 98.06 54 VAL B N 1
ATOM 3004 C CA . VAL B 1 54 ? -23.016 1.134 11.656 1 98.06 54 VAL B CA 1
ATOM 3005 C C . VAL B 1 54 ? -23.141 0.75 13.125 1 98.06 54 VAL B C 1
ATOM 3007 O O . VAL B 1 54 ? -22.25 1.042 13.93 1 98.06 54 VAL B O 1
ATOM 3010 N N . ARG B 1 55 ? -24.25 0.125 13.492 1 97 55 ARG B N 1
ATOM 3011 C CA . ARG B 1 55 ? -24.516 -0.275 14.867 1 97 55 ARG B CA 1
ATOM 3012 C C . ARG B 1 55 ? -24.672 -1.787 14.977 1 97 55 ARG B C 1
ATOM 3014 O O . ARG B 1 55 ? -25.141 -2.436 14.031 1 97 55 ARG B O 1
ATOM 3021 N N . ALA B 1 56 ? -24.125 -2.328 15.992 1 93.38 56 ALA B N 1
ATOM 3022 C CA . ALA B 1 56 ? -24.359 -3.703 16.422 1 93.38 56 ALA B CA 1
ATOM 3023 C C . ALA B 1 56 ? -24.766 -3.752 17.891 1 93.38 56 ALA B C 1
ATOM 3025 O O . ALA B 1 56 ? -24.062 -3.244 18.766 1 93.38 56 ALA B O 1
ATOM 3026 N N . ASP B 1 57 ? -25.891 -4.434 18.203 1 90.69 57 ASP B N 1
ATOM 3027 C CA . ASP B 1 57 ? -26.438 -4.52 19.562 1 90.69 57 ASP B CA 1
ATOM 3028 C C . ASP B 1 57 ? -26.5 -3.141 20.203 1 90.69 57 ASP B C 1
ATOM 3030 O O . ASP B 1 57 ? -26.016 -2.949 21.328 1 90.69 57 ASP B O 1
ATOM 3034 N N . ASN B 1 58 ? -26.875 -2.123 19.516 1 90 58 ASN B N 1
ATOM 3035 C CA . ASN B 1 58 ? -27.141 -0.751 19.938 1 90 58 ASN B CA 1
ATOM 3036 C C . ASN B 1 58 ? -25.844 0.001 20.234 1 90 58 ASN B C 1
ATOM 3038 O O . ASN B 1 58 ? -25.859 1.019 20.922 1 90 58 ASN B O 1
ATOM 3042 N N . ARG B 1 59 ? -24.844 -0.538 19.844 1 94.19 59 ARG B N 1
ATOM 3043 C CA . ARG B 1 59 ? -23.562 0.146 19.969 1 94.19 59 ARG B CA 1
ATOM 3044 C C . ARG B 1 59 ? -22.984 0.477 18.594 1 94.19 59 ARG B C 1
ATOM 3046 O O . ARG B 1 59 ? -23.125 -0.304 17.656 1 94.19 59 ARG B O 1
ATOM 3053 N N . ILE B 1 60 ? -22.391 1.64 18.531 1 96.56 60 ILE B N 1
ATOM 3054 C CA . ILE B 1 60 ? -21.719 2.012 17.297 1 96.56 60 ILE B CA 1
ATOM 3055 C C . ILE B 1 60 ? -20.469 1.161 17.109 1 96.56 60 ILE B C 1
ATOM 3057 O O . ILE B 1 60 ? -19.625 1.081 18 1 96.56 60 ILE B O 1
ATOM 3061 N N . VAL B 1 61 ? -20.375 0.493 15.977 1 97.38 61 VAL B N 1
ATOM 3062 C CA . VAL B 1 61 ? -19.219 -0.364 15.734 1 97.38 61 VAL B CA 1
ATOM 3063 C C . VAL B 1 61 ? -18.453 0.125 14.5 1 97.38 61 VAL B C 1
ATOM 3065 O O . VAL B 1 61 ? -17.375 -0.378 14.188 1 97.38 61 VAL B O 1
ATOM 3068 N N . GLY B 1 62 ? -19 1.017 13.789 1 98.06 62 GLY B N 1
ATOM 3069 C CA . GLY B 1 62 ? -18.344 1.61 12.633 1 98.06 62 GLY B CA 1
ATOM 3070 C C . GLY B 1 62 ? -18.75 3.057 12.406 1 98.06 62 GLY B C 1
ATOM 3071 O O . GLY B 1 62 ? -19.906 3.428 12.609 1 98.06 62 GLY B O 1
ATOM 3072 N N . ARG B 1 63 ? -17.828 3.869 12.023 1 98 63 ARG B N 1
ATOM 3073 C CA . ARG B 1 63 ? -18.016 5.281 11.719 1 98 63 ARG B CA 1
ATOM 3074 C C . ARG B 1 63 ? -17.172 5.707 10.523 1 98 63 ARG B C 1
ATOM 3076 O O . ARG B 1 63 ? -16.016 5.285 10.391 1 98 63 ARG B O 1
ATOM 3083 N N . LEU B 1 64 ? -17.734 6.492 9.656 1 98.31 64 LEU B N 1
ATOM 3084 C CA . LEU B 1 64 ? -17 7.051 8.523 1 98.31 64 LEU B CA 1
ATOM 3085 C C . LEU B 1 64 ? -17.375 8.516 8.305 1 98.31 64 LEU B C 1
ATOM 3087 O O . LEU B 1 64 ? -18.391 8.812 7.695 1 98.31 64 LEU B O 1
ATOM 3091 N N . PRO B 1 65 ? -16.562 9.453 8.828 1 98.25 65 PRO B N 1
ATOM 3092 C CA . PRO B 1 65 ? -16.797 10.867 8.539 1 98.25 65 PRO B CA 1
ATOM 3093 C C . PRO B 1 65 ? -16.484 11.234 7.086 1 98.25 65 PRO B C 1
ATOM 3095 O O . PRO B 1 65 ? -15.586 10.648 6.477 1 98.25 65 PRO B O 1
ATOM 3098 N N . TYR B 1 66 ? -17.281 12.109 6.566 1 98 66 TYR B N 1
ATOM 3099 C CA . TYR B 1 66 ? -17.094 12.578 5.199 1 98 66 TYR B CA 1
ATOM 3100 C C . TYR B 1 66 ? -17.625 13.992 5.023 1 98 66 TYR B C 1
ATOM 3102 O O . TYR B 1 66 ? -18.281 14.531 5.914 1 98 66 TYR B O 1
ATOM 3110 N N . MET B 1 67 ? -17.188 14.617 3.965 1 97.38 67 MET B N 1
ATOM 3111 C CA . MET B 1 67 ? -17.703 15.922 3.547 1 97.38 67 MET B CA 1
ATOM 3112 C C . MET B 1 67 ? -18.172 15.875 2.098 1 97.38 67 MET B C 1
ATOM 3114 O O . MET B 1 67 ? -17.531 15.25 1.249 1 97.38 67 MET B O 1
ATOM 3118 N N . ILE B 1 68 ? -19.297 16.484 1.834 1 96.88 68 ILE B N 1
ATOM 3119 C CA . ILE B 1 68 ? -19.797 16.625 0.469 1 96.88 68 ILE B CA 1
ATOM 3120 C C . ILE B 1 68 ? -19.516 18.031 -0.044 1 96.88 68 ILE B C 1
ATOM 3122 O O . ILE B 1 68 ? -19.938 19.016 0.574 1 96.88 68 ILE B O 1
ATOM 3126 N N . LEU B 1 69 ? -18.828 18.109 -1.094 1 95.06 69 LEU B N 1
ATOM 3127 C CA . LEU B 1 69 ? -18.562 19.391 -1.741 1 95.06 69 LEU B CA 1
ATOM 3128 C C . LEU B 1 69 ? -19.422 19.547 -2.988 1 95.06 69 LEU B C 1
ATOM 3130 O O . LEU B 1 69 ? -19.625 18.594 -3.746 1 95.06 69 LEU B O 1
ATOM 3134 N N . ARG B 1 70 ? -19.922 20.734 -3.125 1 93.38 70 ARG B N 1
ATOM 3135 C CA . ARG B 1 70 ? -20.656 21.047 -4.348 1 93.38 70 ARG B CA 1
ATOM 3136 C C . ARG B 1 70 ? -19.703 21.578 -5.422 1 93.38 70 ARG B C 1
ATOM 3138 O O . ARG B 1 70 ? -18.797 22.359 -5.129 1 93.38 70 ARG B O 1
ATOM 3145 N N . LYS B 1 71 ? -19.875 21.062 -6.574 1 91.06 71 LYS B N 1
ATOM 3146 C CA . LYS B 1 71 ? -19.047 21.438 -7.719 1 91.06 71 LYS B CA 1
ATOM 3147 C C . LYS B 1 71 ? -19.891 22.062 -8.828 1 91.06 71 LYS B C 1
ATOM 3149 O O . LYS B 1 71 ? -21.125 22.094 -8.742 1 91.06 71 LYS B O 1
ATOM 3154 N N . PRO B 1 72 ? -19.156 22.672 -9.773 1 87.44 72 PRO B N 1
ATOM 3155 C CA . PRO B 1 72 ? -19.922 23.281 -10.867 1 87.44 72 PRO B CA 1
ATOM 3156 C C . PRO B 1 72 ? -20.875 22.297 -11.539 1 87.44 72 PRO B C 1
ATOM 3158 O O . PRO B 1 72 ? -20.641 21.094 -11.516 1 87.44 72 PRO B O 1
ATOM 3161 N N . PHE B 1 73 ? -21.938 22.828 -12.133 1 91.44 73 PHE B N 1
ATOM 3162 C CA . PHE B 1 73 ? -22.922 22.109 -12.93 1 91.44 73 PHE B CA 1
ATOM 3163 C C . PHE B 1 73 ? -23.672 21.078 -12.086 1 91.44 73 PHE B C 1
ATOM 3165 O O . PHE B 1 73 ? -23.969 19.984 -12.547 1 91.44 73 PHE B O 1
ATOM 3172 N N . GLY B 1 74 ? -23.781 21.328 -10.812 1 89.81 74 GLY B N 1
ATOM 3173 C CA . GLY B 1 74 ? -24.594 20.516 -9.922 1 89.81 74 GLY B CA 1
ATOM 3174 C C . GLY B 1 74 ? -23.906 19.234 -9.477 1 89.81 74 GLY B C 1
ATOM 3175 O O . GLY B 1 74 ? -24.531 18.375 -8.859 1 89.81 74 GLY B O 1
ATOM 3176 N N . GLN B 1 75 ? -22.672 19.109 -9.766 1 93 75 GLN B N 1
ATOM 3177 C CA . GLN B 1 75 ? -21.938 17.922 -9.359 1 93 75 GLN B CA 1
ATOM 3178 C C . GLN B 1 75 ? -21.531 18 -7.891 1 93 75 GLN B C 1
ATOM 3180 O O . GLN B 1 75 ? -21.484 19.094 -7.309 1 93 75 GLN B O 1
ATOM 3185 N N . THR B 1 76 ? -21.453 16.812 -7.332 1 96 76 THR B N 1
ATOM 3186 C CA . THR B 1 76 ? -21.016 16.719 -5.941 1 96 76 THR B CA 1
ATOM 3187 C C . THR B 1 76 ? -19.812 15.797 -5.812 1 96 76 THR B C 1
ATOM 3189 O O . THR B 1 76 ? -19.594 14.922 -6.652 1 96 76 THR B O 1
ATOM 3192 N N . SER B 1 77 ? -19.016 16.078 -4.816 1 96.62 77 SER B N 1
ATOM 3193 C CA . SER B 1 77 ? -17.844 15.266 -4.512 1 96.62 77 SER B CA 1
ATOM 3194 C C . SER B 1 77 ? -17.797 14.891 -3.035 1 96.62 77 SER B C 1
ATOM 3196 O O . SER B 1 77 ? -18.031 15.734 -2.166 1 96.62 77 SER B O 1
ATOM 3198 N N . CYS B 1 78 ? -17.641 13.609 -2.758 1 97.56 78 CYS B N 1
ATOM 3199 C CA . CYS B 1 78 ? -17.438 13.125 -1.399 1 97.56 78 CYS B CA 1
ATOM 3200 C C . CYS B 1 78 ? -15.945 13.117 -1.049 1 97.56 78 CYS B C 1
ATOM 3202 O O . CYS B 1 78 ? -15.164 12.375 -1.646 1 97.56 78 CYS B O 1
ATOM 3204 N N . GLU B 1 79 ? -15.539 13.914 -0.076 1 96.69 79 GLU B N 1
ATOM 3205 C CA . GLU B 1 79 ? -14.125 14.102 0.249 1 96.69 79 GLU B CA 1
ATOM 3206 C C . GLU B 1 79 ? -13.922 14.242 1.755 1 96.69 79 GLU B C 1
ATOM 3208 O O . GLU B 1 79 ? -14.852 14.016 2.535 1 96.69 79 GLU B O 1
ATOM 3213 N N . MET B 1 80 ? -12.711 14.422 2.117 1 96.75 80 MET B N 1
ATOM 3214 C CA . MET B 1 80 ? -12.336 14.734 3.494 1 96.75 80 MET B CA 1
ATOM 3215 C C . MET B 1 80 ? -12.172 16.234 3.686 1 96.75 80 MET B C 1
ATOM 3217 O O . MET B 1 80 ? -11.906 16.969 2.727 1 96.75 80 MET B O 1
ATOM 3221 N N . PRO B 1 81 ? -12.391 16.672 4.953 1 95.5 81 PRO B N 1
ATOM 3222 C CA . PRO B 1 81 ? -12.023 18.078 5.184 1 95.5 81 PRO B CA 1
ATOM 3223 C C . PRO B 1 81 ? -10.555 18.359 4.863 1 95.5 81 PRO B C 1
ATOM 3225 O O . PRO B 1 81 ? -9.703 17.484 5.016 1 95.5 81 PRO B O 1
ATOM 3228 N N . LYS B 1 82 ? -10.25 19.578 4.508 1 92.56 82 LYS B N 1
ATOM 3229 C CA . LYS B 1 82 ? -8.922 19.969 4.051 1 92.56 82 LYS B CA 1
ATOM 3230 C C . LYS B 1 82 ? -7.867 19.656 5.109 1 92.56 82 LYS B C 1
ATOM 3232 O O . LYS B 1 82 ? -6.762 19.234 4.781 1 92.56 82 LYS B O 1
ATOM 3237 N N . PHE B 1 83 ? -8.203 19.875 6.375 1 95.75 83 PHE B N 1
ATOM 3238 C CA . PHE B 1 83 ? -7.219 19.719 7.441 1 95.75 83 PHE B CA 1
ATOM 3239 C C . PHE B 1 83 ? -7.277 18.312 8.023 1 95.75 83 PHE B C 1
ATOM 3241 O O . PHE B 1 83 ? -6.664 18.031 9.055 1 95.75 83 PHE B O 1
ATOM 3248 N N . ALA B 1 84 ? -8.016 17.422 7.391 1 96.19 84 ALA B N 1
ATOM 3249 C CA . ALA B 1 84 ? -7.961 15.984 7.664 1 96.19 84 ALA B CA 1
ATOM 3250 C C . ALA B 1 84 ? -7.246 15.242 6.539 1 96.19 84 ALA B C 1
ATOM 3252 O O . ALA B 1 84 ? -7.887 14.711 5.633 1 96.19 84 ALA B O 1
ATOM 3253 N N . HIS B 1 85 ? -5.934 15.273 6.676 1 96.06 85 HIS B N 1
ATOM 3254 C CA . HIS B 1 85 ? -5.09 14.812 5.578 1 96.06 85 HIS B CA 1
ATOM 3255 C C . HIS B 1 85 ? -5.359 13.344 5.254 1 96.06 85 HIS B C 1
ATOM 3257 O O . HIS B 1 85 ? -5 12.867 4.176 1 96.06 85 HIS B O 1
ATOM 3263 N N . PHE B 1 86 ? -5.922 12.602 6.188 1 97.44 86 PHE B N 1
ATOM 3264 C CA . PHE B 1 86 ? -6.461 11.266 5.992 1 97.44 86 PHE B CA 1
ATOM 3265 C C . PHE B 1 86 ? -7.629 11.008 6.938 1 97.44 86 PHE B C 1
ATOM 3267 O O . PHE B 1 86 ? -7.809 11.727 7.922 1 97.44 86 PHE B O 1
ATOM 3274 N N . LEU B 1 87 ? -8.352 10.109 6.652 1 97.88 87 LEU B N 1
ATOM 3275 C CA . LEU B 1 87 ? -9.523 9.719 7.426 1 97.88 87 LEU B CA 1
ATOM 3276 C C . LEU B 1 87 ? -9.812 8.227 7.258 1 97.88 87 LEU B C 1
ATOM 3278 O O . LEU B 1 87 ? -9.07 7.387 7.777 1 97.88 87 LEU B O 1
ATOM 3282 N N . GLY B 1 88 ? -10.914 7.891 6.57 1 97.75 88 GLY B N 1
ATOM 3283 C CA . GLY B 1 88 ? -11.258 6.496 6.355 1 97.75 88 GLY B CA 1
ATOM 3284 C C . GLY B 1 88 ? -12.148 5.926 7.445 1 97.75 88 GLY B C 1
ATOM 3285 O O . GLY B 1 88 ? -12.438 6.598 8.438 1 97.75 88 GLY B O 1
ATOM 3286 N N . PRO B 1 89 ? -12.547 4.703 7.25 1 98.19 89 PRO B N 1
ATOM 3287 C CA . PRO B 1 89 ? -13.453 4.078 8.219 1 98.19 89 PRO B CA 1
ATOM 3288 C C . PRO B 1 89 ? -12.766 3.771 9.547 1 98.19 89 PRO B C 1
ATOM 3290 O O . PRO B 1 89 ? -11.602 3.373 9.57 1 98.19 89 PRO B O 1
ATOM 3293 N N . ALA B 1 90 ? -13.422 4.098 10.594 1 97.88 90 ALA B N 1
ATOM 3294 C CA . ALA B 1 90 ? -13.086 3.637 11.945 1 97.88 90 ALA B CA 1
ATOM 3295 C C . ALA B 1 90 ? -13.969 2.461 12.352 1 97.88 90 ALA B C 1
ATOM 3297 O O . ALA B 1 90 ? -15.195 2.551 12.305 1 97.88 90 ALA B O 1
ATOM 3298 N N . VAL B 1 91 ? -13.359 1.362 12.727 1 97.06 91 VAL B N 1
ATOM 3299 C CA . VAL B 1 91 ? -14.125 0.143 12.961 1 97.06 91 VAL B CA 1
ATOM 3300 C C . VAL B 1 91 ? -13.742 -0.457 14.312 1 97.06 91 VAL B C 1
ATOM 3302 O O . VAL B 1 91 ? -12.562 -0.5 14.672 1 97.06 91 VAL B O 1
ATOM 3305 N N . ALA B 1 92 ? -14.68 -0.828 15.055 1 94 92 ALA B N 1
ATOM 3306 C CA . ALA B 1 92 ? -14.531 -1.613 16.281 1 94 92 ALA B CA 1
ATOM 3307 C C . ALA B 1 92 ? -15.227 -2.965 16.156 1 94 92 ALA B C 1
ATOM 3309 O O . ALA B 1 92 ? -16.359 -3.137 16.625 1 94 92 ALA B O 1
ATOM 3310 N N . PRO B 1 93 ? -14.57 -3.926 15.555 1 84.69 93 PRO B N 1
ATOM 3311 C CA . PRO B 1 93 ? -15.242 -5.188 15.25 1 84.69 93 PRO B CA 1
ATOM 3312 C C . PRO B 1 93 ? -15.5 -6.039 16.484 1 84.69 93 PRO B C 1
ATOM 3314 O O . PRO B 1 93 ? -16.297 -6.977 16.453 1 84.69 93 PRO B O 1
ATOM 3317 N N . GLY B 1 94 ? -14.906 -5.664 17.641 1 85.25 94 GLY B N 1
ATOM 3318 C CA . GLY B 1 94 ? -15.094 -6.465 18.844 1 85.25 94 GLY B CA 1
ATOM 3319 C C . GLY B 1 94 ? -14.125 -7.629 18.938 1 85.25 94 GLY B C 1
ATOM 3320 O O . GLY B 1 94 ? -13.18 -7.727 18.156 1 85.25 94 GLY B O 1
ATOM 3321 N N . PRO B 1 95 ? -14.273 -8.406 19.953 1 86.56 95 PRO B N 1
ATOM 3322 C CA . PRO B 1 95 ? -13.367 -9.539 20.156 1 86.56 95 PRO B CA 1
ATOM 3323 C C . PRO B 1 95 ? -13.648 -10.703 19.203 1 86.56 95 PRO B C 1
ATOM 3325 O O . PRO B 1 95 ? -14.68 -10.719 18.531 1 86.56 95 PRO B O 1
ATOM 3328 N N . GLY B 1 96 ? -12.703 -11.586 19.094 1 85.44 96 GLY B N 1
ATOM 3329 C CA . GLY B 1 96 ? -12.844 -12.773 18.266 1 85.44 96 GLY B CA 1
ATOM 3330 C C . GLY B 1 96 ? -11.555 -13.172 17.578 1 85.44 96 GLY B C 1
ATOM 3331 O O . GLY B 1 96 ? -10.555 -12.453 17.641 1 85.44 96 GLY B O 1
ATOM 3332 N N . ALA B 1 97 ? -11.742 -14.367 16.953 1 87.81 97 ALA B N 1
ATOM 3333 C CA . ALA B 1 97 ? -10.594 -14.859 16.188 1 87.81 97 ALA B CA 1
ATOM 3334 C C . ALA B 1 97 ? -10.258 -13.914 15.039 1 87.81 97 ALA B C 1
ATOM 3336 O O . ALA B 1 97 ? -11.148 -13.25 14.492 1 87.81 97 ALA B O 1
ATOM 3337 N N . ARG B 1 98 ? -9.055 -13.844 14.734 1 87.25 98 ARG B N 1
ATOM 3338 C CA . ARG B 1 98 ? -8.531 -12.914 13.742 1 87.25 98 ARG B CA 1
ATOM 3339 C C . ARG B 1 98 ? -9.305 -13.008 12.43 1 87.25 98 ARG B C 1
ATOM 3341 O O . ARG B 1 98 ? -9.695 -11.992 11.859 1 87.25 98 ARG B O 1
ATOM 3348 N N . ALA B 1 99 ? -9.508 -14.188 11.984 1 88.69 99 ALA B N 1
ATOM 3349 C CA . ALA B 1 99 ? -10.172 -14.398 10.695 1 88.69 99 ALA B CA 1
ATOM 3350 C C . ALA B 1 99 ? -11.609 -13.867 10.734 1 88.69 99 ALA B C 1
ATOM 3352 O O . ALA B 1 99 ? -12.055 -13.211 9.797 1 88.69 99 ALA B O 1
ATOM 3353 N N . ASN B 1 100 ? -12.312 -14.148 11.734 1 90.12 100 ASN B N 1
ATOM 3354 C CA . ASN B 1 100 ? -13.688 -13.68 11.891 1 90.12 100 ASN B CA 1
ATOM 3355 C C . ASN B 1 100 ? -13.75 -12.164 12.031 1 90.12 100 ASN B C 1
ATOM 3357 O O . ASN B 1 100 ? -14.648 -11.523 11.484 1 90.12 100 ASN B O 1
ATOM 3361 N N . ARG B 1 101 ? -12.828 -11.703 12.766 1 90.94 101 ARG B N 1
ATOM 3362 C CA . ARG B 1 101 ? -12.758 -10.258 12.938 1 90.94 101 ARG B CA 1
ATOM 3363 C C . ARG B 1 101 ? -12.523 -9.547 11.609 1 90.94 101 ARG B C 1
ATOM 3365 O O . ARG B 1 101 ? -13.117 -8.5 11.344 1 90.94 101 ARG B O 1
ATOM 3372 N N . ALA B 1 102 ? -11.68 -10.125 10.82 1 90.69 102 ALA B N 1
ATOM 3373 C CA . ALA B 1 102 ? -11.391 -9.547 9.508 1 90.69 102 ALA B CA 1
ATOM 3374 C C . ALA B 1 102 ? -12.648 -9.5 8.648 1 90.69 102 ALA B C 1
ATOM 3376 O O . ALA B 1 102 ? -12.906 -8.508 7.965 1 90.69 102 ALA B O 1
ATOM 3377 N N . LEU B 1 103 ? -13.391 -10.547 8.586 1 91.06 103 LEU B N 1
ATOM 3378 C CA . LEU B 1 103 ? -14.625 -10.609 7.812 1 91.06 103 LEU B CA 1
ATOM 3379 C C . LEU B 1 103 ? -15.656 -9.625 8.352 1 91.06 103 LEU B C 1
ATOM 3381 O O . LEU B 1 103 ? -16.359 -8.969 7.582 1 91.06 103 LEU B O 1
ATOM 3385 N N . LYS B 1 104 ? -15.727 -9.555 9.641 1 93.5 104 LYS B N 1
ATOM 3386 C CA . LYS B 1 104 ? -16.656 -8.617 10.273 1 93.5 104 LYS B CA 1
ATOM 3387 C C . LYS B 1 104 ? -16.281 -7.172 9.945 1 93.5 104 LYS B C 1
ATOM 3389 O O . LYS B 1 104 ? -17.141 -6.355 9.641 1 93.5 104 LYS B O 1
ATOM 3394 N N . GLU B 1 105 ? -15.023 -6.887 10.07 1 94.88 105 GLU B N 1
ATOM 3395 C CA . GLU B 1 105 ? -14.547 -5.555 9.719 1 94.88 105 GLU B CA 1
ATOM 3396 C C . GLU B 1 105 ? -14.914 -5.195 8.281 1 94.88 105 GLU B C 1
ATOM 3398 O O . GLU B 1 105 ? -15.375 -4.086 8.016 1 94.88 105 GLU B O 1
ATOM 3403 N N . ALA B 1 106 ? -14.695 -6.129 7.379 1 93.94 106 ALA B N 1
ATOM 3404 C CA . ALA B 1 106 ? -15.039 -5.891 5.977 1 93.94 106 ALA B CA 1
ATOM 3405 C C . ALA B 1 106 ? -16.531 -5.605 5.816 1 93.94 106 ALA B C 1
ATOM 3407 O O . ALA B 1 106 ? -16.922 -4.738 5.031 1 93.94 106 ALA B O 1
ATOM 3408 N N . GLN B 1 107 ? -17.281 -6.352 6.496 1 95.31 107 GLN B N 1
ATOM 3409 C CA . GLN B 1 107 ? -18.734 -6.16 6.426 1 95.31 107 GLN B CA 1
ATOM 3410 C C . GLN B 1 107 ? -19.125 -4.789 6.953 1 95.31 107 GLN B C 1
ATOM 3412 O O . GLN B 1 107 ? -20 -4.125 6.379 1 95.31 107 GLN B O 1
ATOM 3417 N N . ILE B 1 108 ? -18.578 -4.375 8.07 1 97.25 108 ILE B N 1
ATOM 3418 C CA . ILE B 1 108 ? -18.859 -3.062 8.641 1 97.25 108 ILE B CA 1
ATOM 3419 C C . ILE B 1 108 ? -18.469 -1.97 7.652 1 97.25 108 ILE B C 1
ATOM 3421 O O . ILE B 1 108 ? -19.234 -1.033 7.414 1 97.25 108 ILE B O 1
ATOM 3425 N N . VAL B 1 109 ? -17.297 -2.1 7.066 1 97.38 109 VAL B N 1
ATOM 3426 C CA . VAL B 1 109 ? -16.828 -1.113 6.102 1 97.38 109 VAL B CA 1
ATOM 3427 C C . VAL B 1 109 ? -17.766 -1.068 4.902 1 97.38 109 VAL B C 1
ATOM 3429 O O . VAL B 1 109 ? -18.078 0.008 4.379 1 97.38 109 VAL B O 1
ATOM 3432 N N . ARG B 1 110 ? -18.203 -2.188 4.441 1 96.5 110 ARG B N 1
ATOM 3433 C CA . ARG B 1 110 ? -19.156 -2.264 3.332 1 96.5 110 ARG B CA 1
ATOM 3434 C C . ARG B 1 110 ? -20.422 -1.494 3.645 1 96.5 110 ARG B C 1
ATOM 3436 O O . ARG B 1 110 ? -20.906 -0.718 2.816 1 96.5 110 ARG B O 1
ATOM 3443 N N . GLU B 1 111 ? -20.906 -1.733 4.797 1 97.56 111 GLU B N 1
ATOM 3444 C CA . GLU B 1 111 ? -22.141 -1.062 5.215 1 97.56 111 GLU B CA 1
ATOM 3445 C C . GLU B 1 111 ? -21.938 0.446 5.324 1 97.56 111 GLU B C 1
ATOM 3447 O O . GLU B 1 111 ? -22.812 1.226 4.949 1 97.56 111 GLU B O 1
ATOM 3452 N N . LEU B 1 112 ? -20.828 0.856 5.879 1 98.19 112 LEU B N 1
ATOM 3453 C CA . LEU B 1 112 ? -20.5 2.277 5.941 1 98.19 112 LEU B CA 1
ATOM 3454 C C . LEU B 1 112 ? -20.484 2.893 4.543 1 98.19 112 LEU B C 1
ATOM 3456 O O . LEU B 1 112 ? -21.062 3.957 4.324 1 98.19 112 LEU B O 1
ATOM 3460 N N . HIS B 1 113 ? -19.844 2.215 3.646 1 97.38 113 HIS B N 1
ATOM 3461 C CA . HIS B 1 113 ? -19.703 2.709 2.283 1 97.38 113 HIS B CA 1
ATOM 3462 C C . HIS B 1 113 ? -21.047 2.844 1.602 1 97.38 113 HIS B C 1
ATOM 3464 O O . HIS B 1 113 ? -21.312 3.834 0.913 1 97.38 113 HIS B O 1
ATOM 3470 N N . GLU B 1 114 ? -21.859 1.898 1.772 1 96.88 114 GLU B N 1
ATOM 3471 C CA . GLU B 1 114 ? -23.172 1.854 1.12 1 96.88 114 GLU B CA 1
ATOM 3472 C C . GLU B 1 114 ? -24.062 3.01 1.575 1 96.88 114 GLU B C 1
ATOM 3474 O O . GLU B 1 114 ? -25 3.395 0.874 1 96.88 114 GLU B O 1
ATOM 3479 N N . GLN B 1 115 ? -23.766 3.533 2.742 1 97.75 115 GLN B N 1
ATOM 3480 C CA . GLN B 1 115 ? -24.578 4.613 3.307 1 97.75 115 GLN B CA 1
ATOM 3481 C C . GLN B 1 115 ? -24.109 5.973 2.787 1 97.75 115 GLN B C 1
ATOM 3483 O O . GLN B 1 115 ? -24.781 6.984 3.008 1 97.75 115 GLN B O 1
ATOM 3488 N N . LEU B 1 116 ? -22.938 6.016 2.123 1 97.12 116 LEU B N 1
ATOM 3489 C CA . LEU B 1 116 ? -22.469 7.289 1.585 1 97.12 116 LEU B CA 1
ATOM 3490 C C . LEU B 1 116 ? -23.438 7.816 0.531 1 97.12 116 LEU B C 1
ATOM 3492 O O . LEU B 1 116 ? -23.969 7.047 -0.272 1 97.12 116 LEU B O 1
ATOM 3496 N N . PRO B 1 117 ? -23.688 9.109 0.555 1 95.31 117 PRO B N 1
ATOM 3497 C CA . PRO B 1 117 ? -24.516 9.656 -0.517 1 95.31 117 PRO B CA 1
ATOM 3498 C C . PRO B 1 117 ? -23.891 9.469 -1.9 1 95.31 117 PRO B C 1
ATOM 3500 O O . PRO B 1 117 ? -22.672 9.492 -2.039 1 95.31 117 PRO B O 1
ATOM 3503 N N . PRO B 1 118 ? -24.734 9.266 -2.885 1 92.69 118 PRO B N 1
ATOM 3504 C CA . PRO B 1 118 ? -24.203 9.188 -4.242 1 92.69 118 PRO B CA 1
ATOM 3505 C C . PRO B 1 118 ? -23.562 10.492 -4.707 1 92.69 118 PRO B C 1
ATOM 3507 O O . PRO B 1 118 ? -24.141 11.562 -4.531 1 92.69 118 PRO B O 1
ATOM 3510 N N . THR B 1 119 ? -22.391 10.461 -5.125 1 95.75 119 THR B N 1
ATOM 3511 C CA . THR B 1 119 ? -21.672 11.625 -5.629 1 95.75 119 THR B CA 1
ATOM 3512 C C . THR B 1 119 ? -20.984 11.305 -6.953 1 95.75 119 THR B C 1
ATOM 3514 O O . THR B 1 119 ? -20.797 10.133 -7.297 1 95.75 119 THR B O 1
ATOM 3517 N N . GLY B 1 120 ? -20.719 12.336 -7.746 1 95.38 120 GLY B N 1
ATOM 3518 C CA . GLY B 1 120 ? -20.016 12.156 -9.008 1 95.38 120 GLY B CA 1
ATOM 3519 C C . GLY B 1 120 ? -18.547 11.844 -8.828 1 95.38 120 GLY B C 1
ATOM 3520 O O . GLY B 1 120 ? -17.891 11.336 -9.742 1 95.38 120 GLY B O 1
ATOM 3521 N N . ASN B 1 121 ? -18.078 12.188 -7.691 1 96.81 121 ASN B N 1
ATOM 3522 C CA . ASN B 1 121 ? -16.672 11.953 -7.375 1 96.81 121 ASN B CA 1
ATOM 3523 C C . ASN B 1 121 ? -16.484 11.555 -5.914 1 96.81 121 ASN B C 1
ATOM 3525 O O . ASN B 1 121 ? -17.203 12.039 -5.035 1 96.81 121 ASN B O 1
ATOM 3529 N N . LEU B 1 122 ? -15.602 10.602 -5.695 1 97.69 122 LEU B N 1
ATOM 3530 C CA . LEU B 1 122 ? -15.203 10.211 -4.344 1 97.69 122 LEU B CA 1
ATOM 3531 C C . LEU B 1 122 ? -13.688 10.156 -4.215 1 97.69 122 LEU B C 1
ATOM 3533 O O . LEU B 1 122 ? -13.008 9.617 -5.094 1 97.69 122 LEU B O 1
ATOM 3537 N N . TYR B 1 123 ? -13.188 10.789 -3.234 1 97.75 123 TYR B N 1
ATOM 3538 C CA . TYR B 1 123 ? -11.766 10.758 -2.908 1 97.75 123 TYR B CA 1
ATOM 3539 C C . TYR B 1 123 ? -11.555 10.656 -1.402 1 97.75 123 TYR B C 1
ATOM 3541 O O . TYR B 1 123 ? -12.008 11.516 -0.645 1 97.75 123 TYR B O 1
ATOM 3549 N N . MET B 1 124 ? -10.844 9.633 -0.947 1 97.69 124 MET B N 1
ATOM 3550 C CA . MET B 1 124 ? -10.586 9.461 0.481 1 97.69 124 MET B CA 1
ATOM 3551 C C . MET B 1 124 ? -9.219 8.828 0.718 1 97.69 124 MET B C 1
ATOM 3553 O O . MET B 1 124 ? -8.906 7.781 0.143 1 97.69 124 MET B O 1
ATOM 3557 N N . ARG B 1 125 ? -8.422 9.445 1.489 1 98.12 125 ARG B N 1
ATOM 3558 C CA . ARG B 1 125 ? -7.16 8.891 1.958 1 98.12 125 ARG B CA 1
ATOM 3559 C C . ARG B 1 125 ? -7.328 8.203 3.309 1 98.12 125 ARG B C 1
ATOM 3561 O O . ARG B 1 125 ? -7.887 8.781 4.242 1 98.12 125 ARG B O 1
ATOM 3568 N N . MET B 1 126 ? -6.812 7 3.428 1 98.25 126 MET B N 1
ATOM 3569 C CA . MET B 1 126 ? -7.113 6.164 4.586 1 98.25 126 MET B CA 1
ATOM 3570 C C . MET B 1 126 ? -6.082 6.379 5.691 1 98.25 126 MET B C 1
ATOM 3572 O O . MET B 1 126 ? -4.898 6.574 5.41 1 98.25 126 MET B O 1
ATOM 3576 N N . HIS B 1 127 ? -6.578 6.312 6.914 1 97.19 127 HIS B N 1
ATOM 3577 C CA . HIS B 1 127 ? -5.652 6.305 8.047 1 97.19 127 HIS B CA 1
ATOM 3578 C C . HIS B 1 127 ? -4.871 4.996 8.109 1 97.19 127 HIS B C 1
ATOM 3580 O O . HIS B 1 127 ? -5.234 4.02 7.449 1 97.19 127 HIS B O 1
ATOM 3586 N N . ARG B 1 128 ? -3.85 4.949 8.898 1 93.94 128 ARG B N 1
ATOM 3587 C CA . ARG B 1 128 ? -2.869 3.871 8.922 1 93.94 128 ARG B CA 1
ATOM 3588 C C . ARG B 1 128 ? -3.5 2.566 9.391 1 93.94 128 ARG B C 1
ATOM 3590 O O . ARG B 1 128 ? -2.975 1.483 9.125 1 93.94 128 ARG B O 1
ATOM 3597 N N . GLY B 1 129 ? -4.547 2.68 10.094 1 93.69 129 GLY B N 1
ATOM 3598 C CA . GLY B 1 129 ? -5.195 1.484 10.609 1 93.69 129 GLY B CA 1
ATOM 3599 C C . GLY B 1 129 ? -5.93 0.694 9.547 1 93.69 129 GLY B C 1
ATOM 3600 O O . GLY B 1 129 ? -6.297 -0.462 9.766 1 93.69 129 GLY B O 1
ATOM 3601 N N . VAL B 1 130 ? -6.168 1.302 8.398 1 95.44 130 VAL B N 1
ATOM 3602 C CA . VAL B 1 130 ? -6.801 0.606 7.285 1 95.44 130 VAL B CA 1
ATOM 3603 C C . VAL B 1 130 ? -5.75 -0.199 6.52 1 95.44 130 VAL B C 1
ATOM 3605 O O . VAL B 1 130 ? -4.879 0.372 5.863 1 95.44 130 VAL B O 1
ATOM 3608 N N . THR B 1 131 ? -5.965 -1.477 6.543 1 89.56 131 THR B N 1
ATOM 3609 C CA . THR B 1 131 ? -4.898 -2.34 6.047 1 89.56 131 THR B CA 1
ATOM 3610 C C . THR B 1 131 ? -5.168 -2.756 4.602 1 89.56 131 THR B C 1
ATOM 3612 O O . THR B 1 131 ? -4.281 -3.281 3.928 1 89.56 131 THR B O 1
ATOM 3615 N N . ASP B 1 132 ? -6.301 -2.537 4.141 1 93.31 132 ASP B N 1
ATOM 3616 C CA . ASP B 1 132 ? -6.605 -2.758 2.732 1 93.31 132 ASP B CA 1
ATOM 3617 C C . ASP B 1 132 ? -7.844 -1.969 2.309 1 93.31 132 ASP B C 1
ATOM 3619 O O . ASP B 1 132 ? -8.578 -1.46 3.154 1 93.31 132 ASP B O 1
ATOM 3623 N N . THR B 1 133 ? -8.039 -1.862 0.995 1 96.38 133 THR B N 1
ATOM 3624 C CA . THR B 1 133 ? -9.141 -1.058 0.487 1 96.38 133 THR B CA 1
ATOM 3625 C C . THR B 1 133 ? -10.023 -1.878 -0.454 1 96.38 133 THR B C 1
ATOM 3627 O O . THR B 1 133 ? -10.711 -1.321 -1.313 1 96.38 133 THR B O 1
ATOM 3630 N N . MET B 1 134 ? -9.984 -3.156 -0.296 1 93.69 134 MET B N 1
ATOM 3631 C CA . MET B 1 134 ? -10.625 -4.059 -1.247 1 93.69 134 MET B CA 1
ATOM 3632 C C . MET B 1 134 ? -12.141 -3.881 -1.229 1 93.69 134 MET B C 1
ATOM 3634 O O . MET B 1 134 ? -12.797 -4.016 -2.264 1 93.69 134 MET B O 1
ATOM 3638 N N . VAL B 1 135 ? -12.695 -3.615 -0.091 1 93.38 135 VAL B N 1
ATOM 3639 C CA . VAL B 1 135 ? -14.133 -3.422 0.017 1 93.38 135 VAL B CA 1
ATOM 3640 C C . VAL B 1 135 ? -14.57 -2.252 -0.864 1 93.38 135 VAL B C 1
ATOM 3642 O O . VAL B 1 135 ? -15.602 -2.316 -1.528 1 93.38 135 VAL B O 1
ATOM 3645 N N . HIS B 1 136 ? -13.789 -1.182 -0.845 1 93 136 HIS B N 1
ATOM 3646 C CA . HIS B 1 136 ? -14.094 -0.021 -1.673 1 93 136 HIS B CA 1
ATOM 3647 C C . HIS B 1 136 ? -13.961 -0.351 -3.156 1 93 136 HIS B C 1
ATOM 3649 O O . HIS B 1 136 ? -14.703 0.181 -3.984 1 93 136 HIS B O 1
ATOM 3655 N N . ALA B 1 137 ? -13.047 -1.179 -3.42 1 90.69 137 ALA B N 1
ATOM 3656 C CA . ALA B 1 137 ? -12.852 -1.597 -4.805 1 90.69 137 ALA B CA 1
ATOM 3657 C C . ALA B 1 137 ? -14.07 -2.34 -5.336 1 90.69 137 ALA B C 1
ATOM 3659 O O . ALA B 1 137 ? -14.391 -2.258 -6.523 1 90.69 137 ALA B O 1
ATOM 3660 N N . GLU B 1 138 ? -14.703 -3.094 -4.527 1 89.62 138 GLU B N 1
ATOM 3661 C CA . GLU B 1 138 ? -15.93 -3.791 -4.895 1 89.62 138 GLU B CA 1
ATOM 3662 C C . GLU B 1 138 ? -16.984 -2.822 -5.438 1 89.62 138 GLU B C 1
ATOM 3664 O O . GLU B 1 138 ? -17.844 -3.211 -6.219 1 89.62 138 GLU B O 1
ATOM 3669 N N . ALA B 1 139 ? -16.891 -1.612 -5.039 1 88.56 139 ALA B N 1
ATOM 3670 C CA . ALA B 1 139 ? -17.828 -0.585 -5.457 1 88.56 139 ALA B CA 1
ATOM 3671 C C . ALA B 1 139 ? -17.344 0.141 -6.707 1 88.56 139 ALA B C 1
ATOM 3673 O O . ALA B 1 139 ? -17.906 1.172 -7.09 1 88.56 139 ALA B O 1
ATOM 3674 N N . GLY B 1 140 ? -16.312 -0.335 -7.281 1 90.31 140 GLY B N 1
ATOM 3675 C CA . GLY B 1 140 ? -15.828 0.216 -8.539 1 90.31 140 GLY B CA 1
ATOM 3676 C C . GLY B 1 140 ? -14.812 1.327 -8.352 1 90.31 140 GLY B C 1
ATOM 3677 O O . GLY B 1 140 ? -14.461 2.016 -9.305 1 90.31 140 GLY B O 1
ATOM 3678 N N . LEU B 1 141 ? -14.375 1.542 -7.184 1 95.19 141 LEU B N 1
ATOM 3679 C CA . LEU B 1 141 ? -13.391 2.584 -6.926 1 95.19 141 LEU B CA 1
ATOM 3680 C C . LEU B 1 141 ? -11.977 2.078 -7.199 1 95.19 141 LEU B C 1
ATOM 3682 O O . LEU B 1 141 ? -11.719 0.874 -7.129 1 95.19 141 LEU B O 1
ATOM 3686 N N . HIS B 1 142 ? -11.102 3.014 -7.523 1 95.94 142 HIS B N 1
ATOM 3687 C CA . HIS B 1 142 ? -9.695 2.705 -7.719 1 95.94 142 HIS B CA 1
ATOM 3688 C C . HIS B 1 142 ? -8.945 2.674 -6.391 1 95.94 142 HIS B C 1
ATOM 3690 O O . HIS B 1 142 ? -9.234 3.465 -5.492 1 95.94 142 HIS B O 1
ATOM 3696 N N . MET B 1 143 ? -8.07 1.768 -6.324 1 97.25 143 MET B N 1
ATOM 3697 C CA . MET B 1 143 ? -7.211 1.649 -5.148 1 97.25 143 MET B CA 1
ATOM 3698 C C . MET B 1 143 ? -5.82 2.215 -5.434 1 97.25 143 MET B C 1
ATOM 3700 O O . MET B 1 143 ? -5.031 1.602 -6.156 1 97.25 143 MET B O 1
ATOM 3704 N N . LEU B 1 144 ? -5.531 3.33 -4.906 1 97.88 144 LEU B N 1
ATOM 3705 C CA . LEU B 1 144 ? -4.242 3.996 -5.062 1 97.88 144 LEU B CA 1
ATOM 3706 C C . LEU B 1 144 ? -3.439 3.943 -3.766 1 97.88 144 LEU B C 1
ATOM 3708 O O . LEU B 1 144 ? -3.957 3.523 -2.727 1 97.88 144 LEU B O 1
ATOM 3712 N N . VAL B 1 145 ? -2.186 4.328 -3.877 1 97.25 145 VAL B N 1
ATOM 3713 C CA . VAL B 1 145 ? -1.344 4.371 -2.686 1 97.25 145 VAL B CA 1
ATOM 3714 C C . VAL B 1 145 ? -0.466 5.621 -2.721 1 97.25 145 VAL B C 1
ATOM 3716 O O . VAL B 1 145 ? 0.053 5.992 -3.775 1 97.25 145 VAL B O 1
ATOM 3719 N N . ASN B 1 146 ? -0.468 6.328 -1.666 1 96.12 146 ASN B N 1
ATOM 3720 C CA . ASN B 1 146 ? 0.547 7.316 -1.321 1 96.12 146 ASN B CA 1
ATOM 3721 C C . ASN B 1 146 ? 1.479 6.809 -0.225 1 96.12 146 ASN B C 1
ATOM 3723 O O . ASN B 1 146 ? 1.323 5.684 0.254 1 96.12 146 ASN B O 1
ATOM 3727 N N . PHE B 1 147 ? 2.445 7.602 0.058 1 96.19 147 PHE B N 1
ATOM 3728 C CA . PHE B 1 147 ? 3.385 7.176 1.091 1 96.19 147 PHE B CA 1
ATOM 3729 C C . PHE B 1 147 ? 3.672 8.312 2.062 1 96.19 147 PHE B C 1
ATOM 3731 O O . PHE B 1 147 ? 3.494 9.484 1.723 1 96.19 147 PHE B O 1
ATOM 3738 N N . THR B 1 148 ? 4.039 7.941 3.252 1 96.31 148 THR B N 1
ATOM 3739 C CA . THR B 1 148 ? 4.531 8.875 4.254 1 96.31 148 THR B CA 1
ATOM 3740 C C . THR B 1 148 ? 5.82 8.359 4.895 1 96.31 148 THR B C 1
ATOM 3742 O O . THR B 1 148 ? 6.281 7.266 4.57 1 96.31 148 THR B O 1
ATOM 3745 N N . PHE B 1 149 ? 6.445 9.211 5.617 1 96 149 PHE B N 1
ATOM 3746 C CA . PHE B 1 149 ? 7.688 8.914 6.32 1 96 149 PHE B CA 1
ATOM 3747 C C . PHE B 1 149 ? 7.488 9.016 7.832 1 96 149 PHE B C 1
ATOM 3749 O O . PHE B 1 149 ? 6.875 9.961 8.32 1 96 149 PHE B O 1
ATOM 3756 N N . GLU B 1 150 ? 7.965 7.977 8.578 1 97.38 150 GLU B N 1
ATOM 3757 C CA . GLU B 1 150 ? 7.707 7.949 10.008 1 97.38 150 GLU B CA 1
ATOM 3758 C C . GLU B 1 150 ? 8.977 7.641 10.797 1 97.38 150 GLU B C 1
ATOM 3760 O O . GLU B 1 150 ? 9.867 6.941 10.297 1 97.38 150 GLU B O 1
ATOM 3765 N N . ILE B 1 151 ? 9.039 8.156 11.938 1 98.06 151 ILE B N 1
ATOM 3766 C CA . ILE B 1 151 ? 10.055 7.812 12.922 1 98.06 151 ILE B CA 1
ATOM 3767 C C . ILE B 1 151 ? 9.398 7.191 14.148 1 98.06 151 ILE B C 1
ATOM 3769 O O . ILE B 1 151 ? 8.578 7.828 14.812 1 98.06 151 ILE B O 1
ATOM 3773 N N . ALA B 1 152 ? 9.734 5.953 14.438 1 97.75 152 ALA B N 1
ATOM 3774 C CA . ALA B 1 152 ? 9.219 5.266 15.617 1 97.75 152 ALA B CA 1
ATOM 3775 C C . ALA B 1 152 ? 9.852 5.816 16.891 1 97.75 152 ALA B C 1
ATOM 3777 O O . ALA B 1 152 ? 11.016 6.23 16.891 1 97.75 152 ALA B O 1
ATOM 3778 N N . PRO B 1 153 ? 9.07 5.789 17.953 1 98 153 PRO B N 1
ATOM 3779 C CA . PRO B 1 153 ? 9.672 6.227 19.219 1 98 153 PRO B CA 1
ATOM 3780 C C . PRO B 1 153 ? 10.742 5.266 19.719 1 98 153 PRO B C 1
ATOM 3782 O O . PRO B 1 153 ? 10.75 4.09 19.344 1 98 153 PRO B O 1
ATOM 3785 N N . GLY B 1 154 ? 11.633 5.773 20.5 1 97.31 154 GLY B N 1
ATOM 3786 C CA . GLY B 1 154 ? 12.734 4.988 21.047 1 97.31 154 GLY B CA 1
ATOM 3787 C C . GLY B 1 154 ? 13.758 5.828 21.781 1 97.31 154 GLY B C 1
ATOM 3788 O O . GLY B 1 154 ? 13.414 6.859 22.359 1 97.31 154 GLY B O 1
ATOM 3789 N N . CYS B 1 155 ? 14.93 5.281 21.781 1 97.69 155 CYS B N 1
ATOM 3790 C CA . CYS B 1 155 ? 16.031 6.023 22.406 1 97.69 155 CYS B CA 1
ATOM 3791 C C . CYS B 1 155 ? 16.375 7.258 21.578 1 97.69 155 CYS B C 1
ATOM 3793 O O . CYS B 1 155 ? 16.703 7.152 20.391 1 97.69 155 CYS B O 1
ATOM 3795 N N . GLU B 1 156 ? 16.312 8.391 22.266 1 97.62 156 GLU B N 1
ATOM 3796 C CA . GLU B 1 156 ? 16.547 9.648 21.562 1 97.62 156 GLU B CA 1
ATOM 3797 C C . GLU B 1 156 ? 17.906 9.641 20.875 1 97.62 156 GLU B C 1
ATOM 3799 O O . GLU B 1 156 ? 18.047 10.117 19.734 1 97.62 156 GLU B O 1
ATOM 3804 N N . GLN B 1 157 ? 18.922 9.109 21.516 1 97.5 157 GLN B N 1
ATOM 3805 C CA . GLN B 1 157 ? 20.266 9.047 20.953 1 97.5 157 GLN B CA 1
ATOM 3806 C C . GLN B 1 157 ? 20.297 8.18 19.703 1 97.5 157 GLN B C 1
ATOM 3808 O O . GLN B 1 157 ? 21.031 8.469 18.75 1 97.5 157 GLN B O 1
ATOM 3813 N N . ALA B 1 158 ? 19.531 7.168 19.797 1 96.5 158 ALA B N 1
ATOM 3814 C CA . ALA B 1 158 ? 19.469 6.273 18.656 1 96.5 158 ALA B CA 1
ATOM 3815 C C . ALA B 1 158 ? 18.781 6.949 17.469 1 96.5 158 ALA B C 1
ATOM 3817 O O . ALA B 1 158 ? 19.188 6.758 16.312 1 96.5 158 ALA B O 1
ATOM 3818 N N . ILE B 1 159 ? 17.75 7.707 17.781 1 97.56 159 ILE B N 1
ATOM 3819 C CA . ILE B 1 159 ? 17.078 8.453 16.719 1 97.56 159 ILE B CA 1
ATOM 3820 C C . ILE B 1 159 ? 18.047 9.469 16.109 1 97.56 159 ILE B C 1
ATOM 3822 O O . ILE B 1 159 ? 18.141 9.578 14.891 1 97.56 159 ILE B O 1
ATOM 3826 N N . TRP B 1 160 ? 18.75 10.18 16.938 1 97.62 160 TRP B N 1
ATOM 3827 C CA . TRP B 1 160 ? 19.734 11.156 16.469 1 97.62 160 TRP B CA 1
ATOM 3828 C C . TRP B 1 160 ? 20.812 10.484 15.617 1 97.62 160 TRP B C 1
ATOM 3830 O O . TRP B 1 160 ? 21.109 10.953 14.516 1 97.62 160 TRP B O 1
ATOM 3840 N N . ALA B 1 161 ? 21.328 9.359 16.078 1 95.94 161 ALA B N 1
ATOM 3841 C CA . ALA B 1 161 ? 22.406 8.648 15.398 1 95.94 161 ALA B CA 1
ATOM 3842 C C . ALA B 1 161 ? 21.922 8.055 14.078 1 95.94 161 ALA B C 1
ATOM 3844 O O . ALA B 1 161 ? 22.719 7.785 13.18 1 95.94 161 ALA B O 1
ATOM 3845 N N . GLY B 1 162 ? 20.641 7.84 14.047 1 94.62 162 GLY B N 1
ATOM 3846 C CA . GLY B 1 162 ? 20.062 7.25 12.852 1 94.62 162 GLY B CA 1
ATOM 3847 C C . GLY B 1 162 ? 19.891 8.242 11.719 1 94.62 162 GLY B C 1
ATOM 3848 O O . GLY B 1 162 ? 19.625 7.852 10.57 1 94.62 162 GLY B O 1
ATOM 3849 N N . MET B 1 163 ? 20.062 9.523 11.977 1 96.38 163 MET B N 1
ATOM 3850 C CA . MET B 1 163 ? 20 10.547 10.938 1 96.38 163 MET B CA 1
ATOM 3851 C C . MET B 1 163 ? 21.266 10.547 10.094 1 96.38 163 MET B C 1
ATOM 3853 O O . MET B 1 163 ? 22.312 10.047 10.531 1 96.38 163 MET B O 1
ATOM 3857 N N . ARG B 1 164 ? 21.094 11.078 8.961 1 95.5 164 ARG B N 1
ATOM 3858 C CA . ARG B 1 164 ? 22.281 11.305 8.148 1 95.5 164 ARG B CA 1
ATOM 3859 C C . ARG B 1 164 ? 23.203 12.328 8.797 1 95.5 164 ARG B C 1
ATOM 3861 O O . ARG B 1 164 ? 22.734 13.281 9.414 1 95.5 164 ARG B O 1
ATOM 3868 N N . ASP B 1 165 ? 24.5 12.164 8.5 1 95.31 165 ASP B N 1
ATOM 3869 C CA . ASP B 1 165 ? 25.5 13.086 9.039 1 95.31 165 ASP B CA 1
ATOM 3870 C C . ASP B 1 165 ? 25.203 14.523 8.609 1 95.31 165 ASP B C 1
ATOM 3872 O O . ASP B 1 165 ? 25.25 15.445 9.438 1 95.31 165 ASP B O 1
ATOM 3876 N N . LYS B 1 166 ? 24.938 14.719 7.441 1 94.56 166 LYS B N 1
ATOM 3877 C CA . LYS B 1 166 ? 24.641 16.047 6.914 1 94.56 166 LYS B CA 1
ATOM 3878 C C . LYS B 1 166 ? 23.469 16.688 7.637 1 94.56 166 LYS B C 1
ATOM 3880 O O . LYS B 1 166 ? 23.5 17.875 7.957 1 94.56 166 LYS B O 1
ATOM 3885 N N . THR B 1 167 ? 22.438 15.922 7.914 1 96.31 167 THR B N 1
ATOM 3886 C CA . THR B 1 167 ? 21.25 16.406 8.609 1 96.31 167 THR B CA 1
ATOM 3887 C C . THR B 1 167 ? 21.609 16.828 10.039 1 96.31 167 THR B C 1
ATOM 3889 O O . THR B 1 167 ? 21.203 17.906 10.492 1 96.31 167 THR B O 1
ATOM 3892 N N . ARG B 1 168 ? 22.344 16.031 10.711 1 97.38 168 ARG B N 1
ATOM 3893 C CA . ARG B 1 168 ? 22.766 16.359 12.07 1 97.38 168 ARG B CA 1
ATOM 3894 C C . ARG B 1 168 ? 23.562 17.656 12.094 1 97.38 168 ARG B C 1
ATOM 3896 O O . ARG B 1 168 ? 23.359 18.516 12.953 1 97.38 168 ARG B O 1
ATOM 3903 N N . ASN B 1 169 ? 24.453 17.766 11.109 1 97.62 169 ASN B N 1
ATOM 3904 C CA . ASN B 1 169 ? 25.281 18.953 11.031 1 97.62 169 ASN B CA 1
ATOM 3905 C C . ASN B 1 169 ? 24.438 20.203 10.773 1 97.62 169 ASN B C 1
ATOM 3907 O O . ASN B 1 169 ? 24.672 21.25 11.375 1 97.62 169 ASN B O 1
ATOM 3911 N N . ILE B 1 170 ? 23.484 20.062 9.93 1 96.88 170 ILE B N 1
ATOM 3912 C CA . ILE B 1 170 ? 22.594 21.172 9.617 1 96.88 170 ILE B CA 1
ATOM 3913 C C . ILE B 1 170 ? 21.828 21.594 10.875 1 96.88 170 ILE B C 1
ATOM 3915 O O . ILE B 1 170 ? 21.703 22.781 11.156 1 96.88 170 ILE B O 1
ATOM 3919 N N . ILE B 1 171 ? 21.359 20.672 11.633 1 97.88 171 ILE B N 1
ATOM 3920 C CA . ILE B 1 171 ? 20.594 20.953 12.844 1 97.88 171 ILE B CA 1
ATOM 3921 C C . ILE B 1 171 ? 21.5 21.641 13.867 1 97.88 171 ILE B C 1
ATOM 3923 O O . ILE B 1 171 ? 21.109 22.625 14.492 1 97.88 171 ILE B O 1
ATOM 3927 N N . ARG B 1 172 ? 22.703 21.172 14.055 1 97.69 172 ARG B N 1
ATOM 3928 C CA . ARG B 1 172 ? 23.656 21.766 14.992 1 97.69 172 ARG B CA 1
ATOM 3929 C C . ARG B 1 172 ? 23.938 23.219 14.641 1 97.69 172 ARG B C 1
ATOM 3931 O O . ARG B 1 172 ? 23.938 24.094 15.508 1 97.69 172 ARG B O 1
ATOM 3938 N N . ARG B 1 173 ? 24.219 23.438 13.406 1 96.5 173 ARG B N 1
ATOM 3939 C CA . ARG B 1 173 ? 24.5 24.797 12.961 1 96.5 173 ARG B CA 1
ATOM 3940 C C . ARG B 1 173 ? 23.281 25.688 13.156 1 96.5 173 ARG B C 1
ATOM 3942 O O . ARG B 1 173 ? 23.422 26.859 13.531 1 96.5 173 ARG B O 1
ATOM 3949 N N . ALA B 1 174 ? 22.109 25.172 12.836 1 96.69 174 ALA B N 1
ATOM 3950 C CA . ALA B 1 174 ? 20.875 25.938 13 1 96.69 174 ALA B CA 1
ATOM 3951 C C . ALA B 1 174 ? 20.641 26.281 14.469 1 96.69 174 ALA B C 1
ATOM 3953 O O . ALA B 1 174 ? 20.109 27.344 14.781 1 96.69 174 ALA B O 1
ATOM 3954 N N . GLN B 1 175 ? 21.016 25.391 15.336 1 96.25 175 GLN B N 1
ATOM 3955 C CA . GLN B 1 175 ? 20.844 25.594 16.766 1 96.25 175 GLN B CA 1
ATOM 3956 C C . GLN B 1 175 ? 21.656 26.797 17.25 1 96.25 175 GLN B C 1
ATOM 3958 O O . GLN B 1 175 ? 21.266 27.484 18.188 1 96.25 175 GLN B O 1
ATOM 3963 N N . GLU B 1 176 ? 22.719 27 16.609 1 95.31 176 GLU B N 1
ATOM 3964 C CA . GLU B 1 176 ? 23.594 28.125 16.969 1 95.31 176 GLU B CA 1
ATOM 3965 C C . GLU B 1 176 ? 23.031 29.438 16.438 1 95.31 176 GLU B C 1
ATOM 3967 O O . GLU B 1 176 ? 23.266 30.5 17.031 1 95.31 176 GLU B O 1
ATOM 3972 N N . LYS B 1 177 ? 22.297 29.359 15.438 1 93.44 177 LYS B N 1
ATOM 3973 C CA . LYS B 1 177 ? 21.906 30.562 14.703 1 93.44 177 LYS B CA 1
ATOM 3974 C C . LYS B 1 177 ? 20.469 30.969 15.055 1 93.44 177 LYS B C 1
ATOM 3976 O O . LYS B 1 177 ? 20.094 32.125 14.852 1 93.44 177 LYS B O 1
ATOM 3981 N N . HIS B 1 178 ? 19.641 30.047 15.516 1 95.81 178 HIS B N 1
ATOM 3982 C CA . HIS B 1 178 ? 18.203 30.312 15.672 1 95.81 178 HIS B CA 1
ATOM 3983 C C . HIS B 1 178 ? 17.75 30.047 17.109 1 95.81 178 HIS B C 1
ATOM 3985 O O . HIS B 1 178 ? 18.312 29.188 17.781 1 95.81 178 HIS B O 1
ATOM 3991 N N . CYS B 1 179 ? 16.766 30.781 17.5 1 95.94 179 CYS B N 1
ATOM 3992 C CA . CYS B 1 179 ? 16.078 30.531 18.766 1 95.94 179 CYS B CA 1
ATOM 3993 C C . CYS B 1 179 ? 14.719 29.859 18.531 1 95.94 179 CYS B C 1
ATOM 3995 O O . CYS B 1 179 ? 13.914 30.359 17.75 1 95.94 179 CYS B O 1
ATOM 3997 N N . VAL B 1 180 ? 14.531 28.75 19.234 1 97.38 180 VAL B N 1
ATOM 3998 C CA . VAL B 1 180 ? 13.297 28 19.078 1 97.38 180 VAL B CA 1
ATOM 3999 C C . VAL B 1 180 ? 12.297 28.406 20.156 1 97.38 180 VAL B C 1
ATOM 4001 O O . VAL B 1 180 ? 12.664 28.578 21.328 1 97.38 180 VAL B O 1
ATOM 4004 N N . SER B 1 181 ? 11.047 28.625 19.719 1 97 181 SER B N 1
ATOM 4005 C CA . SER B 1 181 ? 9.977 28.969 20.641 1 97 181 SER B CA 1
ATOM 4006 C C . SER B 1 181 ? 8.703 28.203 20.328 1 97 181 SER B C 1
ATOM 4008 O O . SER B 1 181 ? 8.484 27.797 19.188 1 97 181 SER B O 1
ATOM 4010 N N . ASP B 1 182 ? 7.891 27.969 21.312 1 96.69 182 ASP B N 1
ATOM 4011 C CA . ASP B 1 182 ? 6.59 27.328 21.125 1 96.69 182 ASP B CA 1
ATOM 4012 C C . ASP B 1 182 ? 5.457 28.266 21.531 1 96.69 182 ASP B C 1
ATOM 4014 O O . ASP B 1 182 ? 4.363 27.812 21.891 1 96.69 182 ASP B O 1
ATOM 4018 N N . THR B 1 183 ? 5.664 29.594 21.469 1 93.88 183 THR B N 1
ATOM 4019 C CA . THR B 1 183 ? 4.699 30.578 21.984 1 93.88 183 THR B CA 1
ATOM 4020 C C . THR B 1 183 ? 4.07 31.359 20.828 1 93.88 183 THR B C 1
ATOM 4022 O O . THR B 1 183 ? 3.307 32.312 21.062 1 93.88 183 THR B O 1
ATOM 4025 N N . LEU B 1 184 ? 4.43 31.031 19.641 1 95.75 184 LEU B N 1
ATOM 4026 C CA . LEU B 1 184 ? 3.863 31.766 18.516 1 95.75 184 LEU B CA 1
ATOM 4027 C C . LEU B 1 184 ? 2.348 31.609 18.469 1 95.75 184 LEU B C 1
ATOM 4029 O O . LEU B 1 184 ? 1.837 30.484 18.5 1 95.75 184 LEU B O 1
ATOM 4033 N N . ASP B 1 185 ? 1.672 32.719 18.297 1 96.38 185 ASP B N 1
ATOM 4034 C CA . ASP B 1 185 ? 0.213 32.719 18.25 1 96.38 185 ASP B CA 1
ATOM 4035 C C . ASP B 1 185 ? -0.296 32.188 16.922 1 96.38 185 ASP B C 1
ATOM 4037 O O . ASP B 1 185 ? 0.291 32.469 15.867 1 96.38 185 ASP B O 1
ATOM 4041 N N . PRO B 1 186 ? -1.46 31.5 17.016 1 98.31 186 PRO B N 1
ATOM 4042 C CA . PRO B 1 186 ? -2.035 30.953 15.781 1 98.31 186 PRO B CA 1
ATOM 4043 C C . PRO B 1 186 ? -2.244 32 14.703 1 98.31 186 PRO B C 1
ATOM 4045 O O . PRO B 1 186 ? -2.045 31.734 13.516 1 98.31 186 PRO B O 1
ATOM 4048 N N . ARG B 1 187 ? -2.633 33.188 15.07 1 98.06 187 ARG B N 1
ATOM 4049 C CA . ARG B 1 187 ? -2.863 34.25 14.094 1 98.06 187 ARG B CA 1
ATOM 4050 C C . ARG B 1 187 ? -1.56 34.656 13.422 1 98.06 187 ARG B C 1
ATOM 4052 O O . ARG B 1 187 ? -1.525 34.906 12.219 1 98.06 187 ARG B O 1
ATOM 4059 N N . ASP B 1 188 ? -0.535 34.75 14.211 1 96.88 188 ASP B N 1
ATOM 4060 C CA . ASP B 1 188 ? 0.77 35.094 13.656 1 96.88 188 ASP B CA 1
ATOM 4061 C C . ASP B 1 188 ? 1.283 34 12.734 1 96.88 188 ASP B C 1
ATOM 4063 O O . ASP B 1 188 ? 1.852 34.281 11.68 1 96.88 188 ASP B O 1
ATOM 4067 N N . PHE B 1 189 ? 1.118 32.844 13.148 1 97.94 189 PHE B N 1
ATOM 4068 C CA . PHE B 1 189 ? 1.499 31.703 12.32 1 97.94 189 PHE B CA 1
ATOM 4069 C C . PHE B 1 189 ? 0.782 31.766 10.977 1 97.94 189 PHE B C 1
ATOM 4071 O O . PHE B 1 189 ? 1.414 31.656 9.922 1 97.94 189 PHE B O 1
ATOM 4078 N N . ALA B 1 190 ? -0.544 31.922 11.047 1 98 190 ALA B N 1
ATOM 4079 C CA . ALA B 1 190 ? -1.358 31.969 9.836 1 98 190 ALA B CA 1
ATOM 4080 C C . ALA B 1 190 ? -0.929 33.125 8.93 1 98 190 ALA B C 1
ATOM 4082 O O . ALA B 1 190 ? -0.877 32.969 7.707 1 98 190 ALA B O 1
ATOM 4083 N N . ALA B 1 191 ? -0.638 34.219 9.539 1 95.62 191 ALA B N 1
ATOM 4084 C CA . ALA B 1 191 ? -0.196 35.375 8.773 1 95.62 191 ALA B CA 1
ATOM 4085 C C . ALA B 1 191 ? 1.127 35.094 8.062 1 95.62 191 ALA B C 1
ATOM 4087 O O . ALA B 1 191 ? 1.295 35.438 6.895 1 95.62 191 ALA B O 1
ATOM 4088 N N . CYS B 1 192 ? 2.014 34.531 8.797 1 94.5 192 CYS B N 1
ATOM 4089 C CA . CYS B 1 192 ? 3.303 34.156 8.219 1 94.5 192 CYS B CA 1
ATOM 4090 C C . CYS B 1 192 ? 3.133 33.156 7.09 1 94.5 192 CYS B C 1
ATOM 4092 O O . CYS B 1 192 ? 3.76 33.281 6.035 1 94.5 192 CYS B O 1
ATOM 4094 N N . TYR B 1 193 ? 2.314 32.188 7.328 1 95.81 193 TYR B N 1
ATOM 4095 C CA . TYR B 1 193 ? 2.02 31.172 6.32 1 95.81 193 TYR B CA 1
ATOM 4096 C C . TYR B 1 193 ? 1.512 31.812 5.035 1 95.81 193 TYR B C 1
ATOM 4098 O O . TYR B 1 193 ? 2.035 31.547 3.949 1 95.81 193 TYR B O 1
ATOM 4106 N N . ARG B 1 194 ? 0.59 32.656 5.168 1 95.06 194 ARG B N 1
ATOM 4107 C CA . ARG B 1 194 ? -0.019 33.344 4.02 1 95.06 194 ARG B CA 1
ATOM 4108 C C . ARG B 1 194 ? 0.995 34.219 3.295 1 95.06 194 ARG B C 1
ATOM 4110 O O . ARG B 1 194 ? 1.067 34.188 2.064 1 95.06 194 ARG B O 1
ATOM 4117 N N . ARG B 1 195 ? 1.681 34.906 3.982 1 93.31 195 ARG B N 1
ATOM 4118 C CA . ARG B 1 195 ? 2.684 35.812 3.406 1 93.31 195 ARG B CA 1
ATOM 4119 C C . ARG B 1 195 ? 3.695 35.031 2.576 1 93.31 195 ARG B C 1
ATOM 4121 O O . ARG B 1 195 ? 4.02 35.406 1.451 1 93.31 195 ARG B O 1
ATOM 4128 N N . ASN B 1 196 ? 4.141 33.969 3.164 1 91.75 196 ASN B N 1
ATOM 4129 C CA . ASN B 1 196 ? 5.152 33.156 2.482 1 91.75 196 ASN B CA 1
ATOM 4130 C C . ASN B 1 196 ? 4.594 32.531 1.222 1 91.75 196 ASN B C 1
ATOM 4132 O O . ASN B 1 196 ? 5.297 32.406 0.216 1 91.75 196 ASN B O 1
ATOM 4136 N N . VAL B 1 197 ? 3.396 32.062 1.253 1 91.69 197 VAL B N 1
ATOM 4137 C CA . VAL B 1 197 ? 2.75 31.5 0.079 1 91.69 197 VAL B CA 1
ATOM 4138 C C . VAL B 1 197 ? 2.611 32.562 -1.009 1 91.69 197 VAL B C 1
ATOM 4140 O O . VAL B 1 197 ? 2.914 32.312 -2.178 1 91.69 197 VAL B O 1
ATOM 4143 N N . ASP B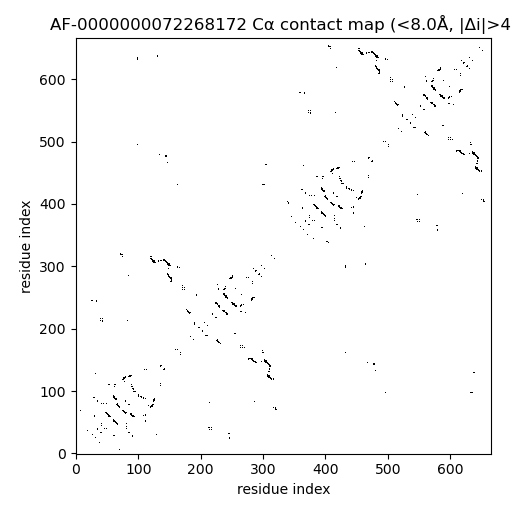 1 198 ? 2.211 33.719 -0.615 1 91.06 198 ASP B N 1
ATOM 4144 C CA . ASP B 1 198 ? 2.055 34.812 -1.546 1 91.06 198 ASP B CA 1
ATOM 4145 C C . ASP B 1 198 ? 3.389 35.188 -2.188 1 91.06 198 ASP B C 1
ATOM 4147 O O . ASP B 1 198 ? 3.463 35.406 -3.4 1 91.06 198 ASP B O 1
ATOM 4151 N N . GLU B 1 199 ? 4.328 35.281 -1.405 1 89.94 199 GLU B N 1
ATOM 4152 C CA . GLU B 1 199 ? 5.66 35.625 -1.886 1 89.94 199 GLU B CA 1
ATOM 4153 C C . GLU B 1 199 ? 6.199 34.594 -2.857 1 89.94 199 GLU B C 1
ATOM 4155 O O . GLU B 1 199 ? 6.973 34.938 -3.76 1 89.94 199 GLU B O 1
ATOM 4160 N N . ALA B 1 200 ? 5.84 33.406 -2.648 1 86.81 200 ALA B N 1
ATOM 4161 C CA . ALA B 1 200 ? 6.27 32.344 -3.537 1 86.81 200 ALA B CA 1
ATOM 4162 C C . ALA B 1 200 ? 5.453 32.344 -4.828 1 86.81 200 ALA B C 1
ATOM 4164 O O . ALA B 1 200 ? 5.73 31.562 -5.742 1 86.81 200 ALA B O 1
ATOM 4165 N N . GLY B 1 201 ? 4.445 33.156 -4.93 1 85.44 201 GLY B N 1
ATOM 4166 C CA . GLY B 1 201 ? 3.641 33.312 -6.133 1 85.44 201 GLY B CA 1
ATOM 4167 C C . GLY B 1 201 ? 2.586 32.219 -6.277 1 85.44 201 GLY B C 1
ATOM 4168 O O . GLY B 1 201 ? 2.168 31.891 -7.391 1 85.44 201 GLY B O 1
ATOM 4169 N N . HIS B 1 202 ? 2.268 31.609 -5.191 1 84.75 202 HIS B N 1
ATOM 4170 C CA . HIS B 1 202 ? 1.271 30.547 -5.238 1 84.75 202 HIS B CA 1
ATOM 4171 C C . HIS B 1 202 ? -0.032 30.984 -4.578 1 84.75 202 HIS B C 1
ATOM 4173 O O . HIS B 1 202 ? -0.06 31.969 -3.842 1 84.75 202 HIS B O 1
ATOM 4179 N N . GLU B 1 203 ? -1.118 30.281 -5.012 1 83.25 203 GLU B N 1
ATOM 4180 C CA . GLU B 1 203 ? -2.373 30.422 -4.277 1 83.25 203 GLU B CA 1
ATOM 4181 C C . GLU B 1 203 ? -2.414 29.5 -3.068 1 83.25 203 GLU B C 1
ATOM 4183 O O . GLU B 1 203 ? -2.023 28.328 -3.162 1 83.25 203 GLU B O 1
ATOM 4188 N N . SER B 1 204 ? -2.873 30.125 -1.994 1 82.94 204 SER B N 1
ATOM 4189 C CA . SER B 1 204 ? -2.91 29.328 -0.776 1 82.94 204 SER B CA 1
ATOM 4190 C C . SER B 1 204 ? -4.023 28.297 -0.832 1 82.94 204 SER B C 1
ATOM 4192 O O . SER B 1 204 ? -5.16 28.609 -1.185 1 82.94 204 SER B O 1
ATOM 4194 N N . TYR B 1 205 ? -3.654 27.141 -0.478 1 83.81 205 TYR B N 1
ATOM 4195 C CA . TYR B 1 205 ? -4.621 26.047 -0.36 1 83.81 205 TYR B CA 1
ATOM 4196 C C . TYR B 1 205 ? -5.488 26.234 0.882 1 83.81 205 TYR B C 1
ATOM 4198 O O . TYR B 1 205 ? -6.691 25.969 0.849 1 83.81 205 TYR B O 1
ATOM 4206 N N . TYR B 1 206 ? -4.887 26.766 1.903 1 91 206 TYR B N 1
ATOM 4207 C CA . TYR B 1 206 ? -5.582 26.984 3.17 1 91 206 TYR B CA 1
ATOM 4208 C C . TYR B 1 206 ? -5.883 28.453 3.387 1 91 206 TYR B C 1
ATOM 4210 O O . TYR B 1 206 ? -5.039 29.312 3.119 1 91 206 TYR B O 1
ATOM 4218 N N . GLU B 1 207 ? -7.055 28.672 3.92 1 91.88 207 GLU B N 1
ATOM 4219 C CA . GLU B 1 207 ? -7.406 30.047 4.293 1 91.88 207 GLU B CA 1
ATOM 4220 C C . GLU B 1 207 ? -6.895 30.375 5.691 1 91.88 207 GLU B C 1
ATOM 4222 O O . GLU B 1 207 ? -6.859 29.516 6.57 1 91.88 207 GLU B O 1
ATOM 4227 N N . THR B 1 208 ? -6.594 31.656 5.789 1 95.25 208 THR B N 1
ATOM 4228 C CA . THR B 1 208 ? -6.027 32.125 7.047 1 95.25 208 THR B CA 1
ATOM 4229 C C . THR B 1 208 ? -6.938 31.781 8.219 1 95.25 208 THR B C 1
ATOM 4231 O O . THR B 1 208 ? -6.473 31.266 9.242 1 95.25 208 THR B O 1
ATOM 4234 N N . ASP B 1 209 ? -8.172 32.031 8.031 1 95.94 209 ASP B N 1
ATOM 4235 C CA . ASP B 1 209 ? -9.117 31.797 9.117 1 95.94 209 ASP B CA 1
ATOM 4236 C C . ASP B 1 209 ? -9.203 30.312 9.453 1 95.94 209 ASP B C 1
ATOM 4238 O O . ASP B 1 209 ? -9.414 29.953 10.609 1 95.94 209 ASP B O 1
ATOM 4242 N N . GLU B 1 210 ? -9.094 29.469 8.477 1 96.06 210 GLU B N 1
ATOM 4243 C CA . GLU B 1 210 ? -9.109 28.031 8.695 1 96.06 210 GLU B CA 1
ATOM 4244 C C . GLU B 1 210 ? -7.895 27.578 9.508 1 96.06 210 GLU B C 1
ATOM 4246 O O . GLU B 1 210 ? -8.016 26.766 10.414 1 96.06 210 GLU B O 1
ATOM 4251 N N . ILE B 1 211 ? -6.762 28.172 9.164 1 98.12 211 ILE B N 1
ATOM 4252 C CA . ILE B 1 211 ? -5.531 27.844 9.875 1 98.12 211 ILE B CA 1
ATOM 4253 C C . ILE B 1 211 ? -5.664 28.25 11.344 1 98.12 211 ILE B C 1
ATOM 4255 O O . ILE B 1 211 ? -5.355 27.453 12.242 1 98.12 211 ILE B O 1
ATOM 4259 N N . VAL B 1 212 ? -6.148 29.438 11.523 1 98.38 212 VAL B N 1
ATOM 4260 C CA . VAL B 1 212 ? -6.305 29.953 12.883 1 98.38 212 VAL B CA 1
ATOM 4261 C C . VAL B 1 212 ? -7.25 29.047 13.664 1 98.38 212 VAL B C 1
ATOM 4263 O O . VAL B 1 212 ? -6.973 28.688 14.812 1 98.38 212 VAL B O 1
ATOM 4266 N N . ARG B 1 213 ? -8.289 28.641 13.094 1 97.88 213 ARG B N 1
ATOM 4267 C CA . ARG B 1 213 ? -9.32 27.859 13.758 1 97.88 213 ARG B CA 1
ATOM 4268 C C . ARG B 1 213 ? -8.766 26.5 14.195 1 97.88 213 ARG B C 1
ATOM 4270 O O . ARG B 1 213 ? -8.922 26.109 15.352 1 97.88 213 ARG B O 1
ATOM 4277 N N . VAL B 1 214 ? -8.117 25.797 13.305 1 98.19 214 VAL B N 1
ATOM 4278 C CA . VAL B 1 214 ? -7.656 24.453 13.633 1 98.19 214 VAL B CA 1
ATOM 4279 C C . VAL B 1 214 ? -6.492 24.531 14.617 1 98.19 214 VAL B C 1
ATOM 4281 O O . VAL B 1 214 ? -6.387 23.719 15.539 1 98.19 214 VAL B O 1
ATOM 4284 N N . CYS B 1 215 ? -5.605 25.531 14.477 1 98.62 215 CYS B N 1
ATOM 4285 C CA . CYS B 1 215 ? -4.492 25.703 15.406 1 98.62 215 CYS B CA 1
ATOM 4286 C C . CYS B 1 215 ? -5 26.016 16.812 1 98.62 215 CYS B C 1
ATOM 4288 O O . CYS B 1 215 ? -4.555 25.406 17.781 1 98.62 215 CYS B O 1
ATOM 4290 N N . THR B 1 216 ? -5.902 26.922 16.844 1 98.5 216 THR B N 1
ATOM 4291 C CA . THR B 1 216 ? -6.449 27.328 18.125 1 98.5 216 THR B CA 1
ATOM 4292 C C . THR B 1 216 ? -7.133 26.141 18.812 1 98.5 216 THR B C 1
ATOM 4294 O O . THR B 1 216 ? -6.898 25.906 20 1 98.5 216 THR B O 1
ATOM 4297 N N . ALA B 1 217 ? -7.922 25.438 18.109 1 98.31 217 ALA B N 1
ATOM 4298 C CA . ALA B 1 217 ? -8.633 24.281 18.672 1 98.31 217 ALA B CA 1
ATOM 4299 C C . ALA B 1 217 ? -7.66 23.25 19.234 1 98.31 217 ALA B C 1
ATOM 4301 O O . ALA B 1 217 ? -7.875 22.703 20.312 1 98.31 217 ALA B O 1
ATOM 4302 N N . ALA B 1 218 ? -6.621 22.969 18.531 1 98.38 218 ALA B N 1
ATOM 4303 C CA . ALA B 1 218 ? -5.633 21.984 18.938 1 98.38 218 ALA B CA 1
ATOM 4304 C C . ALA B 1 218 ? -4.848 22.453 20.156 1 98.38 218 ALA B C 1
ATOM 4306 O O . ALA B 1 218 ? -4.633 21.688 21.094 1 98.38 218 ALA B O 1
ATOM 4307 N N . LEU B 1 219 ? -4.418 23.719 20.156 1 98 219 LEU B N 1
ATOM 4308 C CA . LEU B 1 219 ? -3.623 24.266 21.25 1 98 219 LEU B CA 1
ATOM 4309 C C . LEU B 1 219 ? -4.434 24.312 22.547 1 98 219 LEU B C 1
ATOM 4311 O O . LEU B 1 219 ? -3.922 23.969 23.609 1 98 219 LEU B O 1
ATOM 4315 N N . GLU B 1 220 ? -5.645 24.688 22.422 1 97.25 220 GLU B N 1
ATOM 4316 C CA . GLU B 1 220 ? -6.52 24.797 23.578 1 97.25 220 GLU B CA 1
ATOM 4317 C C . GLU B 1 220 ? -6.711 23.438 24.25 1 97.25 220 GLU B C 1
ATOM 4319 O O . GLU B 1 220 ? -6.922 23.344 25.453 1 97.25 220 GLU B O 1
ATOM 4324 N N . ARG B 1 221 ? -6.555 22.406 23.531 1 97.06 221 ARG B N 1
ATOM 4325 C CA . ARG B 1 221 ? -6.805 21.047 24.016 1 97.06 221 ARG B CA 1
ATOM 4326 C C . ARG B 1 221 ? -5.5 20.344 24.359 1 97.06 221 ARG B C 1
ATOM 4328 O O . ARG B 1 221 ? -5.504 19.156 24.719 1 97.06 221 ARG B O 1
ATOM 4335 N N . GLY B 1 222 ? -4.43 21.016 24.156 1 96.62 222 GLY B N 1
ATOM 4336 C CA . GLY B 1 222 ? -3.125 20.406 24.406 1 96.62 222 GLY B CA 1
ATOM 4337 C C . GLY B 1 222 ? -2.787 19.297 23.422 1 96.62 222 GLY B C 1
ATOM 4338 O O . GLY B 1 222 ? -2.113 18.328 23.797 1 96.62 222 GLY B O 1
ATOM 4339 N N . ARG B 1 223 ? -3.354 19.375 22.25 1 97.69 223 ARG B N 1
ATOM 4340 C CA . ARG B 1 223 ? -3.178 18.328 21.25 1 97.69 223 ARG B CA 1
ATOM 4341 C C . ARG B 1 223 ? -2.395 18.844 20.047 1 97.69 223 ARG B C 1
ATOM 4343 O O . ARG B 1 223 ? -2.35 18.188 19 1 97.69 223 ARG B O 1
ATOM 4350 N N . GLY B 1 224 ? -1.861 20 20.141 1 98.19 224 GLY B N 1
ATOM 4351 C CA . GLY B 1 224 ? -1.071 20.609 19.078 1 98.19 224 GLY B CA 1
ATOM 4352 C C . GLY B 1 224 ? -0.05 21.609 19.594 1 98.19 224 GLY B C 1
ATOM 4353 O O . GLY B 1 224 ? -0.088 22 20.766 1 98.19 224 GLY B O 1
ATOM 4354 N N . ARG B 1 225 ? 0.832 21.875 18.703 1 97.56 225 ARG B N 1
ATOM 4355 C CA . ARG B 1 225 ? 1.914 22.797 19.047 1 97.56 225 ARG B CA 1
ATOM 4356 C C . ARG B 1 225 ? 2.418 23.531 17.812 1 97.56 225 ARG B C 1
ATOM 4358 O O . ARG B 1 225 ? 2.535 22.953 16.734 1 97.56 225 ARG B O 1
ATOM 4365 N N . ILE B 1 226 ? 2.643 24.844 18.016 1 98.69 226 ILE B N 1
ATOM 4366 C CA . ILE B 1 226 ? 3.334 25.641 17.016 1 98.69 226 ILE B CA 1
ATOM 4367 C C . ILE B 1 226 ? 4.77 25.906 17.453 1 98.69 226 ILE B C 1
ATOM 4369 O O . ILE B 1 226 ? 4.992 26.484 18.531 1 98.69 226 ILE B O 1
ATOM 4373 N N . LEU B 1 227 ? 5.727 25.438 16.656 1 98.44 227 LEU B N 1
ATOM 4374 C CA . LEU B 1 227 ? 7.133 25.734 16.891 1 98.44 227 LEU B CA 1
ATOM 4375 C C . LEU B 1 227 ? 7.645 26.766 15.891 1 98.44 227 LEU B C 1
ATOM 4377 O O . LEU B 1 227 ? 7.305 26.703 14.703 1 98.44 227 LEU B O 1
ATOM 4381 N N . SER B 1 228 ? 8.406 27.703 16.391 1 97.88 228 SER B N 1
ATOM 4382 C CA . SER B 1 228 ? 8.977 28.719 15.523 1 97.88 228 SER B CA 1
ATOM 4383 C C . SER B 1 228 ? 10.469 28.891 15.766 1 97.88 228 SER B C 1
ATOM 4385 O O . SER B 1 228 ? 10.953 28.609 16.859 1 97.88 228 SER B O 1
ATOM 4387 N N . ALA B 1 229 ? 11.141 29.203 14.758 1 97.38 229 ALA B N 1
ATOM 4388 C CA . ALA B 1 229 ? 12.555 29.531 14.812 1 97.38 229 ALA B CA 1
ATOM 4389 C C . ALA B 1 229 ? 12.805 30.969 14.367 1 97.38 229 ALA B C 1
ATOM 4391 O O . ALA B 1 229 ? 12.398 31.359 13.273 1 97.38 229 ALA B O 1
ATOM 4392 N N . THR B 1 230 ? 13.477 31.703 15.219 1 95.62 230 THR B N 1
ATOM 4393 C CA . THR B 1 230 ? 13.812 33.094 14.914 1 95.62 230 THR B CA 1
ATOM 4394 C C . THR B 1 230 ? 15.312 33.25 14.688 1 95.62 230 THR B C 1
ATOM 4396 O O . THR B 1 230 ? 16.109 32.625 15.406 1 95.62 230 THR B O 1
ATOM 4399 N N . GLY B 1 231 ? 15.625 34.062 13.727 1 92.56 231 GLY B N 1
ATOM 4400 C CA . GLY B 1 231 ? 17.016 34.312 13.406 1 92.56 231 GLY B CA 1
ATOM 4401 C C . GLY B 1 231 ? 17.656 35.406 14.273 1 92.56 231 GLY B C 1
ATOM 4402 O O . GLY B 1 231 ? 17.016 35.938 15.18 1 92.56 231 GLY B O 1
ATOM 4403 N N . PRO B 1 232 ? 18.984 35.625 13.953 1 88.56 232 PRO B N 1
ATOM 4404 C CA . PRO B 1 232 ? 19.719 36.656 14.711 1 88.56 232 PRO B CA 1
ATOM 4405 C C . PRO B 1 232 ? 19.125 38.031 14.57 1 88.56 232 PRO B C 1
ATOM 4407 O O . PRO B 1 232 ? 19.219 38.844 15.492 1 88.56 232 PRO B O 1
ATOM 4410 N N . ASP B 1 233 ? 18.469 38.281 13.477 1 89.38 233 ASP B N 1
ATOM 4411 C CA . ASP B 1 233 ? 17.875 39.594 13.25 1 89.38 233 ASP B CA 1
ATOM 4412 C C . ASP B 1 233 ? 16.5 39.719 13.922 1 89.38 233 ASP B C 1
ATOM 4414 O O . ASP B 1 233 ? 15.836 40.75 13.812 1 89.38 233 ASP B O 1
ATOM 4418 N N . GLY B 1 234 ? 16.078 38.625 14.531 1 88.31 234 GLY B N 1
ATOM 4419 C CA . GLY B 1 234 ? 14.797 38.625 15.211 1 88.31 234 GLY B CA 1
ATOM 4420 C C . GLY B 1 234 ? 13.648 38.25 14.297 1 88.31 234 GLY B C 1
ATOM 4421 O O . GLY B 1 234 ? 12.516 38.094 14.75 1 88.31 234 GLY B O 1
ATOM 4422 N N . GLY B 1 235 ? 13.93 38.094 13.047 1 91.81 235 GLY B N 1
ATOM 4423 C CA . GLY B 1 235 ? 12.898 37.719 12.094 1 91.81 235 GLY B CA 1
ATOM 4424 C C . GLY B 1 235 ? 12.539 36.25 12.156 1 91.81 235 GLY B C 1
ATOM 4425 O O . GLY B 1 235 ? 13.383 35.406 12.477 1 91.81 235 GLY B O 1
ATOM 4426 N N . LEU B 1 236 ? 11.273 35.969 11.906 1 94.25 236 LEU B N 1
ATOM 4427 C CA . LEU B 1 236 ? 10.812 34.562 11.867 1 94.25 236 LEU B CA 1
ATOM 4428 C C . LEU B 1 236 ? 11.367 33.844 10.656 1 94.25 236 LEU B C 1
ATOM 4430 O O . LEU B 1 236 ? 11.055 34.188 9.516 1 94.25 236 LEU B O 1
ATOM 4434 N N . ALA B 1 237 ? 12.172 32.875 10.883 1 95.38 237 ALA B N 1
ATOM 4435 C CA . ALA B 1 237 ? 12.797 32.125 9.797 1 95.38 237 ALA B CA 1
ATOM 4436 C C . ALA B 1 237 ? 11.883 30.984 9.32 1 95.38 237 ALA B C 1
ATOM 4438 O O . ALA B 1 237 ? 11.727 30.766 8.117 1 95.38 237 ALA B O 1
ATOM 4439 N N . ALA B 1 238 ? 11.289 30.297 10.273 1 97.12 238 ALA B N 1
ATOM 4440 C CA . ALA B 1 238 ? 10.406 29.188 9.961 1 97.12 238 ALA B CA 1
ATOM 4441 C C . ALA B 1 238 ? 9.445 28.906 11.109 1 97.12 238 ALA B C 1
ATOM 4443 O O . ALA B 1 238 ? 9.711 29.297 12.25 1 97.12 238 ALA B O 1
ATOM 4444 N N . ALA B 1 239 ? 8.391 28.281 10.805 1 98 239 ALA B N 1
ATOM 4445 C CA . ALA B 1 239 ? 7.43 27.812 11.805 1 98 239 ALA B CA 1
ATOM 4446 C C . ALA B 1 239 ? 6.723 26.547 11.328 1 98 239 ALA B C 1
ATOM 4448 O O . ALA B 1 239 ? 6.477 26.375 10.125 1 98 239 ALA B O 1
ATOM 4449 N N . ILE B 1 240 ? 6.426 25.609 12.266 1 98.38 240 ILE B N 1
ATOM 4450 C CA . ILE B 1 240 ? 5.707 24.391 11.922 1 98.38 240 ILE B CA 1
ATOM 4451 C C . ILE B 1 240 ? 4.57 24.156 12.914 1 98.38 240 ILE B C 1
ATOM 4453 O O . ILE B 1 240 ? 4.633 24.625 14.055 1 98.38 240 ILE B O 1
ATOM 4457 N N . PHE B 1 241 ? 3.523 23.578 12.445 1 98.69 241 PHE B N 1
ATOM 4458 C CA . PHE B 1 241 ? 2.373 23.172 13.242 1 98.69 241 PHE B CA 1
ATOM 4459 C C . PHE B 1 241 ? 2.24 21.656 13.273 1 98.69 241 PHE B C 1
ATOM 4461 O O . PHE B 1 241 ? 2.189 21.016 12.219 1 98.69 241 PHE B O 1
ATOM 4468 N N . THR B 1 242 ? 2.307 21.031 14.516 1 98.75 242 THR B N 1
ATOM 4469 C CA . THR B 1 242 ? 2.131 19.594 14.703 1 98.75 242 THR B CA 1
ATOM 4470 C C . THR B 1 242 ? 0.924 19.312 15.594 1 98.75 242 THR B C 1
ATOM 4472 O O . THR B 1 242 ? 0.581 20.109 16.453 1 98.75 242 THR B O 1
ATOM 4475 N N . ILE B 1 243 ? 0.277 18.219 15.32 1 98.69 243 ILE B N 1
ATOM 4476 C CA . ILE B 1 243 ? -0.832 17.719 16.125 1 98.69 243 ILE B CA 1
ATOM 4477 C C . ILE B 1 243 ? -0.617 16.234 16.438 1 98.69 243 ILE B C 1
ATOM 4479 O O . ILE B 1 243 ? 0.176 15.57 15.773 1 98.69 243 ILE B O 1
ATOM 4483 N N . TRP B 1 244 ? -1.255 15.742 17.484 1 98 244 TRP B N 1
ATOM 4484 C CA . TRP B 1 244 ? -1.017 14.344 17.797 1 98 244 TRP B CA 1
ATOM 4485 C C . TRP B 1 244 ? -2.26 13.695 18.406 1 98 244 TRP B C 1
ATOM 4487 O O . TRP B 1 244 ? -3.141 14.398 18.922 1 98 244 TRP B O 1
ATOM 4497 N N . ASP B 1 245 ? -2.404 12.469 18.188 1 96.94 245 ASP B N 1
ATOM 4498 C CA . ASP B 1 245 ? -3.375 11.602 18.859 1 96.94 245 ASP B CA 1
ATOM 4499 C C . ASP B 1 245 ? -2.678 10.602 19.766 1 96.94 245 ASP B C 1
ATOM 4501 O O . ASP B 1 245 ? -1.58 10.859 20.266 1 96.94 245 ASP B O 1
ATOM 4505 N N . ALA B 1 246 ? -3.311 9.516 20.078 1 94.81 246 ALA B N 1
ATOM 4506 C CA . ALA B 1 246 ? -2.785 8.586 21.062 1 94.81 246 ALA B CA 1
ATOM 4507 C C . ALA B 1 246 ? -1.603 7.797 20.516 1 94.81 246 ALA B C 1
ATOM 4509 O O . ALA B 1 246 ? -0.834 7.199 21.266 1 94.81 246 ALA B O 1
ATOM 4510 N N . THR B 1 247 ? -1.388 7.852 19.203 1 95.75 247 THR B N 1
ATOM 4511 C CA . THR B 1 247 ? -0.403 6.941 18.625 1 95.75 247 THR B CA 1
ATOM 4512 C C . THR B 1 247 ? 0.667 7.719 17.875 1 95.75 247 THR B C 1
ATOM 4514 O O . THR B 1 247 ? 1.808 7.262 17.75 1 95.75 247 THR B O 1
ATOM 4517 N N . SER B 1 248 ? 0.267 8.875 17.406 1 97.69 248 SER B N 1
ATOM 4518 C CA . SER B 1 248 ? 1.174 9.523 16.453 1 97.69 248 SER B CA 1
ATOM 4519 C C . SER B 1 248 ? 1.12 11.039 16.594 1 97.69 248 SER B C 1
ATOM 4521 O O . SER B 1 248 ? 0.103 11.594 17.016 1 97.69 248 SER B O 1
ATOM 4523 N N . CYS B 1 249 ? 2.205 11.695 16.297 1 98.56 249 CYS B N 1
ATOM 4524 C CA . CYS B 1 249 ? 2.332 13.133 16.078 1 98.56 249 CYS B CA 1
ATOM 4525 C C . CYS B 1 249 ? 2.523 13.453 14.609 1 98.56 249 CYS B C 1
ATOM 4527 O O . CYS B 1 249 ? 3.385 12.867 13.945 1 98.56 249 CYS B O 1
ATOM 4529 N N . TYR B 1 250 ? 1.726 14.352 14.109 1 98.56 250 TYR B N 1
ATOM 4530 C CA . TYR B 1 250 ? 1.722 14.617 12.672 1 98.56 250 TYR B CA 1
ATOM 4531 C C . TYR B 1 250 ? 2.293 16 12.367 1 98.56 250 TYR B C 1
ATOM 4533 O O . TYR B 1 250 ? 1.914 16.984 13 1 98.56 250 TYR B O 1
ATOM 4541 N N . TYR B 1 251 ? 3.252 16.078 11.383 1 97.94 251 TYR B N 1
ATOM 4542 C CA . TYR B 1 251 ? 3.803 17.297 10.812 1 97.94 251 TYR B CA 1
ATOM 4543 C C . TYR B 1 251 ? 2.832 17.922 9.812 1 97.94 251 TYR B C 1
ATOM 4545 O O . TYR B 1 251 ? 2.936 17.672 8.609 1 97.94 251 TYR B O 1
ATOM 4553 N N . LEU B 1 252 ? 1.951 18.781 10.234 1 96.75 252 LEU B N 1
ATOM 4554 C CA . LEU B 1 252 ? 0.75 19.109 9.484 1 96.75 252 LEU B CA 1
ATOM 4555 C C . LEU B 1 252 ? 0.995 20.328 8.578 1 96.75 252 LEU B C 1
ATOM 4557 O O . LEU B 1 252 ? 0.642 20.297 7.398 1 96.75 252 LEU B O 1
ATOM 4561 N N . LEU B 1 253 ? 1.504 21.406 9.117 1 95.44 253 LEU B N 1
ATOM 4562 C CA . LEU B 1 253 ? 1.773 22.625 8.359 1 95.44 253 LEU B CA 1
ATOM 4563 C C . LEU B 1 253 ? 3.188 23.125 8.625 1 95.44 253 LEU B C 1
ATOM 4565 O O . LEU B 1 253 ? 3.738 22.906 9.703 1 95.44 253 LEU B O 1
ATOM 4569 N N . ALA B 1 254 ? 3.674 23.75 7.637 1 95.06 254 ALA B N 1
ATOM 4570 C CA . ALA B 1 254 ? 4.992 24.359 7.754 1 95.06 254 ALA B CA 1
ATOM 4571 C C . ALA B 1 254 ? 5.098 25.609 6.883 1 95.06 254 ALA B C 1
ATOM 4573 O O . ALA B 1 254 ? 4.434 25.719 5.848 1 95.06 254 ALA B O 1
ATOM 4574 N N . THR B 1 255 ? 5.801 26.5 7.324 1 93.88 255 THR B N 1
ATOM 4575 C CA . THR B 1 255 ? 6.105 27.703 6.551 1 93.88 255 THR B CA 1
ATOM 4576 C C . THR B 1 255 ? 7.535 28.172 6.816 1 93.88 255 THR B C 1
ATOM 4578 O O . THR B 1 255 ? 8.062 27.969 7.91 1 93.88 255 THR B O 1
ATOM 4581 N N . ARG B 1 256 ? 8.109 28.672 5.828 1 92.94 256 ARG B N 1
ATOM 4582 C CA . ARG B 1 256 ? 9.484 29.156 5.898 1 92.94 256 ARG B CA 1
ATOM 4583 C C . ARG B 1 256 ? 9.641 30.438 5.094 1 92.94 256 ARG B C 1
ATOM 4585 O O . ARG B 1 256 ? 9.086 30.578 4 1 92.94 256 ARG B O 1
ATOM 4592 N N . SER B 1 257 ? 10.414 31.344 5.707 1 90.62 257 SER B N 1
ATOM 4593 C CA . SER B 1 257 ? 10.648 32.625 5.031 1 90.62 257 SER B CA 1
ATOM 4594 C C . SER B 1 257 ? 11.523 32.438 3.799 1 90.62 257 SER B C 1
ATOM 4596 O O . SER B 1 257 ? 12.398 31.562 3.771 1 90.62 257 SER B O 1
ATOM 4598 N N . ARG B 1 258 ? 11.289 33.312 2.865 1 83.81 258 ARG B N 1
ATOM 4599 C CA . ARG B 1 258 ? 12.062 33.25 1.631 1 83.81 258 ARG B CA 1
ATOM 4600 C C . ARG B 1 258 ? 13.547 33.5 1.911 1 83.81 258 ARG B C 1
ATOM 4602 O O . ARG B 1 258 ? 13.906 34.312 2.738 1 83.81 258 ARG B O 1
ATOM 4609 N N . GLY B 1 259 ? 14.352 32.812 1.303 1 78.94 259 GLY B N 1
ATOM 4610 C CA . GLY B 1 259 ? 15.789 32.969 1.427 1 78.94 259 GLY B CA 1
ATOM 4611 C C . GLY B 1 259 ? 16.391 32.156 2.539 1 78.94 259 GLY B C 1
ATOM 4612 O O . GLY B 1 259 ? 17.625 32.031 2.635 1 78.94 259 GLY B O 1
ATOM 4613 N N . GLU B 1 260 ? 15.539 31.719 3.383 1 77.56 260 GLU B N 1
ATOM 4614 C CA . GLU B 1 260 ? 16.031 30.859 4.461 1 77.56 260 GLU B CA 1
ATOM 4615 C C . GLU B 1 260 ? 16.297 29.438 3.967 1 77.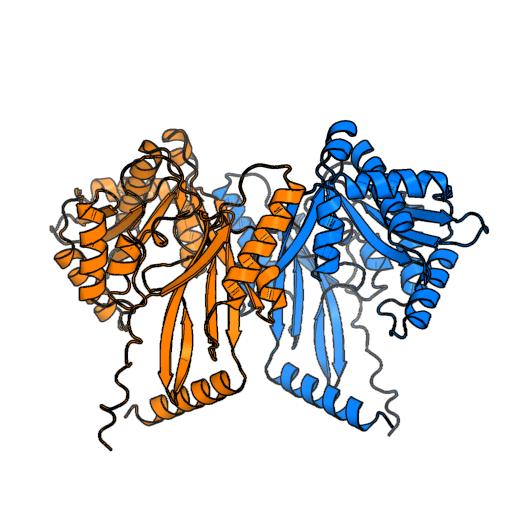56 260 GLU B C 1
ATOM 4617 O O . GLU B 1 260 ? 15.586 28.953 3.09 1 77.56 260 GLU B O 1
ATOM 4622 N N . ASP B 1 261 ? 17.391 28.938 4.426 1 75.06 261 ASP B N 1
ATOM 4623 C CA . ASP B 1 261 ? 17.688 27.547 4.078 1 75.06 261 ASP B CA 1
ATOM 4624 C C . ASP B 1 261 ? 16.875 26.594 4.934 1 75.06 261 ASP B C 1
ATOM 4626 O O . ASP B 1 261 ? 15.992 27.016 5.691 1 75.06 261 ASP B O 1
ATOM 4630 N N . HIS B 1 262 ? 17.125 25.266 4.703 1 85.06 262 HIS B N 1
ATOM 4631 C CA . HIS B 1 262 ? 16.328 24.234 5.359 1 85.06 262 HIS B CA 1
ATOM 4632 C C . HIS B 1 262 ? 16.797 24 6.789 1 85.06 262 HIS B C 1
ATOM 4634 O O . HIS B 1 262 ? 16.234 23.156 7.496 1 85.06 262 HIS B O 1
ATOM 4640 N N . GLY B 1 263 ? 17.734 24.828 7.215 1 93.56 263 GLY B N 1
ATOM 4641 C CA . GLY B 1 263 ? 18.266 24.609 8.547 1 93.56 263 GLY B CA 1
ATOM 4642 C C . GLY B 1 263 ? 17.25 24.875 9.648 1 93.56 263 GLY B C 1
ATOM 4643 O O . GLY B 1 263 ? 17.094 24.062 10.562 1 93.56 263 GLY B O 1
ATOM 4644 N N . ALA B 1 264 ? 16.594 26.016 9.555 1 95.75 264 ALA B N 1
ATOM 4645 C CA . ALA B 1 264 ? 15.594 26.375 10.555 1 95.75 264 ALA B CA 1
ATOM 4646 C C . ALA B 1 264 ? 14.5 25.312 10.633 1 95.75 264 ALA B C 1
ATOM 4648 O O . ALA B 1 264 ? 14.117 24.875 11.719 1 95.75 264 ALA B O 1
ATOM 4649 N N . THR B 1 265 ? 14.031 24.906 9.492 1 96.56 265 THR B N 1
ATOM 4650 C CA . THR B 1 265 ? 12.992 23.875 9.453 1 96.56 265 THR B CA 1
ATOM 4651 C C . THR B 1 265 ? 13.5 22.562 10.023 1 96.56 265 THR B C 1
ATOM 4653 O O . THR B 1 265 ? 12.789 21.891 10.773 1 96.56 265 THR B O 1
ATOM 4656 N N . SER B 1 266 ? 14.727 22.203 9.711 1 97.75 266 SER B N 1
ATOM 4657 C CA . SER B 1 266 ? 15.32 20.984 10.242 1 97.75 266 SER B CA 1
ATOM 4658 C C . SER B 1 266 ? 15.398 21.016 11.766 1 97.75 266 SER B C 1
ATOM 4660 O O . SER B 1 266 ? 15.133 20.016 12.422 1 97.75 266 SER B O 1
ATOM 4662 N N . LEU B 1 267 ? 15.797 22.125 12.234 1 98 267 LEU B N 1
ATOM 4663 C CA . LEU B 1 267 ? 15.875 22.312 13.68 1 98 267 LEU B CA 1
ATOM 4664 C C . LEU B 1 267 ? 14.5 22.141 14.328 1 98 267 LEU B C 1
ATOM 4666 O O . LEU B 1 267 ? 14.375 21.453 15.336 1 98 267 LEU B O 1
ATOM 4670 N N . LEU B 1 268 ? 13.492 22.75 13.742 1 98.38 268 LEU B N 1
ATOM 4671 C CA . LEU B 1 268 ? 12.141 22.656 14.281 1 98.38 268 LEU B CA 1
ATOM 4672 C C . LEU B 1 268 ? 11.633 21.219 14.219 1 98.38 268 LEU B C 1
ATOM 4674 O O . LEU B 1 268 ? 10.977 20.75 15.148 1 98.38 268 LEU B O 1
ATOM 4678 N N . LEU B 1 269 ? 11.922 20.562 13.148 1 98.38 269 LEU B N 1
ATOM 4679 C CA . LEU B 1 269 ? 11.523 19.156 13 1 98.38 269 LEU B CA 1
ATOM 4680 C C . LEU B 1 269 ? 12.18 18.281 14.062 1 98.38 269 LEU B C 1
ATOM 4682 O O . LEU B 1 269 ? 11.531 17.422 14.641 1 98.38 269 LEU B O 1
ATOM 4686 N N . TRP B 1 270 ? 13.422 18.516 14.273 1 98.5 270 TRP B N 1
ATOM 4687 C CA . TRP B 1 270 ? 14.117 17.75 15.305 1 98.5 270 TRP B CA 1
ATOM 4688 C C . TRP B 1 270 ? 13.469 17.969 16.672 1 98.5 270 TRP B C 1
ATOM 4690 O O . TRP B 1 270 ? 13.258 17.016 17.422 1 98.5 270 TRP B O 1
ATOM 4700 N N . GLU B 1 271 ? 13.148 19.188 16.969 1 98.38 271 GLU B N 1
ATOM 4701 C CA . GLU B 1 271 ? 12.461 19.5 18.219 1 98.38 271 GLU B CA 1
ATOM 4702 C C . GLU B 1 271 ? 11.109 18.781 18.297 1 98.38 271 GLU B C 1
ATOM 4704 O O . GLU B 1 271 ? 10.734 18.266 19.344 1 98.38 271 GLU B O 1
ATOM 4709 N N . ALA B 1 272 ? 10.422 18.797 17.203 1 98.62 272 ALA B N 1
ATOM 4710 C CA . ALA B 1 272 ? 9.117 18.141 17.156 1 98.62 272 ALA B CA 1
ATOM 4711 C C . ALA B 1 272 ? 9.258 16.625 17.328 1 98.62 272 ALA B C 1
ATOM 4713 O O . ALA B 1 272 ? 8.453 16 18.016 1 98.62 272 ALA B O 1
ATOM 4714 N N . ILE B 1 273 ? 10.242 16.031 16.688 1 98.69 273 ILE B N 1
ATOM 4715 C CA . ILE B 1 273 ? 10.523 14.602 16.812 1 98.69 273 ILE B CA 1
ATOM 4716 C C . ILE B 1 273 ? 10.836 14.25 18.266 1 98.69 273 ILE B C 1
ATOM 4718 O O . ILE B 1 273 ? 10.32 13.266 18.797 1 98.69 273 ILE B O 1
ATOM 4722 N N . ARG B 1 274 ? 11.656 15.086 18.891 1 98.44 274 ARG B N 1
ATOM 4723 C CA . ARG B 1 274 ? 12 14.867 20.297 1 98.44 274 ARG B CA 1
ATOM 4724 C C . ARG B 1 274 ? 10.758 14.922 21.188 1 98.44 274 ARG B C 1
ATOM 4726 O O . ARG B 1 274 ? 10.594 14.102 22.094 1 98.44 274 ARG B O 1
ATOM 4733 N N . HIS B 1 275 ? 9.969 15.906 20.922 1 98 275 HIS B N 1
ATOM 4734 C CA . HIS B 1 275 ? 8.734 16.047 21.672 1 98 275 HIS B CA 1
ATOM 4735 C C . HIS B 1 275 ? 7.844 14.82 21.516 1 98 275 HIS B C 1
ATOM 4737 O O . HIS B 1 275 ? 7.363 14.273 22.516 1 98 275 HIS B O 1
ATOM 4743 N N . ALA B 1 276 ? 7.57 14.383 20.281 1 98.44 276 ALA B N 1
ATOM 4744 C CA . ALA B 1 276 ? 6.777 13.188 20.016 1 98.44 276 ALA B CA 1
ATOM 4745 C C . ALA B 1 276 ? 7.375 11.961 20.703 1 98.44 276 ALA B C 1
ATOM 4747 O O . ALA B 1 276 ? 6.645 11.156 21.297 1 98.44 276 ALA B O 1
ATOM 4748 N N . ASN B 1 277 ? 8.68 11.891 20.641 1 98.44 277 ASN B N 1
ATOM 4749 C CA . ASN B 1 277 ? 9.398 10.773 21.234 1 98.44 277 ASN B CA 1
ATOM 4750 C C . ASN B 1 277 ? 9.195 10.711 22.734 1 98.44 277 ASN B C 1
ATOM 4752 O O . ASN B 1 277 ? 8.984 9.633 23.297 1 98.44 277 ASN B O 1
ATOM 4756 N N . ARG B 1 278 ? 9.25 11.82 23.391 1 97.38 278 ARG B N 1
ATOM 4757 C CA . ARG B 1 278 ? 9.055 11.883 24.828 1 97.38 278 ARG B CA 1
ATOM 4758 C C . ARG B 1 278 ? 7.66 11.398 25.219 1 97.38 278 ARG B C 1
ATOM 4760 O O . ARG B 1 278 ? 7.465 10.859 26.312 1 97.38 278 ARG B O 1
ATOM 4767 N N . MET B 1 279 ? 6.746 11.562 24.328 1 96.88 279 MET B N 1
ATOM 4768 C CA . MET B 1 279 ? 5.375 11.133 24.562 1 96.88 279 MET B CA 1
ATOM 4769 C C . MET B 1 279 ? 5.172 9.688 24.109 1 96.88 279 MET B C 1
ATOM 4771 O O . MET B 1 279 ? 4.066 9.156 24.203 1 96.88 279 MET B O 1
ATOM 4775 N N . GLY B 1 280 ? 6.215 9.078 23.547 1 97.56 280 GLY B N 1
ATOM 4776 C CA . GLY B 1 280 ? 6.129 7.707 23.078 1 97.56 280 GLY B CA 1
ATOM 4777 C C . GLY B 1 280 ? 5.359 7.566 21.781 1 97.56 280 GLY B C 1
ATOM 4778 O O . GLY B 1 280 ? 4.777 6.516 21.516 1 97.56 280 GLY B O 1
ATOM 4779 N N . LEU B 1 281 ? 5.297 8.633 20.984 1 98 281 LEU B N 1
ATOM 4780 C CA . LEU B 1 281 ? 4.477 8.656 19.781 1 98 281 LEU B CA 1
ATOM 4781 C C . LEU B 1 281 ? 5.332 8.469 18.531 1 98 281 LEU B C 1
ATOM 4783 O O . LEU B 1 281 ? 6.496 8.875 18.516 1 98 281 LEU B O 1
ATOM 4787 N N . ILE B 1 282 ? 4.766 7.875 17.531 1 98.38 282 ILE B N 1
ATOM 4788 C CA . ILE B 1 282 ? 5.344 7.875 16.188 1 98.38 282 ILE B CA 1
ATOM 4789 C C . ILE B 1 282 ? 5.332 9.297 15.625 1 98.38 282 ILE B C 1
ATOM 4791 O O . ILE B 1 282 ? 4.332 10.008 15.742 1 98.38 282 ILE B O 1
ATOM 4795 N N . PHE B 1 283 ? 6.434 9.781 15.148 1 98.62 283 PHE B N 1
ATOM 4796 C CA . PHE B 1 283 ? 6.43 11.031 14.398 1 98.62 283 PHE B CA 1
ATOM 4797 C C . PHE B 1 283 ? 6.176 10.781 12.922 1 98.62 283 PHE B C 1
ATOM 4799 O O . PHE B 1 283 ? 6.992 10.148 12.242 1 98.62 283 PHE B O 1
ATOM 4806 N N . ASP B 1 284 ? 5.098 11.211 12.398 1 98.44 284 ASP B N 1
ATOM 4807 C CA . ASP B 1 284 ? 4.676 11.055 11.016 1 98.44 284 ASP B CA 1
ATOM 4808 C C . ASP B 1 284 ? 4.855 12.352 10.234 1 98.44 284 ASP B C 1
ATOM 4810 O O . ASP B 1 284 ? 4.23 13.367 10.555 1 98.44 284 ASP B O 1
ATOM 4814 N N . PHE B 1 285 ? 5.586 12.336 9.156 1 97.75 285 PHE B N 1
ATOM 4815 C CA . PHE B 1 285 ? 5.883 13.523 8.367 1 97.75 285 PHE B CA 1
ATOM 4816 C C . PHE B 1 285 ? 4.691 13.906 7.496 1 97.75 285 PHE B C 1
ATOM 4818 O O . PHE B 1 285 ? 4.699 14.953 6.848 1 97.75 285 PHE B O 1
ATOM 4825 N N . ASP B 1 286 ? 3.695 13.102 7.43 1 95.12 286 ASP B N 1
ATOM 4826 C CA . ASP B 1 286 ? 2.375 13.359 6.863 1 95.12 286 ASP B CA 1
ATOM 4827 C C . ASP B 1 286 ? 2.455 13.547 5.348 1 95.12 286 ASP B C 1
ATOM 4829 O O . ASP B 1 286 ? 1.942 14.531 4.812 1 95.12 286 ASP B O 1
ATOM 4833 N N . GLY B 1 287 ? 3.17 12.625 4.684 1 91.19 287 GLY B N 1
ATOM 4834 C CA . GLY B 1 287 ? 3.113 12.547 3.232 1 91.19 287 GLY B CA 1
ATOM 4835 C C . GLY B 1 287 ? 4.457 12.781 2.568 1 91.19 287 GLY B C 1
ATOM 4836 O O . GLY B 1 287 ? 5.262 13.578 3.049 1 91.19 287 GLY B O 1
ATOM 4837 N N . LEU B 1 288 ? 4.734 12.055 1.541 1 88.25 288 LEU B N 1
ATOM 4838 C CA . LEU B 1 288 ? 5.84 12.195 0.601 1 88.25 288 LEU B CA 1
ATOM 4839 C C . LEU B 1 288 ? 5.328 12.523 -0.798 1 88.25 288 LEU B C 1
ATOM 4841 O O . LEU B 1 288 ? 4.676 11.688 -1.435 1 88.25 288 LEU B O 1
ATOM 4845 N N . TYR B 1 289 ? 5.648 13.672 -1.308 1 79.5 289 TYR B N 1
ATOM 4846 C CA . TYR B 1 289 ? 4.957 14.109 -2.516 1 79.5 289 TYR B CA 1
ATOM 4847 C C . TYR B 1 289 ? 5.945 14.406 -3.635 1 79.5 289 TYR B C 1
ATOM 4849 O O . TYR B 1 289 ? 5.602 14.336 -4.816 1 79.5 289 TYR B O 1
ATOM 4857 N N . THR B 1 290 ? 7.121 14.781 -3.246 1 84.5 290 THR B N 1
ATOM 4858 C CA . THR B 1 290 ? 8.125 15.141 -4.238 1 84.5 290 THR B CA 1
ATOM 4859 C C . THR B 1 290 ? 9.461 14.461 -3.924 1 84.5 290 THR B C 1
ATOM 4861 O O . THR B 1 290 ? 9.672 13.984 -2.809 1 84.5 290 THR B O 1
ATOM 4864 N N . ARG B 1 291 ? 10.273 14.398 -4.949 1 86.62 291 ARG B N 1
ATOM 4865 C CA . ARG B 1 291 ? 11.617 13.883 -4.734 1 86.62 291 ARG B CA 1
ATOM 4866 C C . ARG B 1 291 ? 12.344 14.672 -3.652 1 86.62 291 ARG B C 1
ATOM 4868 O O . ARG B 1 291 ? 13.023 14.094 -2.799 1 86.62 291 ARG B O 1
ATOM 4875 N N . GLY B 1 292 ? 12.164 15.945 -3.689 1 86 292 GLY B N 1
ATOM 4876 C CA . GLY B 1 292 ? 12.797 16.797 -2.699 1 86 292 GLY B CA 1
ATOM 4877 C C . GLY B 1 292 ? 12.359 16.5 -1.278 1 86 292 GLY B C 1
ATOM 4878 O O . GLY B 1 292 ? 13.195 16.375 -0.379 1 86 292 GLY B O 1
ATOM 4879 N N . ASN B 1 293 ? 11.07 16.391 -1.085 1 88.19 293 ASN B N 1
ATOM 4880 C CA . ASN B 1 293 ? 10.547 16.047 0.231 1 88.19 293 ASN B CA 1
ATOM 4881 C C . ASN B 1 293 ? 11.062 14.695 0.704 1 88.19 293 ASN B C 1
ATOM 4883 O O . ASN B 1 293 ? 11.375 14.516 1.883 1 88.19 293 ASN B O 1
ATOM 4887 N N . ARG B 1 294 ? 11.141 13.812 -0.211 1 88.56 294 ARG B N 1
ATOM 4888 C CA . ARG B 1 294 ? 11.594 12.469 0.135 1 88.56 294 ARG B CA 1
ATOM 4889 C C . ARG B 1 294 ? 13.047 12.484 0.601 1 88.56 294 ARG B C 1
ATOM 4891 O O . ARG B 1 294 ? 13.383 11.898 1.633 1 88.56 294 ARG B O 1
ATOM 4898 N N . VAL B 1 295 ? 13.898 13.156 -0.169 1 90.31 295 VAL B N 1
ATOM 4899 C CA . VAL B 1 295 ? 15.312 13.242 0.19 1 90.31 295 VAL B CA 1
ATOM 4900 C C . VAL B 1 295 ? 15.453 13.938 1.544 1 90.31 295 VAL B C 1
ATOM 4902 O O . VAL B 1 295 ? 16.203 13.469 2.406 1 90.31 295 VAL B O 1
ATOM 4905 N N . PHE B 1 296 ? 14.734 15.008 1.704 1 93.5 296 PHE B N 1
ATOM 4906 C CA . PHE B 1 296 ? 14.789 15.789 2.934 1 93.5 296 PHE B CA 1
ATOM 4907 C C . PHE B 1 296 ? 14.359 14.945 4.129 1 93.5 296 PHE B C 1
ATOM 4909 O O . PHE B 1 296 ? 15.086 14.859 5.125 1 93.5 296 PHE B O 1
ATOM 4916 N N . PHE B 1 297 ? 13.203 14.227 4.07 1 95.06 297 PHE B N 1
ATOM 4917 C CA . PHE B 1 297 ? 12.664 13.461 5.191 1 95.06 297 PHE B CA 1
ATOM 4918 C C . PHE B 1 297 ? 13.523 12.234 5.473 1 95.06 297 PHE B C 1
ATOM 4920 O O . PHE B 1 297 ? 13.695 11.844 6.629 1 95.06 297 PHE B O 1
ATOM 4927 N N . THR B 1 298 ? 14.07 11.672 4.422 1 92.75 298 THR B N 1
ATOM 4928 C CA . THR B 1 298 ? 14.922 10.5 4.59 1 92.75 298 THR B CA 1
ATOM 4929 C C . THR B 1 298 ? 16.141 10.828 5.449 1 92.75 298 THR B C 1
ATOM 4931 O O . THR B 1 298 ? 16.656 9.969 6.16 1 92.75 298 THR B O 1
ATOM 4934 N N . GLY B 1 299 ? 16.562 12.07 5.387 1 95.06 299 GLY B N 1
ATOM 4935 C CA . GLY B 1 299 ? 17.703 12.523 6.168 1 95.06 299 GLY B CA 1
ATOM 4936 C C . GLY B 1 299 ? 17.5 12.375 7.664 1 95.06 299 GLY B C 1
ATOM 4937 O O . GLY B 1 299 ? 18.469 12.312 8.422 1 95.06 299 GLY B O 1
ATOM 4938 N N . PHE B 1 300 ? 16.312 12.258 8.086 1 97.06 300 PHE B N 1
ATOM 4939 C CA . PHE B 1 300 ? 16.016 12.195 9.516 1 97.06 300 PHE B CA 1
ATOM 4940 C C . PHE B 1 300 ? 16 10.75 10 1 97.06 300 PHE B C 1
ATOM 4942 O O . PHE B 1 300 ? 15.82 10.492 11.188 1 97.06 300 PHE B O 1
ATOM 4949 N N . GLY B 1 301 ? 16.172 9.672 9.188 1 92.75 301 GLY B N 1
ATOM 4950 C CA . GLY B 1 301 ? 16.406 8.297 9.578 1 92.75 301 GLY B CA 1
ATOM 4951 C C . GLY B 1 301 ? 15.125 7.508 9.789 1 92.75 301 GLY B C 1
ATOM 4952 O O . GLY B 1 301 ? 15.125 6.477 10.469 1 92.75 301 GLY B O 1
ATOM 4953 N N . GLY B 1 302 ? 14.07 7.742 9.328 1 93.38 302 GLY B N 1
ATOM 4954 C CA . GLY B 1 302 ? 12.797 7.062 9.492 1 93.38 302 GLY B CA 1
ATOM 4955 C C . GLY B 1 302 ? 12.523 6.031 8.414 1 93.38 302 GLY B C 1
ATOM 4956 O O . GLY B 1 302 ? 13.461 5.488 7.824 1 93.38 302 GLY B O 1
ATOM 4957 N N . THR B 1 303 ? 11.289 5.539 8.367 1 93.81 303 THR B N 1
ATOM 4958 C CA . THR B 1 303 ? 10.891 4.508 7.422 1 93.81 303 THR B CA 1
ATOM 4959 C C . THR B 1 303 ? 9.656 4.945 6.641 1 93.81 303 THR B C 1
ATOM 4961 O O . THR B 1 303 ? 8.852 5.738 7.133 1 93.81 303 THR B O 1
ATOM 4964 N N . VAL B 1 304 ? 9.547 4.461 5.434 1 94.5 304 VAL B N 1
ATOM 4965 C CA . VAL B 1 304 ? 8.43 4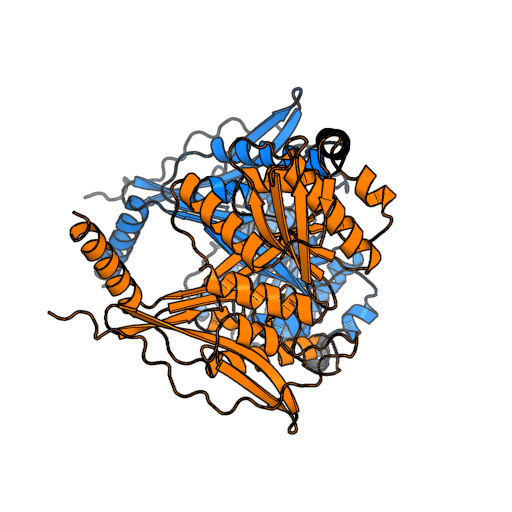.781 4.555 1 94.5 304 VAL B CA 1
ATOM 4966 C C . VAL B 1 304 ? 7.246 3.867 4.871 1 94.5 304 VAL B C 1
ATOM 4968 O O . VAL B 1 304 ? 7.422 2.668 5.094 1 94.5 304 VAL B O 1
ATOM 4971 N N . HIS B 1 305 ? 6.047 4.43 4.887 1 95.94 305 HIS B N 1
ATOM 4972 C CA . HIS B 1 305 ? 4.816 3.68 5.121 1 95.94 305 HIS B CA 1
ATOM 4973 C C . HIS B 1 305 ? 3.736 4.078 4.121 1 95.94 305 HIS B C 1
ATOM 4975 O O . HIS B 1 305 ? 3.664 5.234 3.705 1 95.94 305 HIS B O 1
ATOM 4981 N N . PRO B 1 306 ? 2.85 3.162 3.797 1 96.31 306 PRO B N 1
ATOM 4982 C CA . PRO B 1 306 ? 1.803 3.471 2.82 1 96.31 306 PRO B CA 1
ATOM 4983 C C . PRO B 1 306 ? 0.615 4.203 3.441 1 96.31 306 PRO B C 1
ATOM 4985 O O . PRO B 1 306 ? 0.349 4.055 4.637 1 96.31 306 PRO B O 1
ATOM 4988 N N . ARG B 1 307 ? 0.007 5.016 2.627 1 96.69 307 ARG B N 1
ATOM 4989 C CA . ARG B 1 307 ? -1.331 5.566 2.811 1 96.69 307 ARG B CA 1
ATOM 4990 C C . ARG B 1 307 ? -2.234 5.219 1.632 1 96.69 307 ARG B C 1
ATOM 4992 O O . ARG B 1 307 ? -2.078 5.773 0.541 1 96.69 307 ARG B O 1
ATOM 4999 N N . TYR B 1 308 ? -3.189 4.363 1.953 1 97.94 308 TYR B N 1
ATOM 5000 C CA . TYR B 1 308 ? -4.043 3.924 0.854 1 97.94 308 TYR B CA 1
ATOM 5001 C C . TYR B 1 308 ? -5.09 4.98 0.521 1 97.94 308 TYR B C 1
ATOM 5003 O O . TYR B 1 308 ? -5.598 5.664 1.414 1 97.94 308 TYR B O 1
ATOM 5011 N N . VAL B 1 309 ? -5.383 5.121 -0.758 1 97.94 309 VAL B N 1
ATOM 5012 C CA . VAL B 1 309 ? -6.348 6.098 -1.26 1 97.94 309 VAL B CA 1
ATOM 5013 C C . VAL B 1 309 ? -7.387 5.395 -2.131 1 97.94 309 VAL B C 1
ATOM 5015 O O . VAL B 1 309 ? -7.047 4.527 -2.938 1 97.94 309 VAL B O 1
ATOM 5018 N N . VAL B 1 310 ? -8.602 5.68 -1.918 1 97.88 310 VAL B N 1
ATOM 5019 C CA . VAL B 1 310 ? -9.648 5.219 -2.828 1 97.88 310 VAL B CA 1
ATOM 5020 C C . VAL B 1 310 ? -10.258 6.414 -3.562 1 97.88 310 VAL B C 1
ATOM 5022 O O . VAL B 1 310 ? -10.43 7.484 -2.977 1 97.88 310 VAL B O 1
ATOM 5025 N N . CYS B 1 311 ? -10.477 6.242 -4.871 1 97.62 311 CYS B N 1
ATOM 5026 C CA . CYS B 1 311 ? -11.07 7.336 -5.633 1 97.62 311 CYS B CA 1
ATOM 5027 C C . CYS B 1 311 ? -11.852 6.805 -6.832 1 97.62 311 CYS B C 1
ATOM 5029 O O . CYS B 1 311 ? -11.664 5.66 -7.246 1 97.62 311 CYS B O 1
ATOM 5031 N N . GLY B 1 312 ? -12.719 7.555 -7.246 1 96.06 312 GLY B N 1
ATOM 5032 C CA . GLY B 1 312 ? -13.523 7.273 -8.422 1 96.06 312 GLY B CA 1
ATOM 5033 C C . GLY B 1 312 ? -14.383 8.445 -8.852 1 96.06 312 GLY B C 1
ATOM 5034 O O . GLY B 1 312 ? -14.766 9.273 -8.031 1 96.06 312 GLY B O 1
ATOM 5035 N N . SER B 1 313 ? -14.617 8.555 -10.156 1 95.38 313 SER B N 1
ATOM 5036 C CA . SER B 1 313 ? -15.469 9.602 -10.719 1 95.38 313 SER B CA 1
ATOM 5037 C C . SER B 1 313 ? -16.375 9.047 -11.805 1 95.38 313 SER B C 1
ATOM 5039 O O . SER B 1 313 ? -15.977 8.188 -12.586 1 95.38 313 SER B O 1
ATOM 5041 N N . THR B 1 314 ? -17.547 9.555 -11.805 1 93 314 THR B N 1
ATOM 5042 C CA . THR B 1 314 ? -18.453 9.211 -12.898 1 93 314 THR B CA 1
ATOM 5043 C C . THR B 1 314 ? -18.047 9.93 -14.18 1 93 314 THR B C 1
ATOM 5045 O O . THR B 1 314 ? -17.312 10.914 -14.141 1 93 314 THR B O 1
ATOM 5048 N N . ARG B 1 315 ? -18.547 9.445 -15.289 1 89.25 315 ARG B N 1
ATOM 5049 C CA . ARG B 1 315 ? -18.281 10.078 -16.578 1 89.25 315 ARG B CA 1
ATOM 5050 C C . ARG B 1 315 ? -18.812 11.508 -16.609 1 89.25 315 ARG B C 1
ATOM 5052 O O . ARG B 1 315 ? -18.156 12.406 -17.156 1 89.25 315 ARG B O 1
ATOM 5059 N N . THR B 1 316 ? -19.953 11.648 -16.031 1 90.19 316 THR B N 1
ATOM 5060 C CA . THR B 1 316 ? -20.578 12.961 -16.031 1 90.19 316 THR B CA 1
ATOM 5061 C C . THR B 1 316 ? -19.75 13.953 -15.219 1 90.19 316 THR B C 1
ATOM 5063 O O . THR B 1 316 ? -19.562 15.102 -15.625 1 90.19 316 THR B O 1
ATOM 5066 N N . TYR B 1 317 ? -19.281 13.492 -14.164 1 90.94 317 TYR B N 1
ATOM 5067 C CA . TYR B 1 317 ? -18.438 14.352 -13.336 1 90.94 317 TYR B CA 1
ATOM 5068 C C . TYR B 1 317 ? -17.172 14.75 -14.078 1 90.94 317 TYR B C 1
ATOM 5070 O O . TYR B 1 317 ? -16.781 15.922 -14.062 1 90.94 317 TYR B O 1
ATOM 5078 N N . ARG B 1 318 ? -16.578 13.828 -14.727 1 87.75 318 ARG B N 1
ATOM 5079 C CA . ARG B 1 318 ? -15.344 14.102 -15.461 1 87.75 318 ARG B CA 1
ATOM 5080 C C . ARG B 1 318 ? -15.586 15.102 -16.594 1 87.75 318 ARG B C 1
ATOM 5082 O O . ARG B 1 318 ? -14.766 16 -16.812 1 87.75 318 ARG B O 1
ATOM 5089 N N . ALA B 1 319 ? -16.641 14.906 -17.219 1 87.38 319 ALA B N 1
ATOM 5090 C CA . ALA B 1 319 ? -16.984 15.797 -18.328 1 87.38 319 ALA B CA 1
ATOM 5091 C C . ALA B 1 319 ? -17.234 17.219 -17.828 1 87.38 319 ALA B C 1
ATOM 5093 O O . ALA B 1 319 ? -16.75 18.188 -18.422 1 87.38 319 ALA B O 1
ATOM 5094 N N . THR B 1 320 ? -17.969 17.266 -16.781 1 86 320 THR B N 1
ATOM 5095 C CA . THR B 1 320 ? -18.312 18.578 -16.266 1 86 320 THR B CA 1
ATOM 5096 C C . THR B 1 320 ? -17.078 19.266 -15.672 1 86 320 THR B C 1
ATOM 5098 O O . THR B 1 320 ? -16.938 20.484 -15.766 1 86 320 THR B O 1
ATOM 5101 N N . ALA B 1 321 ? -16.25 18.469 -15.062 1 83.12 321 ALA B N 1
ATOM 5102 C CA . ALA B 1 321 ? -15.008 19.016 -14.516 1 83.12 321 ALA B CA 1
ATOM 5103 C C . ALA B 1 321 ? -14.109 19.562 -15.617 1 83.12 321 ALA B C 1
ATOM 5105 O O . ALA B 1 321 ? -13.508 20.625 -15.461 1 83.12 321 ALA B O 1
ATOM 5106 N N . ALA B 1 322 ? -14.031 18.844 -16.688 1 82.69 322 ALA B N 1
ATOM 5107 C CA . ALA B 1 322 ? -13.25 19.297 -17.828 1 82.69 322 ALA B CA 1
ATOM 5108 C C . ALA B 1 322 ? -13.82 20.578 -18.422 1 82.69 322 ALA B C 1
ATOM 5110 O O . ALA B 1 322 ? -13.078 21.5 -18.781 1 82.69 322 ALA B O 1
ATOM 5111 N N . LEU B 1 323 ? -15.078 20.625 -18.5 1 80.69 323 LEU B N 1
ATOM 5112 C CA . LEU B 1 323 ? -15.758 21.797 -19.031 1 80.69 323 LEU B CA 1
ATOM 5113 C C . LEU B 1 323 ? -15.516 23.016 -18.125 1 80.69 323 LEU B C 1
ATOM 5115 O O . LEU B 1 323 ? -15.25 24.109 -18.625 1 80.69 323 LEU B O 1
ATOM 5119 N N . SER B 1 324 ? -15.672 22.812 -16.906 1 81.06 324 SER B N 1
ATOM 5120 C CA . SER B 1 324 ? -15.469 23.891 -15.945 1 81.06 324 SER B CA 1
ATOM 5121 C C . SER B 1 324 ? -14.039 24.422 -16.016 1 81.06 324 SER B C 1
ATOM 5123 O O . SER B 1 324 ? -13.828 25.641 -15.953 1 81.06 324 SER B O 1
ATOM 5125 N N . LYS B 1 325 ? -13.055 23.547 -16.125 1 80.19 325 LYS B N 1
ATOM 5126 C CA . LYS B 1 325 ? -11.656 23.953 -16.25 1 80.19 325 LYS B CA 1
ATOM 5127 C C . LYS B 1 325 ? -11.43 24.734 -17.531 1 80.19 325 LYS B C 1
ATOM 5129 O O . LYS B 1 325 ? -10.695 25.734 -17.531 1 80.19 325 LYS B O 1
ATOM 5134 N N . ALA B 1 326 ? -12.039 24.344 -18.594 1 80.19 326 ALA B N 1
ATOM 5135 C CA . ALA B 1 326 ? -11.93 25.016 -19.875 1 80.19 326 ALA B CA 1
ATOM 5136 C C . ALA B 1 326 ? -12.523 26.422 -19.812 1 80.19 326 ALA B C 1
ATOM 5138 O O . ALA B 1 326 ? -11.945 27.375 -20.328 1 80.19 326 ALA B O 1
ATOM 5139 N N . LEU B 1 327 ? -13.609 26.547 -19.188 1 79.81 327 LEU B N 1
ATOM 5140 C CA . LEU B 1 327 ? -14.297 27.828 -19.078 1 79.81 327 LEU B CA 1
ATOM 5141 C C . LEU B 1 327 ? -13.508 28.781 -18.188 1 79.81 327 LEU B C 1
ATOM 5143 O O . LEU B 1 327 ? -13.477 29.984 -18.453 1 79.81 327 LEU B O 1
ATOM 5147 N N . SER B 1 328 ? -12.914 28.203 -17.172 1 75.88 328 SER B N 1
ATOM 5148 C CA . SER B 1 328 ? -12.117 29.047 -16.281 1 75.88 328 SER B CA 1
ATOM 5149 C C . SER B 1 328 ? -10.875 29.578 -16.984 1 75.88 328 SER B C 1
ATOM 5151 O O . SER B 1 328 ? -10.414 30.688 -16.703 1 75.88 328 SER B O 1
ATOM 5153 N N . ARG B 1 329 ? -10.336 28.844 -17.859 1 72 329 ARG B N 1
ATOM 5154 C CA . ARG B 1 329 ? -9.18 29.266 -18.641 1 72 329 ARG B CA 1
ATOM 5155 C C . ARG B 1 329 ? -9.562 30.375 -19.625 1 72 329 ARG B C 1
ATOM 5157 O O . ARG B 1 329 ? -8.75 31.25 -19.906 1 72 329 ARG B O 1
ATOM 5164 N N . LEU B 1 330 ? -10.719 30.281 -20.109 1 68 330 LEU B N 1
ATOM 5165 C CA . LEU B 1 330 ? -11.195 31.297 -21.047 1 68 330 LEU B CA 1
ATOM 5166 C C . LEU B 1 330 ? -11.539 32.594 -20.312 1 68 330 LEU B C 1
ATOM 5168 O O . LEU B 1 330 ? -11.438 33.688 -20.891 1 68 330 LEU B O 1
ATOM 5172 N N . ARG B 1 331 ? -12 32.562 -19.156 1 52.59 331 ARG B N 1
ATOM 5173 C CA . ARG B 1 331 ? -12.352 33.719 -18.359 1 52.59 331 ARG B CA 1
ATOM 5174 C C . ARG B 1 331 ? -11.102 34.438 -17.812 1 52.59 331 ARG B C 1
ATOM 5176 O O . ARG B 1 331 ? -11.18 35.531 -17.312 1 52.59 331 ARG B O 1
ATOM 5183 N N . ARG B 1 332 ? -10.023 33.688 -17.719 1 54.12 332 ARG B N 1
ATOM 5184 C CA . ARG B 1 332 ? -8.805 34.406 -17.359 1 54.12 332 ARG B CA 1
ATOM 5185 C C . ARG B 1 332 ? -8.414 35.375 -18.469 1 54.12 332 ARG B C 1
ATOM 5187 O O . ARG B 1 332 ? -8.227 35 -19.625 1 54.12 332 ARG B O 1
ATOM 5194 N N . PRO B 1 333 ? -8.57 36.688 -18.156 1 47.12 333 PRO B N 1
ATOM 5195 C CA . PRO B 1 333 ? -8.188 37.719 -19.141 1 47.12 333 PRO B CA 1
ATOM 5196 C C . PRO B 1 333 ? -6.734 37.594 -19.578 1 47.12 333 PRO B C 1
ATOM 5198 O O . PRO B 1 333 ? -5.895 37.094 -18.828 1 47.12 333 PRO B O 1
#

Sequence (666 aa):
MDLSIFKNARAKPVPRPAPAGAASGLHDPLAPTIFHEAWWLDASAPDGWSETLVRADNRIVGRLPYMILRKPFGQTSCEMPKFAHFLGPAVAPGPGARANRALKEAQIVRELHEQLPPTGNLYMRMHRGVTDTMVHAEAGLHMLVNFTFEIAPGCEQAIWAGMRDKTRNIIRRAQEKHCVSDTLDPRDFAACYRRNVDEAGHESYYETDEIVRVCTAALERGRGRILSATGPDGGLAAAIFTIWDATSCYYLLATRSRGEDHGATSLLLWEAIRHANRMGLIFDFDGLYTRGNRVFFTGFGGTVHPRYVVCGSTRTYRATAALSKALSRLRRPMDLSIFKNARAKPVPRPAPAGAASGLHDPLAPTIFHEAWWLDASAPDGWSETLVRADNRIVGRLPYMILRKPFGQTSCEMPKFAHFLGPAVAPGPGARANRALKEAQIVRELHEQLPPTGNLYMRMHRGVTDTMVHAEAGLHMLVNFTFEIAPGCEQAIWAGMRDKTRNIIRRAQEKHCVSDTLDPRDFAACYRRNVDEAGHESYYETDEIVRVCTAALERGRGRILSATGPDGGLAAAIFTIWDATSCYYLLATRSRGEDHGATSLLLWEAIRHANRMGLIFDFDGLYTRGNRVFFTGFGGTVHPRYVVCGSTRTYRATAALSKALSRLRRP

Secondary structure (DSSP, 8-state):
--GGG----------------S---S--TTS-SGGGSHHHHHHHSTTTEEEEEEEETTEEEEEEEEEEEE-GGG-EEEE--TT-S-B--EE---SS-HHHHHHHHHHHHHHHHHTSPP-SEEEEEBPTT----HHHHTTT-EEEEEEEEEE----HHHHHHHS-HHHHHHHHHHHHH-EEES---HHHHHHHHHHHHHHTT---SS-HHHHHHHHHHHHHTTSEEEEEEE-TTS-EEEEEEEEE-SSEEEEEEEEE-TT--THHHHHHHHHHHHHHHHTT-EEE-----SHHHHHHHHTTT-EEEEEEEEEEE-HHHHHHHHHHHHHHHHH--/--GGG----------------S---S--TTS-SGGGSHHHHHHHSTTTEEEEEEEETTEEEEEEEEEEEE-GGG-EEEE--TT-S-B--EE---SS-HHHHHHHHHHHHHHHHHTSPP-SEEEEEBPTT----HHHHTTT-EEEEEEEEEE----HHHHHHTS-HHHHHHHHHHHHH-EEES---HHHHHHHHHHHHHHTT---SS-HHHHHHHHHHHHHTTSEEEEEEE-TTS-EEEEEEEEE-SSEEEEEEEEE-TT--THHHHHHHHHHHHHHHHTT-EEE-----SHHHHHHHHTTT-EEEEEEEEEEE-HHHHHHHHHHHHHHHHH--

pLDDT: mean 89.03, std 17.4, range [21.64, 98.75]

Foldseek 3Di:
DPPVPPPPPQPDADDDPDFDDDDDLDQDLQPNWPLSGPLLQCLLQPSFKHWFFDDDPRHTFKIFIWGWDADPPRFIEIEGRPLCLATAMRGRQDDDDPVVSVVSRLVRSLRRVVPDDDGQKYKGWHDPPDPDDVSVVVVVWDKDKFKWWKDAADDLVVLLVLFAPVLNVLQVVLVVFKDKDFPDAQLNVLVQQCVQCVVVVHDDPDDSSSSNRSQVSQVVSVFKTKMWIAGPVRDTAKIWIWGGDSAAIEGRDIGGHPPHDCSRVSNRVSVVCVVCNVSRHMYIPSGDDDPVSVVVSVRSRTDMDMIMMIMDGHPVRVVVVVVVVVVVVVPPD/DPPVPPPWPQPDADDDPDFDDPDDLDQDLQPNWPLSGPLLQCLLQPSFKDWFFDDDPRHTFKIFIWGWDADPPRFIEIEGRPLCLATAMRGRQDDDDPVVSVVSRLVRSLRRVVPDDDGQKYKGWHDPPDPDDVSVVVVVWDKDKFKWWKDAADDLVVLLVLFAPVLNVLQVVLVVFKDKDFPDAQLNVLVQQVVQCVVVVHDDPDDSSSSNRSQVSQVVSVFKTKMWIAGPVRDTAKIWIWGGDSAAIEGRDIGGHPPHDCSRVSNRVSVVCVVCNVSRHMYIPSGDDDPVSVVVSVSSRTDMDMIMMIMDGHPVRVVVVVVVVVVVVVPPD

Solvent-accessible surface area (backbone atoms only — not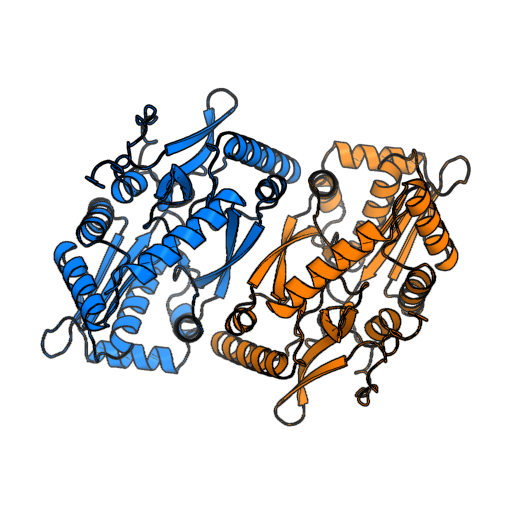 comparable to full-atom values): 36123 Å² total; per-residue (Å²): 128,84,76,76,71,77,60,76,75,71,73,78,77,70,84,73,76,78,76,75,86,84,80,68,86,62,86,43,48,67,38,75,42,52,53,56,32,62,70,47,40,42,41,49,27,67,90,48,59,52,66,31,73,36,69,56,96,90,32,79,32,26,36,32,70,36,21,72,42,79,44,79,94,80,34,34,32,39,31,59,44,82,78,29,84,36,46,50,75,18,58,45,66,67,86,70,58,69,37,58,34,52,55,47,42,50,50,46,50,44,54,34,56,70,61,50,76,91,52,30,27,40,44,47,36,30,35,79,86,57,78,71,59,64,66,54,36,74,75,69,30,44,49,30,46,46,39,27,41,33,34,75,48,67,58,65,66,56,49,60,67,40,24,35,68,69,47,54,51,40,28,55,55,27,57,75,51,34,49,77,42,69,75,66,48,44,62,57,50,28,50,50,41,49,50,40,34,49,72,71,71,47,81,70,91,68,52,54,68,52,46,26,42,40,45,45,56,26,45,77,66,70,35,34,49,39,39,36,25,24,36,85,85,66,46,71,38,20,38,37,36,35,36,43,47,85,58,36,26,33,48,72,46,73,37,57,36,86,90,54,67,67,29,47,52,45,35,50,48,51,51,50,45,50,54,24,30,76,71,65,14,29,31,31,50,69,53,50,85,44,73,65,53,42,58,58,55,38,31,58,35,50,47,73,42,73,30,46,28,42,34,43,66,38,70,66,38,52,51,48,52,53,49,51,53,52,51,52,59,66,67,52,126,129,84,76,77,68,76,59,73,77,70,69,79,78,69,86,73,76,80,74,74,85,83,80,68,87,61,86,43,49,67,38,76,42,52,53,56,32,63,70,48,40,42,41,49,29,67,84,48,59,52,67,31,72,36,70,55,95,90,33,82,32,25,35,32,70,37,20,73,42,74,43,78,93,81,34,36,32,38,31,59,45,82,79,29,83,36,45,50,74,18,57,44,67,67,86,70,57,67,36,59,34,52,54,46,40,49,50,47,52,44,54,33,56,69,60,51,76,91,50,30,26,39,44,48,35,31,35,79,85,58,79,71,60,64,66,54,36,75,74,70,30,44,47,31,46,48,39,26,40,32,36,74,49,65,58,66,66,55,49,60,66,41,24,35,69,68,47,55,52,38,28,55,55,26,57,73,51,36,49,80,42,71,75,66,47,44,62,57,50,26,50,51,38,50,51,39,36,49,74,69,70,46,82,71,89,68,51,53,67,52,47,27,42,41,45,46,58,27,44,76,66,70,36,34,49,38,40,34,25,25,37,85,85,65,46,72,39,20,38,38,35,36,37,44,47,86,56,37,26,34,49,72,46,72,37,56,35,86,88,54,67,68,30,47,51,45,35,49,47,50,53,50,44,51,53,24,29,75,72,63,13,28,31,30,49,70,54,52,86,44,72,66,52,42,57,59,55,38,30,58,34,50,48,75,44,75,30,45,27,42,34,42,67,40,70,66,39,52,52,48,50,52,49,52,54,53,52,52,59,66,65,52,126